Protein AF-A0A507DFX4-F1 (afdb_monomer_lite)

Radius of gyration: 35.63 Å; chains: 1; bounding box: 66×87×100 Å

InterPro domains:
  IPR001247 Exoribonuclease, phosphorolytic domain 1 [PF01138] (22-154)
  IPR015847 Exoribonuclease, phosphorolytic domain 2 [PF03725] (158-221)
  IPR020568 Ribosomal protein uS5 domain 2-type superfamily [SSF54211] (10-181)
  IPR027408 PNPase/RNase PH domain superfamily [G3DSA:3.30.230.70] (1-235)
  IPR036345 Exoribonuclease, PH domain 2 superfamily [SSF55666] (155-232)
  IPR050080 Ribonuclease PH [PTHR11953] (14-231)

Organism: NCBI:txid286115

Structure (mmCIF, N/CA/C/O backbone):
data_AF-A0A507DFX4-F1
#
_entry.id   AF-A0A507DFX4-F1
#
loop_
_atom_site.group_PDB
_atom_site.id
_atom_site.type_symbol
_atom_site.label_atom_id
_atom_site.label_alt_id
_atom_site.label_comp_id
_atom_site.label_asym_id
_atom_site.label_entity_id
_atom_site.label_seq_id
_atom_site.pdbx_PDB_ins_code
_atom_site.Cartn_x
_atom_site.Cartn_y
_atom_site.Cartn_z
_atom_site.occupancy
_atom_site.B_iso_or_equiv
_atom_site.auth_seq_id
_atom_site.auth_comp_id
_atom_site.auth_asym_id
_atom_site.auth_atom_id
_atom_site.pdbx_PDB_model_num
ATOM 1 N N . MET A 1 1 ? 29.833 11.248 -23.302 1.00 39.09 1 MET A N 1
ATOM 2 C CA . MET A 1 1 ? 28.487 10.743 -23.642 1.00 39.09 1 MET A CA 1
ATOM 3 C C . MET A 1 1 ? 28.086 9.749 -22.567 1.00 39.09 1 MET A C 1
ATOM 5 O O . MET A 1 1 ? 28.663 8.672 -22.523 1.00 39.09 1 MET A O 1
ATOM 9 N N . SER A 1 2 ? 27.197 10.136 -21.648 1.00 41.94 2 SER A N 1
ATOM 10 C CA . SER A 1 2 ? 26.599 9.180 -20.707 1.00 41.94 2 SER A CA 1
ATOM 11 C C . SER A 1 2 ? 25.852 8.133 -21.532 1.00 41.94 2 SER A C 1
ATOM 13 O O . SER A 1 2 ? 25.015 8.495 -22.361 1.00 41.94 2 SER A O 1
ATOM 15 N N . ARG A 1 3 ? 26.226 6.859 -21.401 1.00 45.62 3 ARG A N 1
ATOM 16 C CA . ARG A 1 3 ? 25.570 5.747 -22.094 1.00 45.62 3 ARG A CA 1
ATOM 17 C C . ARG A 1 3 ? 24.117 5.736 -21.608 1.00 45.62 3 ARG A C 1
ATOM 19 O O . ARG A 1 3 ? 23.902 5.516 -20.420 1.00 45.62 3 ARG A O 1
ATOM 26 N N . ARG A 1 4 ? 23.140 6.036 -22.481 1.00 64.50 4 ARG A N 1
ATOM 27 C CA . ARG A 1 4 ? 21.715 5.857 -22.147 1.00 64.50 4 ARG A CA 1
ATOM 28 C C . ARG A 1 4 ? 21.561 4.418 -21.666 1.00 64.50 4 ARG A C 1
ATOM 30 O O . ARG A 1 4 ? 21.920 3.503 -22.403 1.00 64.50 4 ARG A O 1
ATOM 37 N N . GLN A 1 5 ? 21.143 4.238 -20.417 1.00 68.00 5 GLN A N 1
ATOM 38 C CA . GLN A 1 5 ? 20.903 2.906 -19.881 1.00 68.00 5 GLN A CA 1
ATOM 39 C C . GLN A 1 5 ? 19.767 2.272 -20.680 1.00 68.00 5 GLN A C 1
ATOM 41 O O . GLN A 1 5 ? 18.727 2.894 -20.896 1.00 68.00 5 GLN A O 1
ATOM 46 N N . GLU A 1 6 ? 19.997 1.057 -21.161 1.00 75.12 6 GLU A N 1
ATOM 47 C CA . GLU A 1 6 ? 18.966 0.266 -21.818 1.00 75.12 6 GLU A CA 1
ATOM 48 C C . GLU A 1 6 ? 17.959 -0.176 -20.752 1.00 75.12 6 GLU A C 1
ATOM 50 O O . GLU A 1 6 ? 18.315 -0.865 -19.799 1.00 75.12 6 GLU A O 1
ATOM 55 N N . ILE A 1 7 ? 16.711 0.276 -20.890 1.00 81.88 7 ILE A N 1
ATOM 56 C CA . ILE A 1 7 ? 15.633 -0.005 -19.930 1.00 81.88 7 ILE A CA 1
ATOM 57 C C . ILE A 1 7 ? 15.203 -1.470 -20.029 1.00 81.88 7 ILE A C 1
ATOM 59 O O . ILE A 1 7 ? 15.004 -2.138 -19.015 1.00 81.88 7 ILE A O 1
ATOM 63 N N . VAL A 1 8 ? 15.093 -1.962 -21.265 1.00 83.38 8 VAL A N 1
ATOM 64 C CA . VAL A 1 8 ? 14.816 -3.360 -21.593 1.00 83.38 8 VAL A CA 1
ATOM 65 C C . VAL A 1 8 ? 15.915 -3.844 -22.524 1.00 83.38 8 VAL A C 1
ATOM 67 O O . VAL A 1 8 ? 16.123 -3.257 -23.588 1.00 83.38 8 VAL A O 1
ATOM 70 N N . SER A 1 9 ? 16.616 -4.897 -22.116 1.00 84.38 9 SER A N 1
ATOM 71 C CA . SER A 1 9 ? 17.628 -5.559 -22.931 1.00 84.38 9 SER A CA 1
ATOM 72 C C . SER A 1 9 ? 16.978 -6.279 -24.122 1.00 84.38 9 SER A C 1
ATOM 74 O O . SER A 1 9 ? 15.803 -6.652 -24.051 1.00 84.38 9 SER A O 1
ATOM 76 N N . PRO A 1 10 ? 17.719 -6.556 -25.209 1.00 82.06 10 PRO A N 1
ATOM 77 C CA . PRO A 1 10 ? 17.214 -7.379 -26.315 1.00 82.06 10 PRO A CA 1
ATOM 78 C C . PRO A 1 10 ? 16.805 -8.800 -25.883 1.00 82.06 10 PRO A C 1
ATOM 80 O O . PRO A 1 10 ? 16.028 -9.453 -26.572 1.00 82.06 10 PRO A O 1
ATOM 83 N N . GLU A 1 11 ? 17.282 -9.270 -24.727 1.00 83.38 11 GLU A N 1
ATOM 84 C CA . GLU A 1 11 ? 16.886 -10.543 -24.108 1.00 83.38 11 GLU A CA 1
ATOM 85 C C . GLU A 1 11 ? 15.526 -10.461 -23.382 1.00 83.38 11 GLU A C 1
ATOM 87 O O . GLU A 1 11 ? 15.030 -11.464 -22.869 1.00 83.38 11 GLU A O 1
ATOM 92 N N . GLY A 1 12 ? 14.907 -9.275 -23.331 1.00 82.81 12 GLY A N 1
ATOM 93 C CA . GLY A 1 12 ? 13.624 -9.037 -22.672 1.00 82.81 12 GLY A CA 1
ATOM 94 C C . GLY A 1 12 ? 13.727 -8.899 -21.152 1.00 82.81 12 GLY A C 1
ATOM 95 O O . GLY A 1 12 ? 12.748 -9.157 -20.451 1.00 82.81 12 GLY A O 1
ATOM 96 N N . LEU A 1 13 ? 14.897 -8.518 -20.631 1.00 87.00 13 LEU A N 1
ATOM 97 C CA . LEU A 1 13 ? 15.129 -8.307 -19.201 1.00 87.00 13 LEU A CA 1
ATOM 98 C C . LEU A 1 13 ? 15.253 -6.818 -18.884 1.00 87.00 13 LEU A C 1
ATOM 100 O O . LEU A 1 13 ? 15.818 -6.044 -19.654 1.00 87.00 13 LEU A O 1
ATOM 104 N N . ARG A 1 14 ? 14.725 -6.419 -17.729 1.00 86.69 14 ARG A N 1
ATOM 105 C CA . ARG A 1 14 ? 14.817 -5.046 -17.215 1.00 86.69 14 ARG A CA 1
ATOM 106 C C . ARG A 1 14 ? 16.100 -4.826 -16.425 1.00 86.69 14 ARG A C 1
ATOM 108 O O . ARG A 1 14 ? 16.818 -5.774 -16.111 1.00 86.69 14 ARG A O 1
ATOM 115 N N . VAL A 1 15 ? 16.326 -3.579 -16.015 1.00 84.81 15 VAL A N 1
ATOM 116 C CA . VAL A 1 15 ? 17.458 -3.167 -15.164 1.00 84.81 15 VAL A CA 1
ATOM 117 C C . VAL A 1 15 ? 17.570 -4.007 -13.880 1.00 84.81 15 VAL A C 1
ATOM 119 O O . VAL A 1 15 ? 18.676 -4.322 -13.450 1.00 84.81 15 VAL A O 1
ATOM 122 N N . ASP A 1 16 ? 16.441 -4.438 -13.305 1.00 82.62 16 ASP A N 1
ATOM 123 C CA . ASP A 1 16 ? 16.421 -5.283 -12.098 1.00 82.62 16 ASP A CA 1
ATOM 124 C C . ASP A 1 16 ? 16.509 -6.797 -12.380 1.00 82.62 16 ASP A C 1
ATOM 126 O O . ASP A 1 16 ? 16.464 -7.598 -11.449 1.00 82.62 16 ASP A O 1
ATOM 130 N N . GLY A 1 17 ? 16.522 -7.212 -13.651 1.00 85.50 17 GLY A N 1
ATOM 131 C CA . GLY A 1 17 ? 16.413 -8.617 -14.065 1.00 85.50 17 GLY A CA 1
ATOM 132 C C . GLY A 1 17 ? 14.981 -9.168 -14.153 1.00 85.50 17 GLY A C 1
ATOM 133 O O . GLY A 1 17 ? 14.803 -10.343 -14.464 1.00 85.50 17 GLY A O 1
ATOM 134 N N . ARG A 1 18 ? 13.955 -8.340 -13.915 1.00 89.19 18 ARG A N 1
ATOM 135 C CA . ARG A 1 18 ? 12.537 -8.710 -14.088 1.00 89.19 18 ARG A CA 1
ATOM 136 C C . ARG A 1 18 ? 12.124 -8.744 -15.553 1.00 89.19 18 ARG A C 1
ATOM 138 O O . ARG A 1 18 ? 12.687 -8.028 -16.386 1.00 89.19 18 ARG A O 1
ATOM 145 N N . ARG A 1 19 ? 11.065 -9.496 -15.850 1.00 90.50 19 ARG A N 1
ATOM 146 C CA . ARG A 1 19 ? 10.387 -9.417 -17.152 1.00 90.50 19 ARG A CA 1
ATOM 147 C C . ARG A 1 19 ? 9.468 -8.182 -17.235 1.00 90.50 19 ARG A C 1
ATOM 149 O O . ARG A 1 19 ? 9.028 -7.669 -16.203 1.00 90.50 19 ARG A O 1
ATOM 156 N N . PRO A 1 20 ? 9.106 -7.704 -18.443 1.00 88.44 20 PRO A N 1
ATOM 157 C CA . PRO A 1 20 ? 8.153 -6.603 -18.620 1.00 88.44 20 PRO A CA 1
ATOM 158 C C . PRO A 1 20 ? 6.791 -6.868 -17.976 1.00 88.44 20 PRO A C 1
ATOM 160 O O . PRO A 1 20 ? 6.097 -5.944 -17.569 1.00 88.44 20 PRO A O 1
ATOM 163 N N . ASN A 1 21 ? 6.407 -8.136 -17.854 1.00 89.06 21 ASN A N 1
ATOM 164 C CA . ASN A 1 21 ? 5.117 -8.552 -17.333 1.00 89.06 21 ASN A CA 1
ATOM 165 C C . ASN A 1 21 ? 5.098 -8.834 -15.818 1.00 89.06 21 ASN A C 1
ATOM 167 O O . ASN A 1 21 ? 4.083 -9.286 -15.290 1.00 89.06 21 ASN A O 1
ATOM 171 N N . GLU A 1 22 ? 6.187 -8.553 -15.112 1.00 89.56 22 GLU A N 1
ATOM 172 C CA . GLU A 1 22 ? 6.388 -8.989 -13.734 1.00 89.56 22 GLU A CA 1
ATOM 173 C C . GLU A 1 22 ? 6.310 -7.827 -12.732 1.00 89.56 22 GLU A C 1
ATOM 175 O O . GLU A 1 22 ? 7.005 -6.813 -12.854 1.00 89.56 22 GLU A O 1
ATOM 180 N N . LEU A 1 23 ? 5.471 -7.996 -11.707 1.00 91.56 23 LEU A N 1
ATOM 181 C CA . LEU A 1 23 ? 5.377 -7.071 -10.577 1.00 91.56 23 LEU A CA 1
ATOM 182 C C . LEU A 1 23 ? 6.618 -7.160 -9.687 1.00 91.56 23 LEU A C 1
ATOM 184 O O . LEU A 1 23 ? 7.280 -8.195 -9.610 1.00 91.56 23 LEU A O 1
ATOM 188 N N . ARG A 1 24 ? 6.908 -6.091 -8.943 1.00 92.31 24 ARG A N 1
ATOM 189 C CA . ARG A 1 24 ? 7.845 -6.192 -7.819 1.00 92.31 24 ARG A CA 1
ATOM 190 C C . ARG A 1 24 ? 7.282 -7.071 -6.715 1.00 92.31 24 ARG A C 1
ATOM 192 O O . ARG A 1 24 ? 6.082 -7.308 -6.619 1.00 92.31 24 ARG A O 1
ATOM 199 N N . ARG A 1 25 ? 8.169 -7.496 -5.815 1.00 91.62 25 ARG A N 1
ATOM 200 C CA . ARG A 1 25 ? 7.772 -8.171 -4.580 1.00 91.62 25 ARG A CA 1
ATOM 201 C C . ARG A 1 25 ? 6.869 -7.259 -3.751 1.00 91.62 25 ARG A C 1
ATOM 203 O O . ARG A 1 25 ? 7.296 -6.176 -3.357 1.00 91.62 25 ARG A O 1
ATOM 210 N N . ILE A 1 26 ? 5.671 -7.734 -3.435 1.00 91.44 26 ILE A N 1
ATOM 211 C CA . ILE A 1 26 ? 4.720 -7.041 -2.566 1.00 91.44 26 ILE A CA 1
ATOM 212 C C . ILE A 1 26 ? 4.672 -7.763 -1.226 1.00 91.44 26 ILE A C 1
ATOM 214 O O . ILE A 1 26 ? 4.664 -8.991 -1.172 1.00 91.44 26 ILE A O 1
ATOM 218 N N . ALA A 1 27 ? 4.679 -6.996 -0.147 1.00 90.56 27 ALA A N 1
ATOM 219 C CA . ALA A 1 27 ? 4.419 -7.482 1.195 1.00 90.56 27 ALA A CA 1
ATOM 220 C C . ALA A 1 27 ? 3.616 -6.424 1.941 1.00 90.56 27 ALA A C 1
ATOM 222 O O . ALA A 1 27 ? 3.998 -5.254 1.947 1.00 90.56 27 ALA A O 1
ATOM 223 N N . SER A 1 28 ? 2.542 -6.820 2.604 1.00 89.00 28 SER A N 1
ATOM 224 C CA . SER A 1 28 ? 1.759 -5.936 3.458 1.00 89.00 28 SER A CA 1
ATOM 225 C C . SER A 1 28 ? 1.705 -6.483 4.878 1.00 89.00 28 SER A C 1
ATOM 227 O O . SER A 1 28 ? 2.141 -7.594 5.189 1.00 89.00 28 SER A O 1
ATOM 229 N N . ARG A 1 29 ? 1.292 -5.613 5.794 1.00 89.00 29 ARG A N 1
ATOM 230 C CA . ARG A 1 29 ? 0.911 -5.954 7.158 1.00 89.00 29 ARG A CA 1
ATOM 231 C C . ARG A 1 29 ? -0.180 -5.001 7.594 1.00 89.00 29 ARG A C 1
ATOM 233 O O . ARG A 1 29 ? 0.020 -3.791 7.549 1.00 89.00 29 ARG A O 1
ATOM 240 N N . MET A 1 30 ? -1.297 -5.535 8.057 1.00 87.81 30 MET A N 1
ATOM 241 C CA . MET A 1 30 ? -2.367 -4.747 8.668 1.00 87.81 30 MET A CA 1
ATOM 242 C C . MET A 1 30 ? -2.142 -4.583 10.175 1.00 87.81 30 MET A C 1
ATOM 244 O O . MET A 1 30 ? -1.351 -5.309 10.780 1.00 87.81 30 MET A O 1
ATOM 248 N N . SER A 1 31 ? -2.851 -3.639 10.790 1.00 87.44 31 SER A N 1
ATOM 249 C CA . SER A 1 31 ? -2.868 -3.399 12.234 1.00 87.44 31 SER A CA 1
ATOM 250 C C . SER A 1 31 ? -1.486 -3.136 12.850 1.00 87.44 31 SER A C 1
ATOM 252 O O . SER A 1 31 ? -1.138 -3.643 13.918 1.00 87.44 31 SER A O 1
ATOM 254 N N . VAL A 1 32 ? -0.673 -2.336 12.156 1.00 88.38 32 VAL A N 1
ATOM 255 C CA . VAL A 1 32 ? 0.699 -1.980 12.562 1.00 88.38 32 VAL A CA 1
ATOM 256 C C . VAL A 1 32 ? 0.713 -0.932 13.675 1.00 88.38 32 VAL A C 1
ATOM 258 O O . VAL A 1 32 ? 1.560 -0.977 14.567 1.00 88.38 32 VAL A O 1
ATOM 261 N N . CYS A 1 33 ? -0.225 0.011 13.640 1.00 88.12 33 CYS A N 1
ATOM 262 C CA . CYS A 1 33 ? -0.394 1.046 14.649 1.00 88.12 33 CYS A CA 1
ATOM 263 C C . CYS A 1 33 ? -1.601 0.713 15.526 1.00 88.12 33 CYS A C 1
ATOM 265 O O . CYS A 1 33 ? -2.737 0.799 15.076 1.00 88.12 33 CYS A O 1
ATOM 267 N N . SER A 1 34 ? -1.364 0.408 16.803 1.00 86.00 34 SER A N 1
ATOM 268 C CA . SER A 1 34 ? -2.432 0.103 17.769 1.00 86.00 34 SER A CA 1
ATOM 269 C C . SER A 1 34 ? -3.270 1.315 18.185 1.00 86.00 34 SER A C 1
ATOM 271 O O . SER A 1 34 ? -4.283 1.158 18.855 1.00 86.00 34 SER A O 1
ATOM 273 N N . THR A 1 35 ? -2.802 2.525 17.879 1.00 90.62 35 THR A N 1
ATOM 274 C CA . THR A 1 35 ? -3.453 3.791 18.242 1.00 90.62 35 THR A CA 1
ATOM 275 C C . THR A 1 35 ? -4.422 4.299 17.181 1.00 90.62 35 THR A C 1
ATOM 277 O O . THR A 1 35 ? -5.214 5.187 17.483 1.00 90.62 35 THR A O 1
ATOM 280 N N . ALA A 1 36 ? -4.314 3.806 15.947 1.00 91.00 36 ALA A N 1
ATOM 281 C CA . ALA A 1 36 ? -5.230 4.131 14.863 1.00 91.00 36 ALA A CA 1
ATOM 282 C C . ALA A 1 36 ? -6.377 3.116 14.840 1.00 91.00 36 ALA A C 1
ATOM 284 O O . ALA A 1 36 ? -6.182 1.971 15.248 1.00 91.00 36 ALA A O 1
ATOM 285 N N . ASP A 1 37 ? -7.543 3.531 14.346 1.00 90.94 37 ASP A N 1
ATOM 286 C CA . ASP A 1 37 ? -8.704 2.641 14.218 1.00 90.94 37 ASP A CA 1
ATOM 287 C C . ASP A 1 37 ? -8.420 1.540 13.185 1.00 90.94 37 ASP A C 1
ATOM 289 O O . ASP A 1 37 ? -8.774 0.383 13.388 1.00 90.94 37 ASP A O 1
ATOM 293 N N . GLY A 1 38 ? -7.691 1.893 12.121 1.00 92.25 38 GLY A N 1
ATOM 294 C CA . GLY A 1 38 ? -7.091 0.941 11.193 1.00 92.25 38 GLY A CA 1
ATOM 295 C C . GLY A 1 38 ? -5.729 1.409 10.710 1.00 92.25 38 GLY A C 1
ATOM 296 O O . GLY A 1 38 ? -5.442 2.606 10.625 1.00 92.25 38 GLY A O 1
ATOM 297 N N . SER A 1 39 ? -4.847 0.468 10.399 1.00 95.06 39 SER A N 1
ATOM 298 C CA . SER A 1 39 ? -3.529 0.795 9.861 1.00 95.06 39 SER A CA 1
ATOM 299 C C . SER A 1 39 ? -2.989 -0.301 8.961 1.00 95.06 39 SER A C 1
ATOM 301 O O . SER A 1 39 ? -3.315 -1.475 9.106 1.00 95.06 39 SER A O 1
ATOM 303 N N . ALA A 1 40 ? -2.120 0.084 8.036 1.00 95.00 40 ALA A N 1
ATOM 304 C CA . ALA A 1 40 ? -1.433 -0.855 7.173 1.00 95.00 40 ALA A CA 1
ATOM 305 C C . ALA A 1 40 ? -0.036 -0.352 6.824 1.00 95.00 40 ALA A C 1
ATOM 307 O O . ALA A 1 40 ? 0.185 0.831 6.575 1.00 95.00 40 ALA A O 1
ATOM 308 N N . TYR A 1 41 ? 0.912 -1.273 6.783 1.00 96.00 41 TYR A N 1
ATOM 309 C CA . TYR A 1 41 ? 2.220 -1.077 6.190 1.00 96.00 41 TYR A CA 1
ATOM 310 C C . TYR A 1 41 ? 2.269 -1.861 4.887 1.00 96.00 41 TYR A C 1
ATOM 312 O O . TYR A 1 41 ? 1.987 -3.056 4.879 1.00 96.00 41 TYR A O 1
ATOM 320 N N . LEU A 1 42 ? 2.640 -1.196 3.801 1.00 95.62 42 LEU A N 1
ATOM 321 C CA . LEU A 1 42 ? 2.806 -1.804 2.491 1.00 95.62 42 LEU A CA 1
ATOM 322 C C . LEU A 1 42 ? 4.238 -1.588 2.014 1.00 95.62 42 LEU A C 1
ATOM 324 O O . LEU A 1 42 ? 4.763 -0.471 2.012 1.00 95.62 42 LEU A O 1
ATOM 328 N N . GLN A 1 43 ? 4.845 -2.673 1.564 1.00 95.31 43 GLN A N 1
ATOM 329 C CA . GLN A 1 43 ? 6.101 -2.692 0.852 1.00 95.31 43 GLN A CA 1
ATOM 330 C C . GLN A 1 43 ? 5.847 -3.178 -0.573 1.00 95.31 43 GLN A C 1
ATOM 332 O O . GLN A 1 43 ? 5.444 -4.317 -0.791 1.00 95.31 43 GLN A O 1
ATOM 337 N N . HIS A 1 44 ? 6.117 -2.311 -1.540 1.00 93.69 44 HIS A N 1
ATOM 338 C CA . HIS A 1 44 ? 5.999 -2.581 -2.966 1.00 93.69 44 HIS A CA 1
ATOM 339 C C . HIS A 1 44 ? 7.391 -2.436 -3.591 1.00 93.69 44 HIS A C 1
ATOM 341 O O . HIS A 1 44 ? 7.854 -1.335 -3.888 1.00 93.69 44 HIS A O 1
ATOM 347 N N . GLY A 1 45 ? 8.124 -3.546 -3.670 1.00 92.62 45 GLY A N 1
ATOM 348 C CA . GLY A 1 45 ? 9.566 -3.561 -3.913 1.00 92.62 45 GLY A CA 1
ATOM 349 C C . GLY A 1 45 ? 10.339 -2.844 -2.810 1.00 92.62 45 GLY A C 1
ATOM 350 O O . GLY A 1 45 ? 10.330 -3.276 -1.653 1.00 92.62 45 GLY A O 1
ATOM 351 N N . ASN A 1 46 ? 11.007 -1.742 -3.162 1.00 92.81 46 ASN A N 1
ATOM 352 C CA . ASN A 1 46 ? 11.684 -0.881 -2.190 1.00 92.81 46 ASN A CA 1
ATOM 353 C C . ASN A 1 46 ? 10.822 0.308 -1.738 1.00 92.81 46 ASN A C 1
ATOM 355 O O . ASN A 1 46 ? 11.189 0.982 -0.773 1.00 92.81 46 ASN A O 1
ATOM 359 N N . THR A 1 47 ? 9.675 0.555 -2.381 1.00 95.19 47 THR A N 1
ATOM 360 C CA . THR A 1 47 ? 8.727 1.582 -1.943 1.00 95.19 47 THR A CA 1
ATOM 361 C C . THR A 1 47 ? 8.037 1.108 -0.668 1.00 95.19 47 THR A C 1
ATOM 363 O O . THR A 1 47 ? 7.417 0.046 -0.645 1.00 95.19 47 THR A O 1
ATOM 366 N N . LYS A 1 48 ? 8.154 1.884 0.412 1.00 96.69 48 LYS A N 1
ATOM 367 C CA . LYS A 1 48 ? 7.611 1.551 1.737 1.00 96.69 48 LYS A CA 1
ATOM 368 C C . LYS A 1 48 ? 6.691 2.657 2.208 1.00 96.69 48 LYS A C 1
ATOM 370 O O . LYS A 1 48 ? 7.108 3.815 2.308 1.00 96.69 48 LYS A O 1
ATOM 375 N N . ILE A 1 49 ? 5.457 2.292 2.524 1.00 97.56 49 ILE A N 1
ATOM 376 C CA . ILE A 1 49 ? 4.402 3.225 2.903 1.00 97.56 49 ILE A CA 1
ATOM 377 C C . ILE A 1 49 ? 3.704 2.695 4.144 1.00 97.56 49 ILE A C 1
ATOM 379 O O . ILE A 1 49 ? 3.427 1.504 4.255 1.00 97.56 49 ILE A O 1
ATOM 383 N N . ILE A 1 50 ? 3.415 3.596 5.075 1.00 97.19 50 ILE A N 1
ATOM 384 C CA . ILE A 1 50 ? 2.533 3.324 6.202 1.00 97.19 50 ILE A CA 1
ATOM 385 C C . ILE A 1 50 ? 1.295 4.207 6.079 1.00 97.19 50 ILE A C 1
ATOM 387 O O . ILE A 1 50 ? 1.395 5.409 5.826 1.00 97.19 50 ILE A O 1
ATOM 391 N N . ALA A 1 51 ? 0.128 3.596 6.226 1.00 97.44 51 ALA A N 1
ATOM 392 C CA . ALA A 1 51 ? -1.161 4.254 6.224 1.00 97.44 51 ALA A CA 1
ATOM 393 C C . ALA A 1 51 ? -1.855 4.022 7.568 1.00 97.44 51 ALA A C 1
ATOM 395 O O . ALA A 1 51 ? -1.809 2.926 8.127 1.00 97.44 51 ALA A O 1
ATOM 396 N N . ALA A 1 52 ? -2.495 5.062 8.085 1.00 97.31 52 ALA A N 1
ATOM 397 C CA . ALA A 1 52 ? -3.298 5.024 9.295 1.00 97.31 52 ALA A CA 1
ATOM 398 C C . ALA A 1 52 ? -4.623 5.735 9.036 1.00 97.31 52 ALA A C 1
ATOM 400 O O . ALA A 1 52 ? -4.660 6.805 8.428 1.00 97.31 52 ALA A O 1
ATOM 401 N N . VAL A 1 53 ? -5.705 5.141 9.505 1.00 96.56 53 VAL A N 1
ATOM 402 C CA . VAL A 1 53 ? -7.063 5.643 9.362 1.00 96.56 53 VAL A CA 1
ATOM 403 C C . VAL A 1 53 ? -7.602 5.961 10.746 1.00 96.56 53 VAL A C 1
ATOM 405 O O . VAL A 1 53 ? -7.464 5.172 11.679 1.00 96.56 53 VAL A O 1
ATOM 408 N N . TYR A 1 54 ? -8.212 7.136 10.856 1.00 94.50 54 TYR A N 1
ATOM 409 C CA . TYR A 1 54 ? -8.957 7.568 12.028 1.00 94.50 54 TYR A CA 1
ATOM 410 C C . TYR A 1 54 ? -10.380 7.906 11.613 1.00 94.50 54 TYR A C 1
ATOM 412 O O . TYR A 1 54 ? -10.585 8.756 10.742 1.00 94.50 54 TYR A O 1
ATOM 420 N N . GLY A 1 55 ? -11.355 7.295 12.265 1.00 87.44 55 GLY A N 1
ATOM 421 C CA . GLY A 1 55 ? -12.765 7.548 12.025 1.00 87.44 55 GLY A CA 1
ATOM 422 C C . GLY A 1 55 ? -13.590 6.267 11.934 1.00 87.44 55 GLY A C 1
ATOM 423 O O . GLY A 1 55 ? -13.038 5.170 11.953 1.00 87.44 55 GLY A O 1
ATOM 424 N N . PRO A 1 56 ? -14.920 6.396 11.821 1.00 89.50 56 PRO A N 1
ATOM 425 C CA . PRO A 1 56 ? -15.686 7.638 11.672 1.00 89.50 56 PRO A CA 1
ATOM 426 C C . PRO A 1 56 ? -15.734 8.456 12.973 1.00 89.50 56 PRO A C 1
ATOM 428 O O . PRO A 1 56 ? -16.142 7.958 14.020 1.00 89.50 56 PRO A O 1
ATOM 431 N N . ARG A 1 57 ? -15.316 9.726 12.924 1.00 89.56 57 ARG A N 1
ATOM 432 C CA . ARG A 1 57 ? -15.296 10.623 14.095 1.00 89.56 57 ARG A CA 1
ATOM 433 C C . ARG A 1 57 ? -15.997 11.939 13.806 1.00 89.56 57 ARG A C 1
ATOM 435 O O . ARG A 1 57 ? -16.183 12.302 12.651 1.00 89.56 57 ARG A O 1
ATOM 442 N N . GLU A 1 58 ? -16.339 12.689 14.845 1.00 87.06 58 GLU A N 1
ATOM 443 C CA . GLU A 1 58 ? -16.814 14.053 14.639 1.00 87.06 58 GLU A CA 1
ATOM 444 C C . GLU A 1 58 ? -15.694 14.930 14.046 1.00 87.06 58 GLU A C 1
ATOM 446 O O . GLU A 1 58 ? -14.539 14.846 14.484 1.00 87.06 58 GLU A O 1
ATOM 451 N N . PRO A 1 59 ? -16.016 15.764 13.046 1.00 83.94 59 PRO A N 1
ATOM 452 C CA . PRO A 1 59 ? -15.057 16.656 12.415 1.00 83.94 59 PRO A CA 1
ATOM 453 C C . PRO A 1 59 ? -14.519 17.664 13.433 1.00 83.94 59 PRO A C 1
ATOM 455 O O . PRO A 1 59 ? -15.255 18.203 14.264 1.00 83.94 59 PRO A O 1
ATOM 458 N N . SER A 1 60 ? -13.217 17.947 13.354 1.00 79.69 60 SER A N 1
ATOM 459 C CA . SER A 1 60 ? -12.582 18.937 14.227 1.00 79.69 60 SER A CA 1
ATOM 460 C C . SER A 1 60 ? -13.199 20.327 14.030 1.00 79.69 60 SER A C 1
ATOM 462 O O . SER A 1 60 ? -13.639 20.670 12.934 1.00 79.69 60 SER A O 1
ATOM 464 N N . SER A 1 61 ? -13.178 21.168 15.073 1.00 74.62 61 SER A N 1
ATOM 465 C CA . SER A 1 61 ? -13.758 22.525 15.060 1.00 74.62 61 SER A CA 1
ATOM 466 C C . SER A 1 61 ? -13.312 23.362 13.847 1.00 74.62 61 SER A C 1
ATOM 468 O O . SER A 1 61 ? -14.113 24.074 13.249 1.00 74.62 61 SER A O 1
ATOM 470 N N . HIS A 1 62 ? -12.054 23.207 13.419 1.00 73.25 62 HIS A N 1
ATOM 471 C CA . HIS A 1 62 ? -11.491 23.906 12.257 1.00 73.25 62 HIS A CA 1
ATOM 472 C C . HIS A 1 62 ? -11.978 23.389 10.896 1.00 73.25 62 HIS A C 1
ATOM 474 O O . HIS A 1 62 ? -11.879 24.106 9.911 1.00 73.25 62 HIS A O 1
ATOM 480 N N . GLN A 1 63 ? -12.485 22.159 10.835 1.00 72.38 63 GLN A N 1
ATOM 481 C CA . GLN A 1 63 ? -12.997 21.519 9.619 1.00 72.38 63 GLN A CA 1
ATOM 482 C C . GLN A 1 63 ? -14.529 21.508 9.587 1.00 72.38 63 GLN A C 1
ATOM 484 O O . GLN A 1 63 ? -15.127 20.968 8.663 1.00 72.38 63 GLN A O 1
ATOM 489 N N . ARG A 1 64 ? -15.184 22.129 10.578 1.00 69.75 64 ARG A N 1
ATOM 490 C CA . ARG A 1 64 ? -16.643 22.117 10.727 1.00 69.75 64 ARG A CA 1
ATOM 491 C C . ARG A 1 64 ? -17.377 22.793 9.562 1.00 69.75 64 ARG A C 1
ATOM 493 O O . ARG A 1 64 ? -18.526 22.460 9.303 1.00 69.75 64 ARG A O 1
ATOM 500 N N . SER A 1 65 ? -16.713 23.703 8.848 1.00 73.88 65 SER A N 1
ATOM 501 C CA . SER A 1 65 ? -17.232 24.349 7.635 1.00 73.88 65 SER A CA 1
ATOM 502 C C . SER A 1 65 ? -17.208 23.455 6.392 1.00 73.88 65 SER A C 1
ATOM 504 O O . SER A 1 65 ? -17.925 23.734 5.441 1.00 73.88 65 SER A O 1
ATOM 506 N N . GLU A 1 66 ? -16.387 22.402 6.379 1.00 71.56 66 GLU A N 1
ATOM 507 C CA . GLU A 1 66 ? -16.248 21.465 5.250 1.00 71.56 66 GLU A CA 1
ATOM 508 C C . GLU A 1 66 ? -17.165 20.240 5.397 1.00 71.56 66 GLU A C 1
ATOM 510 O O . GLU A 1 66 ? -17.182 19.346 4.550 1.00 71.56 66 GLU A O 1
ATOM 515 N N . VAL A 1 67 ? -17.940 20.197 6.483 1.00 75.88 67 VAL A N 1
ATOM 516 C CA . VAL A 1 67 ? -18.806 19.074 6.826 1.00 75.88 67 VAL A CA 1
ATOM 517 C C . VAL A 1 67 ? -20.019 19.074 5.925 1.00 75.88 67 VAL A C 1
ATOM 519 O O . VAL A 1 67 ? -20.770 20.043 5.844 1.00 75.88 67 VAL A O 1
ATOM 522 N N . ILE A 1 68 ? -20.241 17.932 5.293 1.00 78.56 68 ILE A N 1
ATOM 523 C CA . ILE A 1 68 ? -21.428 17.688 4.494 1.00 78.56 68 ILE A CA 1
ATOM 524 C C . ILE A 1 68 ? -22.375 16.870 5.366 1.00 78.56 68 ILE A C 1
ATOM 526 O O . ILE A 1 68 ? -22.032 15.784 5.819 1.00 78.56 68 ILE A O 1
ATOM 530 N N . HIS A 1 69 ? -23.565 17.395 5.648 1.00 80.56 69 HIS A N 1
ATOM 531 C CA . HIS A 1 69 ? -24.491 16.739 6.578 1.00 80.56 69 HIS A CA 1
ATOM 532 C C . HIS A 1 69 ? -25.029 15.399 6.052 1.00 80.56 69 HIS A C 1
ATOM 534 O O . HIS A 1 69 ? -25.338 14.513 6.843 1.00 80.56 69 HIS A O 1
ATOM 540 N N . ASP A 1 70 ? -25.079 15.221 4.731 1.00 87.62 70 ASP A N 1
ATOM 541 C CA . ASP A 1 70 ? -25.677 14.039 4.102 1.00 87.62 70 ASP A CA 1
ATOM 542 C C . ASP A 1 70 ? -24.699 12.885 3.845 1.00 87.62 70 ASP A C 1
ATOM 544 O O . ASP A 1 70 ? -25.137 11.772 3.544 1.00 87.62 70 ASP A O 1
ATOM 548 N N . ARG A 1 71 ? -23.385 13.120 3.959 1.00 88.69 71 ARG A N 1
ATOM 549 C CA . ARG A 1 71 ? -22.347 12.123 3.653 1.00 88.69 71 ARG A CA 1
ATOM 550 C C . ARG A 1 71 ? -21.100 12.294 4.512 1.00 88.69 71 ARG A C 1
ATOM 552 O O . ARG A 1 71 ? -20.825 13.384 5.001 1.00 88.69 71 ARG A O 1
ATOM 559 N N . ALA A 1 72 ? -20.329 11.226 4.649 1.00 88.50 72 ALA A N 1
ATOM 560 C CA . ALA A 1 72 ? -19.019 11.262 5.279 1.00 88.50 72 ALA A CA 1
ATOM 561 C C . ALA A 1 72 ? -18.073 12.206 4.530 1.00 88.50 72 ALA A C 1
ATOM 563 O O . ALA A 1 72 ? -18.034 12.220 3.296 1.00 88.50 72 ALA A O 1
ATOM 564 N N . PHE A 1 73 ? -17.280 12.959 5.281 1.00 90.50 73 PHE A N 1
ATOM 565 C CA . PHE A 1 73 ? -16.206 13.781 4.749 1.00 90.50 73 PHE A CA 1
ATOM 566 C C . PHE A 1 73 ? -14.881 13.018 4.834 1.00 90.50 73 PHE A C 1
ATOM 568 O O . PHE A 1 73 ? -14.464 12.613 5.920 1.00 90.50 73 PHE A O 1
ATOM 575 N N . ILE A 1 74 ? -14.213 12.816 3.694 1.00 93.38 74 ILE A N 1
ATOM 576 C CA . ILE A 1 74 ? -12.923 12.120 3.639 1.00 93.38 74 ILE A CA 1
ATOM 577 C C . ILE A 1 74 ? -11.787 13.146 3.600 1.00 93.38 74 ILE A C 1
ATOM 579 O O . ILE A 1 74 ? -11.670 13.955 2.671 1.00 93.38 74 ILE A O 1
ATOM 583 N N . THR A 1 75 ? -10.914 13.082 4.603 1.00 93.62 75 THR A N 1
ATOM 584 C CA . THR A 1 75 ? -9.690 13.883 4.688 1.00 93.62 75 THR A CA 1
ATOM 585 C C . THR A 1 75 ? -8.499 12.990 4.384 1.00 93.62 75 THR A C 1
ATOM 587 O O . THR A 1 75 ? -8.235 12.046 5.119 1.00 93.62 75 THR A O 1
ATOM 590 N N . VAL A 1 76 ? -7.721 13.309 3.352 1.00 95.75 76 VAL A N 1
ATOM 591 C CA . VAL A 1 76 ? -6.473 12.593 3.052 1.00 95.75 76 VAL A CA 1
ATOM 592 C C . VAL A 1 76 ? -5.290 13.500 3.359 1.00 95.75 76 VAL A C 1
ATOM 594 O O . VAL A 1 76 ? -5.235 14.644 2.912 1.00 95.75 76 VAL A O 1
ATOM 597 N N . LYS A 1 77 ? -4.321 12.990 4.119 1.00 94.88 77 LYS A N 1
ATOM 598 C CA . LYS A 1 77 ? -3.034 13.648 4.343 1.00 94.88 77 LYS A CA 1
ATOM 599 C C . LYS A 1 77 ? -1.927 12.754 3.825 1.00 94.88 77 LYS A C 1
ATOM 601 O O . LYS A 1 77 ? -1.710 11.670 4.351 1.00 94.88 77 LYS A O 1
ATOM 606 N N . TYR A 1 78 ? -1.220 13.235 2.814 1.00 94.81 78 TYR A N 1
ATOM 607 C CA . TYR A 1 78 ? -0.093 12.543 2.209 1.00 94.81 78 TYR A CA 1
ATOM 608 C C . TYR A 1 78 ? 1.195 13.278 2.562 1.00 94.81 78 TYR A C 1
ATOM 610 O O . TYR A 1 78 ? 1.335 14.468 2.276 1.00 94.81 78 TYR A O 1
ATOM 618 N N . ASN A 1 79 ? 2.122 12.581 3.212 1.00 93.38 79 ASN A N 1
ATOM 619 C CA . ASN A 1 79 ? 3.418 13.125 3.582 1.00 93.38 79 ASN A CA 1
ATOM 620 C C . ASN A 1 79 ? 4.541 12.211 3.095 1.00 93.38 79 ASN A C 1
ATOM 622 O O . ASN A 1 79 ? 4.517 10.996 3.287 1.00 93.38 79 ASN A O 1
ATOM 626 N N . ILE A 1 80 ? 5.561 12.818 2.501 1.00 92.31 80 ILE A N 1
ATOM 627 C CA . ILE A 1 80 ? 6.749 12.126 2.014 1.00 92.31 80 ILE A CA 1
ATOM 628 C C . ILE A 1 80 ? 7.896 12.435 2.972 1.00 92.31 80 ILE A C 1
ATOM 630 O O . ILE A 1 80 ? 8.239 13.600 3.185 1.00 92.31 80 ILE A O 1
ATOM 634 N N . ALA A 1 81 ? 8.494 11.399 3.565 1.00 91.44 81 ALA A N 1
ATOM 635 C CA . ALA A 1 81 ? 9.619 11.573 4.475 1.00 91.44 81 ALA A CA 1
ATOM 636 C C . ALA A 1 81 ? 10.803 12.232 3.749 1.00 91.44 81 ALA A C 1
ATOM 638 O O . ALA A 1 81 ? 11.086 11.938 2.587 1.00 91.44 81 ALA A O 1
ATOM 639 N N . SER A 1 82 ? 11.534 13.106 4.440 1.00 89.19 82 SER A N 1
ATOM 640 C CA . SER A 1 82 ? 12.677 13.832 3.862 1.00 89.19 82 SER A CA 1
ATOM 641 C C . SER A 1 82 ? 13.830 12.917 3.431 1.00 89.19 82 SER A C 1
ATOM 643 O O . SER A 1 82 ? 14.613 13.297 2.564 1.00 89.19 82 SER A O 1
ATOM 645 N N . PHE A 1 83 ? 13.911 11.720 4.017 1.00 89.88 83 PHE A N 1
ATOM 646 C CA . PHE A 1 83 ? 14.894 10.673 3.726 1.00 89.88 83 PHE A CA 1
ATOM 647 C C . PHE A 1 83 ? 14.377 9.590 2.762 1.00 89.88 83 PHE A C 1
ATOM 649 O O . PHE A 1 83 ? 15.023 8.562 2.598 1.00 89.88 83 PHE A O 1
ATOM 656 N N . SER A 1 84 ? 13.201 9.777 2.156 1.00 88.19 84 SER A N 1
ATOM 657 C CA . SER A 1 84 ? 12.567 8.741 1.326 1.00 88.19 84 SER A CA 1
ATOM 658 C C . SER A 1 84 ? 13.218 8.522 -0.042 1.00 88.19 84 SER A C 1
ATOM 660 O O . SER A 1 84 ? 13.013 7.467 -0.637 1.00 88.19 84 SER A O 1
ATOM 662 N N . VAL A 1 85 ? 13.986 9.497 -0.531 1.00 87.06 85 VAL A N 1
ATOM 663 C CA . VAL A 1 85 ? 14.684 9.482 -1.827 1.00 87.06 85 VAL A CA 1
ATOM 664 C C . VAL A 1 85 ? 16.194 9.575 -1.577 1.00 87.06 85 VAL A C 1
ATOM 666 O O . VAL A 1 85 ? 16.613 10.064 -0.526 1.00 87.06 85 VAL A O 1
ATOM 669 N N . ALA A 1 86 ? 17.008 9.113 -2.533 1.00 82.31 86 ALA A N 1
ATOM 670 C CA . ALA A 1 86 ? 18.472 9.128 -2.446 1.00 82.31 86 ALA A CA 1
ATOM 671 C C . ALA A 1 86 ? 19.046 10.529 -2.163 1.00 82.31 86 ALA A C 1
ATOM 673 O O . ALA A 1 86 ? 19.932 10.678 -1.322 1.00 82.31 86 ALA A O 1
ATOM 674 N N . GLU A 1 87 ? 18.515 11.563 -2.822 1.00 83.81 87 GLU A N 1
ATOM 675 C CA . GLU A 1 87 ? 18.803 12.951 -2.475 1.00 83.81 87 GLU A CA 1
ATOM 676 C C . GLU A 1 87 ? 17.769 13.469 -1.473 1.00 83.81 87 GLU A C 1
ATOM 678 O O . GLU A 1 87 ? 16.555 13.324 -1.656 1.00 83.81 87 GLU A O 1
ATOM 683 N N . ARG A 1 88 ? 18.252 14.101 -0.398 1.00 80.81 88 ARG A N 1
ATOM 684 C CA . ARG A 1 88 ? 17.386 14.616 0.662 1.00 80.81 88 ARG A CA 1
ATOM 685 C C . ARG A 1 88 ? 16.434 15.672 0.103 1.00 80.81 88 ARG A C 1
ATOM 687 O O . ARG A 1 88 ? 16.830 16.793 -0.217 1.00 80.81 88 ARG A O 1
ATOM 694 N N . ARG A 1 89 ? 15.141 15.357 0.117 1.00 79.25 89 ARG A N 1
ATOM 695 C CA . ARG A 1 89 ? 14.088 16.290 -0.282 1.00 79.25 89 ARG A CA 1
ATOM 696 C C . ARG A 1 89 ? 13.892 17.368 0.787 1.00 79.25 89 ARG A C 1
ATOM 698 O O . ARG A 1 89 ? 13.760 17.070 1.979 1.00 79.25 89 ARG A O 1
ATOM 705 N N . LYS A 1 90 ? 13.805 18.637 0.373 1.00 78.19 90 LYS A N 1
ATOM 706 C CA . LYS A 1 90 ? 13.317 19.716 1.248 1.00 78.19 90 LYS A CA 1
ATOM 707 C C . LYS A 1 90 ? 11.820 19.508 1.481 1.00 78.19 90 LYS A C 1
ATOM 709 O O . LYS A 1 90 ? 11.044 19.486 0.530 1.00 78.19 90 LYS A O 1
ATOM 714 N N . SER A 1 91 ? 11.422 19.332 2.739 1.00 73.38 91 SER A N 1
ATOM 715 C CA . SER A 1 91 ? 10.009 19.221 3.108 1.00 73.38 91 SER A CA 1
ATOM 716 C C . SER A 1 91 ? 9.348 20.586 2.915 1.00 73.38 91 SER A C 1
ATOM 718 O O . SER A 1 91 ? 9.587 21.517 3.682 1.00 73.38 91 SER A O 1
ATOM 720 N N . LEU A 1 92 ? 8.574 20.724 1.839 1.00 75.12 92 LEU A N 1
ATOM 721 C CA . LEU A 1 92 ? 7.736 21.889 1.588 1.00 75.12 92 LEU A CA 1
ATOM 722 C C . LEU A 1 92 ? 6.327 21.557 2.068 1.00 75.12 92 LEU A C 1
ATOM 724 O O . LEU A 1 92 ? 5.749 20.553 1.664 1.00 75.12 92 LEU A O 1
ATOM 728 N N . LYS A 1 93 ? 5.771 22.412 2.931 1.00 71.25 93 LYS A N 1
ATOM 729 C CA . LYS A 1 93 ? 4.441 22.206 3.526 1.00 71.25 93 LYS A CA 1
ATOM 730 C C . LYS A 1 93 ? 3.307 22.245 2.486 1.00 71.25 93 LYS A C 1
ATOM 732 O O . LYS A 1 93 ? 2.246 21.688 2.735 1.00 71.25 93 LYS A O 1
ATOM 737 N N . TYR A 1 94 ? 3.544 22.879 1.337 1.00 80.69 94 TYR A N 1
ATOM 738 C CA . TYR A 1 94 ? 2.572 23.080 0.259 1.00 80.69 94 TYR A CA 1
ATOM 739 C C . TYR A 1 94 ? 3.196 22.787 -1.104 1.00 80.69 94 TYR A C 1
ATOM 741 O O . TYR A 1 94 ? 3.406 23.678 -1.923 1.00 80.69 94 TYR A O 1
ATOM 749 N N . ASP A 1 95 ? 3.550 21.528 -1.326 1.00 87.75 95 ASP A N 1
ATOM 750 C CA . ASP A 1 95 ? 3.985 21.072 -2.640 1.00 87.75 95 ASP A CA 1
ATOM 751 C C . ASP A 1 95 ? 2.775 20.760 -3.533 1.00 87.75 95 ASP A C 1
ATOM 753 O O . ASP A 1 95 ? 1.898 19.983 -3.149 1.00 87.75 95 ASP A O 1
ATOM 757 N N . ARG A 1 96 ? 2.742 21.341 -4.738 1.00 91.38 96 ARG A N 1
ATOM 758 C CA . ARG A 1 96 ? 1.627 21.184 -5.683 1.00 91.38 96 ARG A CA 1
ATOM 759 C C . ARG A 1 96 ? 1.445 19.726 -6.114 1.00 91.38 96 ARG A C 1
ATOM 761 O O . ARG A 1 96 ? 0.319 19.245 -6.123 1.00 91.38 96 ARG A O 1
ATOM 768 N N . ARG A 1 97 ? 2.535 18.996 -6.388 1.00 89.38 97 ARG A N 1
ATOM 769 C CA . ARG A 1 97 ? 2.460 17.576 -6.788 1.00 89.38 97 ARG A CA 1
ATOM 770 C C . ARG A 1 97 ? 1.850 16.716 -5.681 1.00 89.38 97 ARG A C 1
ATOM 772 O O . ARG A 1 97 ? 1.003 15.865 -5.926 1.00 89.38 97 ARG A O 1
ATOM 779 N N . THR A 1 98 ? 2.236 16.992 -4.437 1.00 91.62 98 THR A N 1
ATOM 780 C CA . THR A 1 98 ? 1.654 16.343 -3.254 1.00 91.62 98 THR A CA 1
ATOM 781 C C . THR A 1 98 ? 0.153 16.653 -3.136 1.00 91.62 98 THR A C 1
ATOM 783 O O . THR A 1 98 ? -0.629 15.749 -2.855 1.00 91.62 98 THR A O 1
ATOM 786 N N . GLN A 1 99 ? -0.276 17.894 -3.396 1.00 93.25 99 GLN A N 1
ATOM 787 C CA . GLN A 1 99 ? -1.700 18.266 -3.396 1.00 93.25 99 GLN A CA 1
ATOM 788 C C . GLN A 1 99 ? -2.501 17.555 -4.494 1.00 93.25 99 GLN A C 1
ATOM 790 O O . GLN A 1 99 ? -3.609 17.094 -4.226 1.00 93.25 99 GLN A O 1
ATOM 795 N N . GLU A 1 100 ? -1.935 17.416 -5.694 1.00 94.00 100 GLU A N 1
ATOM 796 C CA . GLU A 1 100 ? -2.548 16.665 -6.797 1.00 94.00 100 GLU A CA 1
ATOM 797 C C . GLU A 1 100 ? -2.736 15.189 -6.408 1.00 94.00 100 GLU A C 1
ATOM 799 O O . GLU A 1 100 ? -3.837 14.656 -6.522 1.00 94.00 100 GLU A O 1
ATOM 804 N N . THR A 1 101 ? -1.715 14.547 -5.824 1.00 94.25 101 THR A N 1
ATOM 805 C CA . THR A 1 101 ? -1.830 13.173 -5.300 1.00 94.25 101 THR A CA 1
ATOM 806 C C . THR A 1 101 ? -2.901 13.052 -4.210 1.00 94.25 101 THR A C 1
ATOM 808 O O . THR A 1 101 ? -3.684 12.105 -4.224 1.00 94.25 101 THR A O 1
ATOM 811 N N . ILE A 1 102 ? -2.982 14.012 -3.283 1.00 95.94 102 ILE A N 1
ATOM 812 C CA . ILE A 1 102 ? -4.017 14.031 -2.234 1.00 95.94 102 ILE A CA 1
ATOM 813 C C . ILE A 1 102 ? -5.415 14.096 -2.851 1.00 95.94 102 ILE A C 1
ATOM 815 O O . ILE A 1 102 ? -6.292 13.341 -2.433 1.00 95.94 102 ILE A O 1
ATOM 819 N N . ALA A 1 103 ? -5.618 14.967 -3.842 1.00 94.94 103 ALA A N 1
ATOM 820 C CA . ALA A 1 103 ? -6.897 15.108 -4.528 1.00 94.94 103 ALA A CA 1
ATOM 821 C C . ALA A 1 103 ? -7.300 13.808 -5.240 1.00 94.94 103 ALA A C 1
ATOM 823 O O . ALA A 1 103 ? -8.433 13.358 -5.085 1.00 94.94 103 ALA A O 1
ATOM 824 N N . VAL A 1 104 ? -6.356 13.161 -5.931 1.00 96.00 104 VAL A N 1
ATOM 825 C CA . VAL A 1 104 ? -6.584 11.883 -6.620 1.00 96.00 104 VAL A CA 1
ATOM 826 C C . VAL A 1 104 ? -6.960 10.770 -5.638 1.00 96.00 104 VAL A C 1
ATOM 828 O O . VAL A 1 104 ? -7.940 10.053 -5.851 1.00 96.00 104 VAL A O 1
ATOM 831 N N . ILE A 1 105 ? -6.219 10.629 -4.536 1.00 96.62 105 ILE A N 1
ATOM 832 C CA . ILE A 1 105 ? -6.499 9.609 -3.516 1.00 96.62 105 ILE A CA 1
ATOM 833 C C . ILE A 1 105 ? -7.860 9.871 -2.858 1.00 96.62 105 ILE A C 1
ATOM 835 O O . ILE A 1 105 ? -8.653 8.945 -2.693 1.00 96.62 105 ILE A O 1
ATOM 839 N N . LYS A 1 106 ? -8.157 11.133 -2.526 1.00 95.88 106 LYS A N 1
ATOM 840 C CA . LYS A 1 106 ? -9.442 11.536 -1.945 1.00 95.88 106 LYS A CA 1
ATOM 841 C C . LYS A 1 106 ? -10.607 11.198 -2.876 1.00 95.88 106 LYS A C 1
ATOM 843 O O . LYS A 1 106 ? -11.530 10.516 -2.444 1.00 95.88 106 LYS A O 1
ATOM 848 N N . GLN A 1 107 ? -10.532 11.601 -4.145 1.00 95.00 107 GLN A N 1
ATOM 849 C CA . GLN A 1 107 ? -11.568 11.314 -5.140 1.00 95.00 107 GLN A CA 1
ATOM 850 C C . GLN A 1 107 ? -11.767 9.806 -5.328 1.00 95.00 107 GLN A C 1
ATOM 852 O O . GLN A 1 107 ? -12.901 9.345 -5.418 1.00 95.00 107 GLN A O 1
ATOM 857 N N . THR A 1 108 ? -10.678 9.031 -5.327 1.00 95.56 108 THR A N 1
ATOM 858 C CA . THR A 1 108 ? -10.748 7.567 -5.413 1.00 95.56 108 THR A CA 1
ATOM 859 C C . THR A 1 108 ? -11.594 7.023 -4.256 1.00 95.56 108 THR A C 1
ATOM 861 O O . THR A 1 108 ? -12.625 6.398 -4.487 1.00 95.56 108 THR A O 1
ATOM 864 N N . PHE A 1 109 ? -11.255 7.335 -3.003 1.00 95.56 109 PHE A N 1
ATOM 865 C CA . PHE A 1 109 ? -11.989 6.789 -1.856 1.00 95.56 109 PHE A CA 1
ATOM 866 C C . PHE A 1 109 ? -13.403 7.349 -1.669 1.00 95.56 109 PHE A C 1
ATOM 868 O O . PHE A 1 109 ? -14.261 6.620 -1.180 1.00 95.56 109 PHE A O 1
ATOM 875 N N . GLU A 1 110 ? -13.689 8.577 -2.105 1.00 93.06 110 GLU A N 1
ATOM 876 C CA . GLU A 1 110 ? -15.055 9.129 -2.090 1.00 93.06 110 GLU A CA 1
ATOM 877 C C . GLU A 1 110 ? -16.030 8.330 -2.965 1.00 93.06 110 GLU A C 1
ATOM 879 O O . GLU A 1 110 ? -17.219 8.280 -2.653 1.00 93.06 110 GLU A O 1
ATOM 884 N N . THR A 1 111 ? -15.542 7.691 -4.034 1.00 92.44 111 THR A N 1
ATOM 885 C CA . THR A 1 111 ? -16.377 6.847 -4.908 1.00 92.44 111 THR A CA 1
ATOM 886 C C . THR A 1 111 ? -16.610 5.440 -4.360 1.00 92.44 111 THR A C 1
ATOM 888 O O . THR A 1 111 ? -17.602 4.808 -4.714 1.00 92.44 111 THR A O 1
ATOM 891 N N . ILE A 1 112 ? -15.704 4.945 -3.513 1.00 92.56 112 ILE A N 1
ATOM 892 C CA . ILE A 1 112 ? -15.684 3.545 -3.065 1.00 92.56 112 ILE A CA 1
ATOM 893 C C . ILE A 1 112 ? -16.305 3.377 -1.684 1.00 92.56 112 ILE A C 1
ATOM 895 O O . ILE A 1 112 ? -17.020 2.399 -1.456 1.00 92.56 112 ILE A O 1
ATOM 899 N N . VAL A 1 113 ? -16.014 4.299 -0.764 1.00 91.81 113 VAL A N 1
ATOM 900 C CA . VAL A 1 113 ? -16.531 4.279 0.607 1.00 91.81 113 VAL A CA 1
ATOM 901 C C . VAL A 1 113 ? -18.014 4.633 0.591 1.00 91.81 113 VAL A C 1
ATOM 903 O O . VAL A 1 113 ? -18.425 5.608 -0.041 1.00 91.81 113 VAL A O 1
ATOM 906 N N . GLU A 1 114 ? -18.828 3.889 1.338 1.00 89.50 114 GLU A N 1
ATOM 907 C CA . GLU A 1 114 ? -20.263 4.159 1.453 1.00 89.50 114 GLU A CA 1
ATOM 908 C C . GLU A 1 114 ? -20.540 5.355 2.379 1.00 89.50 114 GLU A C 1
ATOM 910 O O . GLU A 1 114 ? -21.017 5.241 3.509 1.00 89.50 114 GLU A O 1
ATOM 915 N N . THR A 1 115 ? -20.234 6.554 1.883 1.00 88.50 115 THR A N 1
ATOM 916 C CA . THR A 1 115 ? -20.282 7.800 2.660 1.00 88.50 115 THR A CA 1
ATOM 917 C C . THR A 1 115 ? -21.674 8.135 3.209 1.00 88.50 115 THR A C 1
ATOM 919 O O . THR A 1 115 ? -21.776 8.807 4.234 1.00 88.50 115 THR A O 1
ATOM 922 N N . THR A 1 116 ? -22.752 7.635 2.601 1.00 89.38 116 THR A N 1
ATOM 923 C CA . THR A 1 116 ? -24.137 7.832 3.068 1.00 89.38 116 THR A CA 1
ATOM 924 C C . THR A 1 116 ? -24.425 7.181 4.420 1.00 89.38 116 THR A C 1
ATOM 926 O O . THR A 1 116 ? -25.361 7.600 5.103 1.00 89.38 116 THR A O 1
ATOM 929 N N . LYS A 1 117 ? -23.645 6.164 4.812 1.00 88.81 117 LYS A N 1
ATOM 930 C CA . LYS A 1 117 ? -23.793 5.482 6.106 1.00 88.81 117 LYS A CA 1
ATOM 931 C C . LYS A 1 117 ? -23.202 6.288 7.262 1.00 88.81 117 LYS A C 1
ATOM 933 O O . LYS A 1 117 ? -23.726 6.230 8.370 1.00 88.81 117 LYS A O 1
ATOM 938 N N . TYR A 1 118 ? -22.181 7.102 6.998 1.00 87.88 118 TYR A N 1
ATOM 939 C CA . TYR A 1 118 ? -21.479 7.894 8.014 1.00 87.88 118 TYR A CA 1
ATOM 940 C C . TYR A 1 118 ? -21.773 9.395 7.865 1.00 87.88 118 TYR A C 1
ATOM 942 O O . TYR A 1 118 ? -20.893 10.206 7.580 1.00 87.88 118 TYR A O 1
ATOM 950 N N . LYS A 1 119 ? -23.041 9.777 8.037 1.00 89.50 119 LYS A N 1
ATOM 951 C CA . LYS A 1 119 ? -23.503 11.166 7.879 1.00 89.50 119 LYS A CA 1
ATOM 952 C C . LYS A 1 119 ? -22.851 12.106 8.893 1.00 89.50 119 LYS A C 1
ATOM 954 O O . LYS A 1 119 ? -22.891 11.843 10.092 1.00 89.50 119 LYS A O 1
ATOM 959 N N . GLY A 1 120 ? -22.272 13.210 8.416 1.00 85.12 120 GLY A N 1
ATOM 960 C CA . GLY A 1 120 ? -21.641 14.222 9.269 1.00 85.12 120 GLY A CA 1
ATOM 961 C C . GLY A 1 120 ? -20.361 13.769 9.986 1.00 85.12 120 GLY A C 1
ATOM 962 O O . GLY A 1 120 ? -19.862 14.511 10.831 1.00 85.12 120 GLY A O 1
ATOM 963 N N . ALA A 1 121 ? -19.827 12.586 9.662 1.00 90.12 121 ALA A N 1
ATOM 964 C CA . ALA A 1 121 ? -18.578 12.074 10.216 1.00 90.12 121 ALA A CA 1
ATOM 965 C C . ALA A 1 121 ? -17.377 12.389 9.307 1.00 90.12 121 ALA A C 1
ATOM 967 O O . ALA A 1 121 ? -17.499 12.453 8.084 1.00 90.12 121 ALA A O 1
ATOM 968 N N . GLU A 1 122 ? -16.202 12.543 9.911 1.00 91.69 122 GLU A N 1
ATOM 969 C CA . GLU A 1 122 ? -14.905 12.612 9.242 1.00 91.69 122 GLU A CA 1
ATOM 970 C C . GLU A 1 122 ? -14.240 11.227 9.239 1.00 91.69 122 GLU A C 1
ATOM 972 O O . GLU A 1 122 ? -14.131 10.572 10.282 1.00 91.69 122 GLU A O 1
ATOM 977 N N . ILE A 1 123 ? -13.736 10.819 8.073 1.00 94.00 123 ILE A N 1
ATOM 978 C CA . ILE A 1 123 ? -12.798 9.705 7.910 1.00 94.00 123 ILE A CA 1
ATOM 979 C C . ILE A 1 123 ? -11.465 10.303 7.463 1.00 94.00 123 ILE A C 1
ATOM 981 O O . ILE A 1 123 ? -11.346 10.838 6.360 1.00 94.00 123 ILE A O 1
ATOM 985 N N . ALA A 1 124 ? -10.457 10.237 8.327 1.00 94.62 124 ALA A N 1
ATOM 986 C CA . ALA A 1 124 ? -9.148 10.818 8.075 1.00 94.62 124 ALA A CA 1
ATOM 987 C C . ALA A 1 124 ? -8.112 9.730 7.763 1.00 94.62 124 ALA A C 1
ATOM 989 O O . ALA A 1 124 ? -7.754 8.934 8.630 1.00 94.62 124 ALA A O 1
ATOM 990 N N . VAL A 1 125 ? -7.594 9.737 6.536 1.00 96.75 125 VAL A N 1
ATOM 991 C CA . VAL A 1 125 ? -6.557 8.825 6.043 1.00 96.75 125 VAL A CA 1
ATOM 992 C C . VAL A 1 125 ? -5.210 9.544 6.043 1.00 96.75 125 VAL A C 1
ATOM 994 O O . VAL A 1 125 ? -5.004 10.527 5.330 1.00 96.75 125 VAL A O 1
ATOM 997 N N . TYR A 1 126 ? -4.273 9.049 6.841 1.00 96.94 126 TYR A N 1
ATOM 998 C CA . TYR A 1 126 ? -2.904 9.540 6.936 1.00 96.94 126 TYR A CA 1
ATOM 999 C C . TYR A 1 126 ? -1.982 8.566 6.224 1.00 96.94 126 TYR A C 1
ATOM 1001 O O . TYR A 1 126 ? -1.900 7.403 6.599 1.00 96.94 126 TYR A O 1
ATOM 1009 N N . ILE A 1 127 ? -1.267 9.047 5.217 1.00 97.25 127 ILE A N 1
ATOM 1010 C CA . ILE A 1 127 ? -0.339 8.256 4.420 1.00 97.25 127 ILE A CA 1
ATOM 1011 C C . ILE A 1 127 ? 1.044 8.870 4.581 1.00 97.25 127 ILE A C 1
ATOM 1013 O O . ILE A 1 127 ? 1.270 10.031 4.235 1.00 97.25 127 ILE A O 1
ATOM 1017 N N . GLN A 1 128 ? 1.972 8.076 5.099 1.00 95.75 128 GLN A N 1
ATOM 1018 C CA . GLN A 1 128 ? 3.364 8.451 5.262 1.00 95.75 128 GLN A CA 1
ATOM 1019 C C . GLN A 1 128 ? 4.236 7.545 4.399 1.00 95.75 128 GLN A C 1
ATOM 1021 O O . GLN A 1 128 ? 4.342 6.338 4.618 1.00 95.75 128 GLN A O 1
ATOM 1026 N N . VAL A 1 129 ? 4.912 8.150 3.431 1.00 95.75 129 VAL A N 1
ATOM 1027 C CA . VAL A 1 129 ? 5.881 7.454 2.588 1.00 95.75 129 VAL A CA 1
ATOM 1028 C C . VAL A 1 129 ? 7.239 7.483 3.273 1.00 95.75 129 VAL A C 1
ATOM 1030 O O . VAL A 1 129 ? 7.744 8.558 3.610 1.00 95.75 129 VAL A O 1
ATOM 1033 N N . LEU A 1 130 ? 7.806 6.302 3.507 1.00 94.75 130 LEU A N 1
ATOM 1034 C CA . LEU A 1 130 ? 9.086 6.114 4.190 1.00 94.75 130 LEU A CA 1
ATOM 1035 C C . LEU A 1 130 ? 10.240 5.990 3.198 1.00 94.75 130 LEU A C 1
ATOM 1037 O O . LEU A 1 130 ? 11.302 6.555 3.429 1.00 94.75 130 LEU A O 1
ATOM 1041 N N . GLN A 1 131 ? 10.019 5.276 2.096 1.00 94.81 131 GLN A N 1
ATOM 1042 C CA . GLN A 1 131 ? 10.997 5.055 1.034 1.00 94.81 131 GLN A CA 1
ATOM 1043 C C . GLN A 1 131 ? 10.268 5.054 -0.312 1.00 94.81 131 GLN A C 1
ATOM 1045 O O . GLN A 1 131 ? 9.186 4.475 -0.408 1.00 94.81 131 GLN A O 1
ATOM 1050 N N . VAL A 1 132 ? 10.838 5.709 -1.323 1.00 92.81 132 VAL A N 1
ATOM 1051 C CA . VAL A 1 132 ? 10.288 5.790 -2.683 1.00 92.81 132 VAL A CA 1
ATOM 1052 C C . VAL A 1 132 ? 11.248 5.120 -3.651 1.00 92.81 132 VAL A C 1
ATOM 1054 O O . VAL A 1 132 ? 12.421 5.475 -3.706 1.00 92.81 132 VAL A O 1
ATOM 1057 N N . ASP A 1 133 ? 10.726 4.195 -4.446 1.00 91.50 133 ASP A N 1
ATOM 1058 C CA . ASP A 1 133 ? 11.430 3.544 -5.548 1.00 91.50 133 ASP A CA 1
ATOM 1059 C C . ASP A 1 133 ? 10.550 3.534 -6.809 1.00 91.50 133 ASP A C 1
ATOM 1061 O O . ASP A 1 133 ? 10.391 2.526 -7.484 1.00 91.50 133 ASP A O 1
ATOM 1065 N N . GLY A 1 134 ? 9.908 4.666 -7.099 1.00 89.38 134 GLY A N 1
ATOM 1066 C CA . GLY A 1 134 ? 8.909 4.795 -8.162 1.00 89.38 134 GLY A CA 1
ATOM 1067 C C . GLY A 1 134 ? 7.518 4.308 -7.747 1.00 89.38 134 GLY A C 1
ATOM 1068 O O . GLY A 1 134 ? 7.356 3.572 -6.764 1.00 89.38 134 GLY A O 1
ATOM 1069 N N . GLY A 1 135 ? 6.491 4.772 -8.460 1.00 89.31 135 GLY A N 1
ATOM 1070 C CA . GLY A 1 135 ? 5.129 4.263 -8.265 1.00 89.31 135 GLY A CA 1
ATOM 1071 C C . GLY A 1 135 ? 4.457 4.634 -6.931 1.00 89.31 135 GLY A C 1
ATOM 1072 O O . GLY A 1 135 ? 3.621 3.899 -6.403 1.00 89.31 135 GLY A O 1
ATOM 1073 N N . SER A 1 136 ? 4.823 5.778 -6.342 1.00 92.88 136 SER A N 1
ATOM 1074 C CA . SER A 1 136 ? 4.363 6.160 -4.993 1.00 92.88 136 SER A CA 1
ATOM 1075 C C . SER A 1 136 ? 2.840 6.330 -4.864 1.00 92.88 136 SER A C 1
ATOM 1077 O O . SER A 1 136 ? 2.279 5.992 -3.822 1.00 92.88 136 SER A O 1
ATOM 1079 N N . LEU A 1 137 ? 2.157 6.787 -5.923 1.00 94.44 137 LEU A N 1
ATOM 1080 C CA . LEU A 1 137 ? 0.709 7.023 -5.922 1.00 94.44 137 LEU A CA 1
ATOM 1081 C C . LEU A 1 137 ? -0.093 5.722 -5.801 1.00 94.44 137 LEU A C 1
ATOM 1083 O O . LEU A 1 137 ? -0.967 5.617 -4.943 1.00 94.44 137 LEU A O 1
ATOM 1087 N N . HIS A 1 138 ? 0.212 4.708 -6.616 1.00 95.00 138 HIS A N 1
ATOM 1088 C CA . HIS A 1 138 ? -0.528 3.446 -6.561 1.00 95.00 138 HIS A CA 1
ATOM 1089 C C . HIS A 1 138 ? -0.227 2.657 -5.286 1.00 95.00 138 HIS A C 1
ATOM 1091 O O . HIS A 1 138 ? -1.133 2.077 -4.690 1.00 95.00 138 HIS A O 1
ATOM 1097 N N . ALA A 1 139 ? 1.021 2.692 -4.809 1.00 95.88 139 ALA A N 1
ATOM 1098 C CA . ALA A 1 139 ? 1.373 2.100 -3.525 1.00 95.88 139 ALA A CA 1
ATOM 1099 C C . ALA A 1 139 ? 0.632 2.795 -2.363 1.00 95.88 139 ALA A C 1
ATOM 1101 O O . ALA A 1 139 ? 0.182 2.126 -1.435 1.00 95.88 139 ALA A O 1
ATOM 1102 N N . ALA A 1 140 ? 0.443 4.119 -2.422 1.00 96.62 140 ALA A N 1
ATOM 1103 C CA . ALA A 1 140 ? -0.326 4.862 -1.424 1.00 96.62 140 ALA A CA 1
ATOM 1104 C C . ALA A 1 140 ? -1.812 4.472 -1.417 1.00 96.62 140 ALA A C 1
ATOM 1106 O O . ALA A 1 140 ? -2.379 4.285 -0.341 1.00 96.62 140 ALA A O 1
ATOM 1107 N N . ILE A 1 141 ? -2.423 4.297 -2.596 1.00 96.81 141 ILE A N 1
ATOM 1108 C CA . ILE A 1 141 ? -3.808 3.815 -2.719 1.00 96.81 141 ILE A CA 1
ATOM 1109 C C . ILE A 1 141 ? -3.932 2.409 -2.120 1.00 96.81 141 ILE A C 1
ATOM 1111 O O . ILE A 1 141 ? -4.789 2.196 -1.269 1.00 96.81 141 ILE A O 1
ATOM 1115 N N . ASN A 1 142 ? -3.036 1.484 -2.477 1.00 96.12 142 ASN A N 1
ATOM 1116 C CA . ASN A 1 142 ? -3.047 0.110 -1.957 1.00 96.12 142 ASN A CA 1
ATOM 1117 C C . ASN A 1 142 ? -2.818 0.043 -0.433 1.00 96.12 142 ASN A C 1
ATOM 1119 O O . ASN A 1 142 ? -3.382 -0.806 0.249 1.00 96.12 142 ASN A O 1
ATOM 1123 N N . ALA A 1 143 ? -1.994 0.929 0.132 1.00 96.44 143 ALA A N 1
ATOM 1124 C CA . ALA A 1 143 ? -1.800 0.992 1.581 1.00 96.44 143 ALA A CA 1
ATOM 1125 C C . ALA A 1 143 ? -3.044 1.552 2.290 1.00 96.44 143 ALA A C 1
ATOM 1127 O O . ALA A 1 143 ? -3.447 1.058 3.342 1.00 96.44 143 ALA A O 1
ATOM 1128 N N . ALA A 1 144 ? -3.668 2.579 1.712 1.00 96.69 144 ALA A N 1
ATOM 1129 C CA . ALA A 1 144 ? -4.873 3.182 2.262 1.00 96.69 144 ALA A CA 1
ATOM 1130 C C . ALA A 1 144 ? -6.084 2.239 2.193 1.00 96.69 144 ALA A C 1
ATOM 1132 O O . ALA A 1 144 ? -6.865 2.213 3.139 1.00 96.69 144 ALA A O 1
ATOM 1133 N N . THR A 1 145 ? -6.217 1.419 1.145 1.00 95.19 145 THR A N 1
ATOM 1134 C CA . THR A 1 145 ? -7.292 0.415 1.053 1.00 95.19 145 THR A CA 1
ATOM 1135 C C . THR A 1 145 ? -7.186 -0.614 2.166 1.00 95.19 145 THR A C 1
ATOM 1137 O O . THR A 1 145 ? -8.169 -0.863 2.857 1.00 95.19 145 THR A O 1
ATOM 1140 N N . LEU A 1 146 ? -5.984 -1.139 2.412 1.00 93.62 146 LEU A N 1
ATOM 1141 C CA . LEU A 1 146 ? -5.726 -2.043 3.531 1.00 93.62 146 LEU A CA 1
ATOM 1142 C C . LEU A 1 146 ? -6.030 -1.387 4.882 1.00 93.62 146 LEU A C 1
ATOM 1144 O O . LEU A 1 146 ? -6.650 -2.008 5.739 1.00 93.62 146 LEU A O 1
ATOM 1148 N N . ALA A 1 147 ? -5.638 -0.127 5.081 1.00 94.50 147 ALA A N 1
ATOM 1149 C CA . ALA A 1 147 ? -5.897 0.570 6.339 1.00 94.50 147 ALA A CA 1
ATOM 1150 C C . ALA A 1 147 ? -7.397 0.848 6.569 1.00 94.50 147 ALA A C 1
ATOM 1152 O O . ALA A 1 147 ? -7.860 0.764 7.704 1.00 94.50 147 ALA A O 1
ATOM 1153 N N . LEU A 1 148 ? -8.164 1.142 5.511 1.00 92.69 148 LEU A N 1
ATOM 1154 C CA . LEU A 1 148 ? -9.624 1.303 5.586 1.00 92.69 148 LEU A CA 1
ATOM 1155 C C . LEU A 1 148 ? -10.328 -0.026 5.898 1.00 92.69 148 LEU A C 1
ATOM 1157 O O . LEU A 1 148 ? -11.283 -0.039 6.674 1.00 92.69 148 LEU A O 1
ATOM 1161 N N . LEU A 1 149 ? -9.833 -1.138 5.342 1.00 91.06 149 LEU A N 1
ATOM 1162 C CA . LEU A 1 149 ? -10.327 -2.481 5.662 1.00 91.06 149 LEU A CA 1
ATOM 1163 C C . LEU A 1 149 ? -10.035 -2.873 7.110 1.00 91.06 149 LEU A C 1
ATOM 1165 O O . LEU A 1 149 ? -10.905 -3.439 7.766 1.00 91.06 149 LEU A O 1
ATOM 1169 N N . ASP A 1 150 ? -8.838 -2.561 7.615 1.00 89.25 150 ASP A N 1
ATOM 1170 C CA . ASP A 1 150 ? -8.466 -2.803 9.017 1.00 89.25 150 ASP A CA 1
ATOM 1171 C C . ASP A 1 150 ? -9.360 -2.005 9.978 1.00 89.25 150 ASP A C 1
ATOM 1173 O O . ASP A 1 150 ? -9.776 -2.528 11.007 1.00 89.25 150 ASP A O 1
ATOM 1177 N N . ALA A 1 151 ? -9.724 -0.771 9.601 1.00 87.75 151 ALA A N 1
ATOM 1178 C CA . ALA A 1 151 ? -10.647 0.075 10.361 1.00 87.75 151 ALA A CA 1
ATOM 1179 C C . ALA A 1 151 ? -12.105 -0.424 10.336 1.00 87.75 151 ALA A C 1
ATOM 1181 O O . ALA A 1 151 ? -12.944 0.102 11.065 1.00 87.75 151 ALA A O 1
ATOM 1182 N N . GLY A 1 152 ? -12.438 -1.398 9.480 1.00 87.19 152 GLY A N 1
ATOM 1183 C CA . GLY A 1 152 ? -13.807 -1.884 9.308 1.00 87.19 152 GLY A CA 1
ATOM 1184 C C . GLY A 1 152 ? -14.745 -0.861 8.660 1.00 87.19 152 GLY A C 1
ATOM 1185 O O . GLY A 1 152 ? -15.951 -0.898 8.901 1.00 87.19 152 GLY A O 1
ATOM 1186 N N . ILE A 1 153 ? -14.210 0.068 7.860 1.00 87.62 153 ILE A N 1
ATOM 1187 C CA . ILE A 1 153 ? -15.023 1.031 7.113 1.00 87.62 153 ILE A CA 1
ATOM 1188 C C . ILE A 1 153 ? -15.628 0.329 5.904 1.00 87.62 153 ILE A C 1
ATOM 1190 O O . ILE A 1 153 ? -14.933 -0.316 5.119 1.00 87.62 153 ILE A O 1
ATOM 1194 N N . GLU A 1 154 ? -16.936 0.482 5.744 1.00 88.06 154 GLU A N 1
ATOM 1195 C CA . GLU A 1 154 ? -17.663 -0.171 4.668 1.00 88.06 154 GLU A CA 1
ATOM 1196 C C . GLU A 1 154 ? -17.326 0.461 3.310 1.00 88.06 154 GLU A C 1
ATOM 1198 O O . GLU A 1 154 ? -17.500 1.663 3.070 1.00 88.06 154 GLU A O 1
ATOM 1203 N N . MET A 1 155 ? -16.822 -0.387 2.417 1.00 88.56 155 MET A N 1
ATOM 1204 C CA . MET A 1 155 ? -16.444 -0.059 1.050 1.00 88.56 155 MET A CA 1
ATOM 1205 C C . MET A 1 155 ? -17.227 -0.949 0.093 1.00 88.56 155 MET A C 1
ATOM 1207 O O . MET A 1 155 ? -17.421 -2.133 0.365 1.00 88.56 155 MET A O 1
ATOM 1211 N N . SER A 1 156 ? -17.632 -0.383 -1.039 1.00 87.25 156 SER A N 1
ATOM 1212 C CA . SER A 1 156 ? -18.326 -1.120 -2.100 1.00 87.25 156 SER A CA 1
ATOM 1213 C C . SER A 1 156 ? -17.493 -2.286 -2.634 1.00 87.25 156 SER A C 1
ATOM 1215 O O . SER A 1 156 ? -18.020 -3.371 -2.874 1.00 87.25 156 SER A O 1
ATOM 1217 N N . GLU A 1 157 ? -16.188 -2.073 -2.810 1.00 86.88 157 GLU A N 1
ATOM 1218 C CA . GLU A 1 157 ? -15.272 -3.081 -3.322 1.00 86.88 157 GLU A CA 1
ATOM 1219 C C . GLU A 1 157 ? -13.815 -2.773 -2.928 1.00 86.88 157 GLU A C 1
ATOM 1221 O O . GLU A 1 157 ? -13.464 -1.649 -2.563 1.00 86.88 157 GLU A O 1
ATOM 1226 N N . TYR A 1 158 ? -12.956 -3.789 -3.009 1.00 87.00 158 TYR A N 1
ATOM 1227 C CA . TYR A 1 158 ? -11.511 -3.650 -2.869 1.00 87.00 158 TYR A CA 1
ATOM 1228 C C . TYR A 1 158 ? -10.940 -2.791 -4.003 1.00 87.00 158 TYR A C 1
ATOM 1230 O O . TYR A 1 158 ? -11.309 -2.966 -5.158 1.00 87.00 158 TYR A O 1
ATOM 1238 N N . VAL A 1 159 ? -9.990 -1.909 -3.705 1.00 93.56 159 VAL A N 1
ATOM 1239 C CA . VAL A 1 159 ? -9.333 -1.079 -4.726 1.00 93.56 159 VAL A CA 1
ATOM 1240 C C . VAL A 1 159 ? -7.889 -1.518 -4.853 1.00 93.56 159 VAL A C 1
ATOM 1242 O O . VAL A 1 159 ? -7.167 -1.602 -3.857 1.00 93.56 159 VAL A O 1
ATOM 1245 N N . CYS A 1 160 ? -7.461 -1.784 -6.079 1.00 95.12 160 CYS A N 1
ATOM 1246 C CA . CYS A 1 160 ? -6.072 -2.071 -6.395 1.00 95.12 160 CYS A CA 1
ATOM 1247 C C . CYS A 1 160 ? -5.590 -1.081 -7.440 1.00 95.12 160 CYS A C 1
ATOM 1249 O O . CYS A 1 160 ? -6.249 -0.862 -8.451 1.00 95.12 160 CYS A O 1
ATOM 1251 N N . ALA A 1 161 ? -4.425 -0.499 -7.203 1.00 96.50 161 ALA A N 1
ATOM 1252 C CA . ALA A 1 161 ? -3.779 0.391 -8.140 1.00 96.50 161 ALA A CA 1
ATOM 1253 C C . ALA A 1 161 ? -2.422 -0.161 -8.571 1.00 96.50 161 ALA A C 1
ATOM 1255 O O . ALA A 1 161 ? -1.670 -0.725 -7.769 1.00 96.50 161 ALA A O 1
ATOM 1256 N N . CYS A 1 162 ? -2.094 0.051 -9.839 1.00 95.56 162 CYS A N 1
ATOM 1257 C CA . CYS A 1 162 ? -0.811 -0.291 -10.429 1.00 95.56 162 CYS A CA 1
ATOM 1258 C C . CYS A 1 162 ? -0.439 0.747 -11.493 1.00 95.56 162 CYS A C 1
ATOM 1260 O O . CYS A 1 162 ? -1.311 1.402 -12.068 1.00 95.56 162 CYS A O 1
ATOM 1262 N N . SER A 1 163 ? 0.856 0.903 -11.750 1.00 94.75 163 SER A N 1
ATOM 1263 C CA . SER A 1 163 ? 1.354 1.664 -12.894 1.00 94.75 163 SER A CA 1
ATOM 1264 C C . SER A 1 163 ? 1.851 0.722 -13.981 1.00 94.75 163 SER A C 1
ATOM 1266 O O . SER A 1 163 ? 2.362 -0.360 -13.697 1.00 94.75 163 SER A O 1
ATOM 1268 N N . ALA A 1 164 ? 1.726 1.146 -15.229 1.00 95.25 164 ALA A N 1
ATOM 1269 C CA . ALA A 1 164 ? 2.430 0.553 -16.352 1.00 95.25 164 ALA A CA 1
ATOM 1270 C C . ALA A 1 164 ? 3.055 1.665 -17.192 1.00 95.25 164 ALA A C 1
ATOM 1272 O O . ALA A 1 164 ? 2.623 2.817 -17.136 1.00 95.25 164 ALA A O 1
ATOM 1273 N N . GLY A 1 165 ? 4.079 1.329 -17.962 1.00 93.12 165 GLY A N 1
ATOM 1274 C CA . GLY A 1 165 ? 4.686 2.246 -18.908 1.00 93.12 165 GLY A CA 1
ATOM 1275 C C . GLY A 1 165 ? 5.017 1.602 -20.234 1.00 93.12 165 GLY A C 1
ATOM 1276 O O . GLY A 1 165 ? 4.833 0.402 -20.419 1.00 93.12 165 GLY A O 1
ATOM 1277 N N . TRP A 1 166 ? 5.500 2.416 -21.161 1.00 92.31 166 TRP A N 1
ATOM 1278 C CA . TRP A 1 166 ? 5.830 1.991 -22.515 1.00 92.31 166 TRP A CA 1
ATOM 1279 C C . TRP A 1 166 ? 7.310 2.210 -22.810 1.00 92.31 166 TRP A C 1
ATOM 1281 O O . TRP A 1 166 ? 7.744 3.353 -22.933 1.00 92.31 166 TRP A O 1
ATOM 1291 N N . ALA A 1 167 ? 8.095 1.141 -22.952 1.00 88.38 167 ALA A N 1
ATOM 1292 C CA . ALA A 1 167 ? 9.493 1.269 -23.365 1.00 88.38 167 ALA A CA 1
ATOM 1293 C C . ALA A 1 167 ? 9.899 0.174 -24.354 1.00 88.38 167 ALA A C 1
ATOM 1295 O O . ALA A 1 167 ? 9.469 -0.970 -24.229 1.00 88.38 167 ALA A O 1
ATOM 1296 N N . ASN A 1 168 ? 10.756 0.534 -25.317 1.00 83.56 168 ASN A N 1
ATOM 1297 C CA . ASN A 1 168 ? 11.290 -0.362 -26.352 1.00 83.56 168 ASN A CA 1
ATOM 1298 C C . ASN A 1 168 ? 10.198 -1.208 -27.043 1.00 83.56 168 ASN A C 1
ATOM 1300 O O . ASN A 1 168 ? 10.338 -2.422 -27.164 1.00 83.56 168 ASN A O 1
ATOM 1304 N N . ASP A 1 169 ? 9.101 -0.558 -27.447 1.00 84.12 169 ASP A N 1
ATOM 1305 C CA . ASP A 1 169 ? 7.928 -1.165 -28.099 1.00 84.12 169 ASP A CA 1
ATOM 1306 C C . ASP A 1 169 ? 7.202 -2.250 -27.280 1.00 84.12 169 ASP A C 1
ATOM 1308 O O . ASP A 1 169 ? 6.470 -3.078 -27.824 1.00 84.12 169 ASP A O 1
ATOM 1312 N N . ALA A 1 170 ? 7.368 -2.231 -25.954 1.00 86.88 170 ALA A N 1
ATOM 1313 C CA . ALA A 1 170 ? 6.684 -3.127 -25.035 1.00 86.88 170 ALA A CA 1
ATOM 1314 C C . ALA A 1 170 ? 6.039 -2.375 -23.860 1.00 86.88 170 ALA A C 1
ATOM 1316 O O . ALA A 1 170 ? 6.595 -1.423 -23.303 1.00 86.88 170 ALA A O 1
ATOM 1317 N N . ALA A 1 171 ? 4.871 -2.863 -23.432 1.00 91.75 171 ALA A N 1
ATOM 1318 C CA . ALA A 1 171 ? 4.233 -2.428 -22.197 1.00 91.75 171 ALA A CA 1
ATOM 1319 C C . ALA A 1 171 ? 4.907 -3.100 -20.990 1.00 91.75 171 ALA A C 1
ATOM 1321 O O . ALA A 1 171 ? 4.953 -4.328 -20.873 1.00 91.75 171 ALA A O 1
ATOM 1322 N N . ILE A 1 172 ? 5.415 -2.282 -20.076 1.00 92.56 172 ILE A N 1
ATOM 1323 C CA . ILE A 1 172 ? 6.131 -2.690 -18.872 1.00 92.56 172 ILE A CA 1
ATOM 1324 C C . ILE A 1 172 ? 5.237 -2.436 -17.670 1.00 92.56 172 ILE A C 1
ATOM 1326 O O . ILE A 1 172 ? 4.707 -1.345 -17.487 1.00 92.56 172 ILE A O 1
ATOM 1330 N N . LEU A 1 173 ? 5.088 -3.446 -16.828 1.00 93.75 173 LEU A N 1
ATOM 1331 C CA . LEU A 1 173 ? 4.310 -3.374 -15.608 1.00 93.75 173 LEU A CA 1
ATOM 1332 C C . LEU A 1 173 ? 5.168 -2.886 -14.437 1.00 93.75 173 LEU A C 1
ATOM 1334 O O . LEU A 1 173 ? 6.285 -3.363 -14.258 1.00 93.75 173 LEU A O 1
ATOM 1338 N N . ASP A 1 174 ? 4.615 -2.012 -13.599 1.00 93.50 174 ASP A N 1
ATOM 1339 C CA . ASP A 1 174 ? 5.173 -1.590 -12.314 1.00 93.50 174 ASP A CA 1
ATOM 1340 C C . ASP A 1 174 ? 6.613 -1.060 -12.397 1.00 93.50 174 ASP A C 1
ATOM 1342 O O . ASP A 1 174 ? 7.602 -1.796 -12.256 1.00 93.50 174 ASP A O 1
ATOM 1346 N N . LEU A 1 175 ? 6.704 0.244 -12.650 1.00 92.06 175 LEU A N 1
ATOM 1347 C CA . LEU A 1 175 ? 7.952 0.947 -12.925 1.00 92.06 175 LEU A CA 1
ATOM 1348 C C . LEU A 1 175 ? 8.742 1.266 -11.651 1.00 92.06 175 LEU A C 1
ATOM 1350 O O . LEU A 1 175 ? 8.178 1.602 -10.603 1.00 92.06 175 LEU A O 1
ATOM 1354 N N . ASN A 1 176 ? 10.065 1.210 -11.773 1.00 91.44 176 ASN A N 1
ATOM 1355 C CA . ASN A 1 176 ? 11.003 1.618 -10.731 1.00 91.44 176 ASN A CA 1
ATOM 1356 C C . ASN A 1 176 ? 11.425 3.071 -10.877 1.00 91.44 176 ASN A C 1
ATOM 1358 O O . ASN A 1 176 ? 11.237 3.685 -11.924 1.00 91.44 176 ASN A O 1
ATOM 1362 N N . TYR A 1 177 ? 12.109 3.591 -9.857 1.00 90.44 177 TYR A N 1
ATOM 1363 C CA . TYR A 1 177 ? 12.661 4.940 -9.892 1.00 90.44 177 TYR A CA 1
ATOM 1364 C C . TYR A 1 177 ? 13.568 5.187 -11.107 1.00 90.44 177 TYR A C 1
ATOM 1366 O O . TYR A 1 177 ? 13.451 6.228 -11.743 1.00 90.44 177 TYR A O 1
ATOM 1374 N N . ILE A 1 178 ? 14.435 4.230 -11.462 1.00 89.06 178 ILE A N 1
ATOM 1375 C CA . ILE A 1 178 ? 15.353 4.368 -12.607 1.00 89.06 178 ILE A CA 1
ATOM 1376 C C . ILE A 1 178 ? 14.570 4.512 -13.916 1.00 89.06 178 ILE A C 1
ATOM 1378 O O . ILE A 1 178 ? 14.893 5.356 -14.746 1.00 89.06 178 ILE A O 1
ATOM 1382 N N . GLU A 1 179 ? 13.513 3.728 -14.087 1.00 88.94 179 GLU A N 1
ATOM 1383 C CA . GLU A 1 179 ? 12.716 3.705 -15.315 1.00 88.94 179 GLU A CA 1
ATOM 1384 C C . GLU A 1 179 ? 11.786 4.917 -15.402 1.00 88.94 179 GLU A C 1
ATOM 1386 O O . GLU A 1 179 ? 11.649 5.510 -16.467 1.00 88.94 179 GLU A O 1
ATOM 1391 N N . GLU A 1 180 ? 11.214 5.339 -14.270 1.00 87.38 180 GLU A N 1
ATOM 1392 C CA . GLU A 1 180 ? 10.448 6.583 -14.158 1.00 87.38 180 GLU A CA 1
ATOM 1393 C C . GLU A 1 180 ? 11.352 7.801 -14.426 1.00 87.38 180 GLU A C 1
ATOM 1395 O O . GLU A 1 180 ? 10.949 8.727 -15.122 1.00 87.38 180 GLU A O 1
ATOM 1400 N N . SER A 1 181 ? 12.609 7.774 -13.960 1.00 86.38 181 SER A N 1
ATOM 1401 C CA . SER A 1 181 ? 13.604 8.827 -14.222 1.00 86.38 181 SER A CA 1
ATOM 1402 C C . SER A 1 181 ? 14.132 8.846 -15.658 1.00 86.38 181 SER A C 1
ATOM 1404 O O . SER A 1 181 ? 14.712 9.841 -16.087 1.00 86.38 181 SER A O 1
ATOM 1406 N N . ALA A 1 182 ? 13.938 7.755 -16.402 1.00 84.88 182 ALA A N 1
ATOM 1407 C CA . ALA A 1 182 ? 14.297 7.656 -17.810 1.00 84.88 182 ALA A CA 1
ATOM 1408 C C . ALA A 1 182 ? 13.200 8.211 -18.742 1.00 84.88 182 ALA A C 1
ATOM 1410 O O . ALA A 1 182 ? 13.271 7.992 -19.952 1.00 84.88 182 ALA A O 1
ATOM 1411 N N . ASP A 1 183 ? 12.207 8.921 -18.187 1.00 80.44 183 ASP A N 1
ATOM 1412 C CA . ASP A 1 183 ? 11.070 9.532 -18.888 1.00 80.44 183 ASP A CA 1
ATOM 1413 C C . ASP A 1 183 ? 10.263 8.535 -19.738 1.00 80.44 183 ASP A C 1
ATOM 1415 O O . ASP A 1 183 ? 9.714 8.871 -20.791 1.00 80.44 183 ASP A O 1
ATOM 1419 N N . VAL A 1 184 ? 10.159 7.289 -19.267 1.00 87.75 184 VAL A N 1
ATOM 1420 C CA . VAL A 1 184 ? 9.241 6.300 -19.841 1.00 87.75 184 VAL A CA 1
ATOM 1421 C C . VAL A 1 184 ? 7.808 6.824 -19.708 1.00 87.75 184 VAL A C 1
ATOM 1423 O O . VAL A 1 184 ? 7.418 7.224 -18.611 1.00 87.75 184 VAL A O 1
ATOM 1426 N N . PRO A 1 185 ? 6.992 6.825 -20.776 1.00 91.44 185 PRO A N 1
ATOM 1427 C CA . PRO A 1 185 ? 5.578 7.150 -20.673 1.00 91.44 185 PRO A CA 1
ATOM 1428 C C . PRO A 1 185 ? 4.869 6.233 -19.674 1.00 91.44 185 PRO A C 1
ATOM 1430 O O . PRO A 1 185 ? 4.997 5.017 -19.790 1.00 91.44 185 PRO A O 1
ATOM 1433 N N . THR A 1 186 ? 4.133 6.788 -18.710 1.00 92.50 186 THR A N 1
ATOM 1434 C CA . THR A 1 186 ? 3.532 6.045 -17.595 1.00 92.50 186 THR A CA 1
ATOM 1435 C C . THR A 1 186 ? 2.044 6.337 -17.474 1.00 92.50 186 THR A C 1
ATOM 1437 O O . THR A 1 186 ? 1.589 7.475 -17.611 1.00 92.50 186 THR A O 1
ATOM 1440 N N . VAL A 1 187 ? 1.280 5.293 -17.179 1.00 94.50 187 VAL A N 1
ATOM 1441 C CA . VAL A 1 187 ? -0.140 5.370 -16.851 1.00 94.50 187 VAL A CA 1
ATOM 1442 C C . VAL A 1 187 ? -0.342 4.675 -15.514 1.00 94.50 187 VAL A C 1
ATOM 1444 O O . VAL A 1 187 ? 0.081 3.537 -15.316 1.00 94.50 187 VAL A O 1
ATOM 1447 N N . THR A 1 188 ? -0.990 5.362 -14.580 1.00 95.31 188 THR A N 1
ATOM 1448 C CA . THR A 1 188 ? -1.414 4.791 -13.302 1.00 95.31 188 THR A CA 1
ATOM 1449 C C . THR A 1 188 ? -2.907 4.529 -13.341 1.00 95.31 188 THR A C 1
ATOM 1451 O O . THR A 1 188 ? -3.689 5.430 -13.638 1.00 95.31 188 THR A O 1
ATOM 1454 N N . VAL A 1 189 ? -3.300 3.303 -13.017 1.00 96.25 189 VAL A N 1
ATOM 1455 C CA . VAL A 1 189 ? -4.692 2.854 -13.021 1.00 96.25 189 VAL A CA 1
ATOM 1456 C C . VAL A 1 189 ? -5.054 2.395 -11.615 1.00 96.25 189 VAL A C 1
ATOM 1458 O O . VAL A 1 189 ? -4.317 1.617 -11.014 1.00 96.25 189 VAL A O 1
ATOM 1461 N N . ALA A 1 190 ? -6.187 2.868 -11.096 1.00 96.56 190 ALA A N 1
ATOM 1462 C CA . ALA A 1 190 ? -6.858 2.309 -9.928 1.00 96.56 190 ALA A CA 1
ATOM 1463 C C . ALA A 1 190 ? -8.128 1.590 -10.388 1.00 96.56 190 ALA A C 1
ATOM 1465 O O . ALA A 1 190 ? -9.022 2.200 -10.984 1.00 96.56 190 ALA A O 1
ATOM 1466 N N . LEU A 1 191 ? -8.188 0.292 -10.118 1.00 95.25 191 LEU A N 1
ATOM 1467 C CA . LEU A 1 191 ? -9.198 -0.623 -10.617 1.00 95.25 191 LEU A CA 1
ATOM 1468 C C . LEU A 1 191 ? -9.850 -1.396 -9.471 1.00 95.25 191 LEU A C 1
ATOM 1470 O O . LEU A 1 191 ? -9.216 -1.768 -8.481 1.00 95.25 191 LEU A O 1
ATOM 1474 N N . LEU A 1 192 ? -11.137 -1.650 -9.658 1.00 92.88 192 LEU A N 1
ATOM 1475 C CA . LEU A 1 192 ? -11.935 -2.568 -8.869 1.00 92.88 192 LEU A CA 1
ATOM 1476 C C . LEU A 1 192 ? -11.815 -3.989 -9.458 1.00 92.88 192 LEU A C 1
ATOM 1478 O O . LEU A 1 192 ? -12.235 -4.198 -10.598 1.00 92.88 192 LEU A O 1
ATOM 1482 N N . PRO A 1 193 ? -11.190 -4.961 -8.768 1.00 87.31 193 PRO A N 1
ATOM 1483 C CA . PRO A 1 193 ? -10.790 -6.244 -9.353 1.00 87.31 193 PRO A CA 1
ATOM 1484 C C . PRO A 1 193 ? -11.959 -7.192 -9.662 1.00 87.31 193 PRO A C 1
ATOM 1486 O O . PRO A 1 193 ? -11.881 -7.953 -10.623 1.00 87.31 193 PRO A O 1
ATOM 1489 N N . THR A 1 194 ? -13.039 -7.127 -8.890 1.00 85.62 194 THR A N 1
ATOM 1490 C CA . THR A 1 194 ? -14.276 -7.911 -9.038 1.00 85.62 194 THR A CA 1
ATOM 1491 C C . THR A 1 194 ? -15.154 -7.345 -10.146 1.00 85.62 194 THR A C 1
ATOM 1493 O O . THR A 1 194 ? -15.630 -8.096 -10.994 1.00 85.62 194 THR A O 1
ATOM 1496 N N . SER A 1 195 ? -15.378 -6.026 -10.161 1.00 88.12 195 SER A N 1
ATOM 1497 C CA . SER A 1 195 ? -16.228 -5.388 -11.178 1.00 88.12 195 SER A CA 1
ATOM 1498 C C . SER A 1 195 ? -15.487 -5.033 -12.470 1.00 88.12 195 SER A C 1
ATOM 1500 O O . SER A 1 195 ? -16.127 -4.766 -13.486 1.00 88.12 195 SER A O 1
ATOM 1502 N N . GLY A 1 196 ? -14.153 -5.009 -12.449 1.00 89.12 196 GLY A N 1
ATOM 1503 C CA . GLY A 1 196 ? -13.307 -4.609 -13.575 1.00 89.12 196 GLY A CA 1
ATOM 1504 C C . GLY A 1 196 ? -13.383 -3.118 -13.918 1.00 89.12 196 GLY A C 1
ATOM 1505 O O . GLY A 1 196 ? -12.873 -2.712 -14.960 1.00 89.12 196 GLY A O 1
ATOM 1506 N N . LYS A 1 197 ? -14.029 -2.297 -13.082 1.00 92.69 197 LYS A N 1
ATOM 1507 C CA . LYS A 1 197 ? -14.206 -0.863 -13.336 1.00 92.69 197 LYS A CA 1
ATOM 1508 C C . LYS A 1 197 ? -12.947 -0.089 -12.965 1.00 92.69 197 LYS A C 1
ATOM 1510 O O . LYS A 1 197 ? -12.390 -0.271 -11.883 1.00 92.69 197 LYS A O 1
ATOM 1515 N N . VAL A 1 198 ? -12.540 0.823 -13.842 1.00 94.38 198 VAL A N 1
ATOM 1516 C CA . VAL A 1 198 ? -11.478 1.794 -13.564 1.00 94.38 198 VAL A CA 1
ATOM 1517 C C . VAL A 1 198 ? -12.096 3.009 -12.880 1.00 94.38 198 VAL A C 1
ATOM 1519 O O . VAL A 1 198 ? -13.035 3.604 -13.402 1.00 94.38 198 VAL A O 1
ATOM 1522 N N . ILE A 1 199 ? -11.575 3.367 -11.709 1.00 93.81 199 ILE A N 1
ATOM 1523 C CA . ILE A 1 199 ? -12.036 4.528 -10.932 1.00 93.81 199 ILE A CA 1
ATOM 1524 C C . ILE A 1 199 ? -11.208 5.755 -11.281 1.00 93.81 199 ILE A C 1
ATOM 1526 O O . ILE A 1 199 ? -11.740 6.830 -11.542 1.00 93.81 199 ILE A O 1
ATOM 1530 N N . THR A 1 200 ? -9.892 5.565 -11.288 1.00 93.25 200 THR A N 1
ATOM 1531 C CA . THR A 1 200 ? -8.918 6.629 -11.485 1.00 93.25 200 THR A CA 1
ATOM 1532 C C . THR A 1 200 ? -7.924 6.172 -12.530 1.00 93.25 200 THR A C 1
ATOM 1534 O O . THR A 1 200 ? -7.338 5.095 -12.412 1.00 93.25 200 THR A O 1
ATOM 1537 N N . LEU A 1 201 ? -7.708 7.019 -13.527 1.00 94.75 201 LEU A N 1
ATOM 1538 C CA . LEU A 1 201 ? -6.646 6.871 -14.506 1.00 94.75 201 LEU A CA 1
ATOM 1539 C C . LEU A 1 201 ? -5.860 8.179 -14.534 1.00 94.75 201 LEU A C 1
ATOM 1541 O O . LEU A 1 201 ? -6.433 9.249 -14.729 1.00 94.75 201 LEU A O 1
ATOM 1545 N N . GLY A 1 202 ? -4.556 8.088 -14.296 1.00 92.31 202 GLY A N 1
ATOM 1546 C CA . GLY A 1 202 ? -3.637 9.220 -14.323 1.00 92.31 202 GLY A CA 1
ATOM 1547 C C . GLY A 1 202 ? -2.519 8.975 -15.324 1.00 92.31 202 GLY A C 1
ATOM 1548 O O . GLY A 1 202 ? -1.900 7.915 -15.308 1.00 92.31 202 GLY A O 1
ATOM 1549 N N . MET A 1 203 ? -2.250 9.958 -16.177 1.00 91.94 203 MET A N 1
ATOM 1550 C CA . MET A 1 203 ? -1.140 9.945 -17.127 1.00 91.94 203 MET A CA 1
ATOM 1551 C C . MET A 1 203 ? -0.470 11.319 -17.091 1.00 91.94 203 MET A C 1
ATOM 1553 O O . MET A 1 203 ? -1.132 12.333 -17.304 1.00 91.94 203 MET A O 1
ATOM 1557 N N . GLU A 1 204 ? 0.824 11.354 -16.776 1.00 84.88 204 GLU A N 1
ATOM 1558 C CA . GLU A 1 204 ? 1.603 12.603 -16.689 1.00 84.88 204 GLU A CA 1
ATOM 1559 C C . GLU A 1 204 ? 2.404 12.866 -17.977 1.00 84.88 204 GLU A C 1
ATOM 1561 O O . GLU A 1 204 ? 2.673 14.011 -18.342 1.00 84.88 204 GLU A O 1
ATOM 1566 N N . THR A 1 205 ? 2.777 11.803 -18.685 1.00 87.81 205 THR A N 1
ATOM 1567 C CA . THR A 1 205 ? 3.691 11.820 -19.831 1.00 87.81 205 THR A CA 1
ATOM 1568 C C . THR A 1 205 ? 2.961 11.581 -21.153 1.00 87.81 205 THR A C 1
ATOM 1570 O O . THR A 1 205 ? 1.805 11.165 -21.199 1.00 87.81 205 THR A O 1
ATOM 1573 N N . ARG A 1 206 ? 3.622 11.903 -22.271 1.00 90.44 206 ARG A N 1
ATOM 1574 C CA . ARG A 1 206 ? 3.039 11.752 -23.611 1.00 90.44 206 ARG A CA 1
ATOM 1575 C C . ARG A 1 206 ? 3.157 10.301 -24.069 1.00 90.44 206 ARG A C 1
ATOM 1577 O O . ARG A 1 206 ? 4.267 9.785 -24.146 1.00 90.44 206 ARG A O 1
ATOM 1584 N N . LEU A 1 207 ? 2.034 9.688 -24.429 1.00 92.00 207 LEU A N 1
ATOM 1585 C CA . LEU A 1 207 ? 1.959 8.330 -24.965 1.00 92.00 207 LEU A CA 1
ATOM 1586 C C . LEU A 1 207 ? 1.274 8.347 -26.339 1.00 92.00 207 LEU A C 1
ATOM 1588 O O . LEU A 1 207 ? 0.367 9.148 -26.569 1.00 92.00 207 LEU A O 1
ATOM 1592 N N . HIS A 1 208 ? 1.718 7.484 -27.256 1.00 92.69 208 HIS A N 1
ATOM 1593 C CA . HIS A 1 208 ? 1.055 7.317 -28.549 1.00 92.69 208 HIS A CA 1
ATOM 1594 C C . HIS A 1 208 ? -0.283 6.591 -28.367 1.00 92.69 208 HIS A C 1
ATOM 1596 O O . HIS A 1 208 ? -0.371 5.656 -27.568 1.00 92.69 208 HIS A O 1
ATOM 1602 N N . LEU A 1 209 ? -1.310 6.992 -29.121 1.00 92.94 209 LEU A N 1
ATOM 1603 C CA . LEU A 1 209 ? -2.663 6.445 -28.977 1.00 92.94 209 LEU A CA 1
ATOM 1604 C C . LEU A 1 209 ? -2.681 4.918 -29.170 1.00 92.94 209 LEU A C 1
ATOM 1606 O O . LEU A 1 209 ? -3.249 4.212 -28.349 1.00 92.94 209 LEU A O 1
ATOM 1610 N N . ASP A 1 210 ? -1.969 4.410 -30.179 1.00 93.12 210 ASP A N 1
ATOM 1611 C CA . ASP A 1 210 ? -1.919 2.971 -30.492 1.00 93.12 210 ASP A CA 1
ATOM 1612 C C . ASP A 1 210 ? -1.350 2.113 -29.351 1.00 93.12 210 ASP A C 1
ATOM 1614 O O . ASP A 1 210 ? -1.685 0.940 -29.218 1.00 93.12 210 ASP A O 1
ATOM 1618 N N . SER A 1 211 ? -0.481 2.692 -28.517 1.00 92.25 211 SER A N 1
ATOM 1619 C CA . SER A 1 211 ? 0.113 2.007 -27.362 1.00 92.25 211 SER A CA 1
ATOM 1620 C C . SER A 1 211 ? -0.708 2.155 -26.079 1.00 92.25 211 SER A C 1
ATOM 1622 O O . SER A 1 211 ? -0.442 1.455 -25.104 1.00 92.25 211 SER A O 1
ATOM 1624 N N . PHE A 1 212 ? -1.690 3.061 -26.050 1.00 94.25 212 PHE A N 1
ATOM 1625 C CA . PHE A 1 212 ? -2.439 3.389 -24.838 1.00 94.25 212 PHE A CA 1
ATOM 1626 C C . PHE A 1 212 ? -3.217 2.189 -24.299 1.00 94.25 212 PHE A C 1
ATOM 1628 O O . PHE A 1 212 ? -3.062 1.849 -23.126 1.00 94.25 212 PHE A O 1
ATOM 1635 N N . ASP A 1 213 ? -3.971 1.508 -25.162 1.00 94.56 213 ASP A N 1
ATOM 1636 C CA . ASP A 1 213 ? -4.793 0.361 -24.767 1.00 94.56 213 ASP A CA 1
ATOM 1637 C C . ASP A 1 213 ? -3.926 -0.760 -24.179 1.00 94.56 213 ASP A C 1
ATOM 1639 O O . ASP A 1 213 ? -4.194 -1.252 -23.085 1.00 94.56 213 ASP A O 1
ATOM 1643 N N . ALA A 1 214 ? -2.798 -1.065 -24.828 1.00 93.81 214 ALA A N 1
ATOM 1644 C CA . ALA A 1 214 ? -1.859 -2.077 -24.355 1.00 93.81 214 ALA A CA 1
ATOM 1645 C C . ALA A 1 214 ? -1.287 -1.754 -22.962 1.00 93.81 214 ALA A C 1
ATOM 1647 O O . ALA A 1 214 ? -1.120 -2.653 -22.136 1.00 93.81 214 ALA A O 1
ATOM 1648 N N . VAL A 1 215 ? -0.985 -0.482 -22.675 1.00 95.06 215 VAL A N 1
ATOM 1649 C CA . VAL A 1 215 ? -0.460 -0.055 -21.366 1.00 95.06 215 VAL A CA 1
ATOM 1650 C C . VAL A 1 215 ? -1.545 -0.114 -20.289 1.00 95.06 215 VAL A C 1
ATOM 1652 O O . VAL A 1 215 ? -1.277 -0.577 -19.178 1.00 95.06 215 VAL A O 1
ATOM 1655 N N . VAL A 1 216 ? -2.767 0.323 -20.602 1.00 95.50 216 VAL A N 1
ATOM 1656 C CA . VAL A 1 216 ? -3.899 0.282 -19.664 1.00 95.50 216 VAL A CA 1
ATOM 1657 C C . VAL A 1 216 ? -4.272 -1.158 -19.329 1.00 95.50 216 VAL A C 1
ATOM 1659 O O . VAL A 1 216 ? -4.410 -1.487 -18.148 1.00 95.50 216 VAL A O 1
ATOM 1662 N N . ASP A 1 217 ? -4.351 -2.032 -20.332 1.00 94.75 217 ASP A N 1
ATOM 1663 C CA . ASP A 1 217 ? -4.615 -3.456 -20.138 1.00 94.75 217 ASP A CA 1
ATOM 1664 C C . ASP A 1 217 ? -3.536 -4.085 -19.256 1.00 94.75 217 ASP A C 1
ATOM 1666 O O . ASP A 1 217 ? -3.850 -4.760 -18.271 1.00 94.75 217 ASP A O 1
ATOM 1670 N N . ARG A 1 218 ? -2.261 -3.765 -19.513 1.00 94.25 218 ARG A N 1
ATOM 1671 C CA . ARG A 1 218 ? -1.136 -4.227 -18.694 1.00 94.25 218 ARG A CA 1
ATOM 1672 C C . ARG A 1 218 ? -1.260 -3.774 -17.238 1.00 94.25 218 ARG A C 1
ATOM 1674 O O . ARG A 1 218 ? -1.090 -4.590 -16.330 1.00 94.25 218 ARG A O 1
ATOM 1681 N N . ALA A 1 219 ? -1.582 -2.503 -16.998 1.00 95.12 219 ALA A N 1
ATOM 1682 C CA . ALA A 1 219 ? -1.805 -1.979 -15.650 1.00 95.12 219 ALA A CA 1
ATOM 1683 C C . ALA A 1 219 ? -3.004 -2.657 -14.966 1.00 95.12 219 ALA A C 1
ATOM 1685 O O . ALA A 1 219 ? -2.946 -2.959 -13.770 1.00 95.12 219 ALA A O 1
ATOM 1686 N N . SER A 1 220 ? -4.072 -2.940 -15.717 1.00 94.88 220 SER A N 1
ATOM 1687 C CA . SER A 1 220 ? -5.279 -3.605 -15.218 1.00 94.88 220 SER A CA 1
ATOM 1688 C C . SER A 1 220 ? -5.005 -5.046 -14.766 1.00 94.88 220 SER A C 1
ATOM 1690 O O . SER A 1 220 ? -5.439 -5.450 -13.684 1.00 94.88 220 SER A O 1
ATOM 1692 N N . GLU A 1 221 ? -4.208 -5.800 -15.530 1.00 93.88 221 GLU A N 1
ATOM 1693 C CA . GLU A 1 221 ? -3.742 -7.137 -15.152 1.00 93.88 221 GLU A CA 1
ATOM 1694 C C . GLU A 1 221 ? -2.896 -7.083 -13.880 1.00 93.88 221 GLU A C 1
ATOM 1696 O O . GLU A 1 221 ? -3.099 -7.879 -12.960 1.00 93.88 221 GLU A O 1
ATOM 1701 N N . GLY A 1 222 ? -2.006 -6.090 -13.782 1.00 93.88 222 GLY A N 1
ATOM 1702 C CA . GLY A 1 222 ? -1.245 -5.829 -12.567 1.00 93.88 222 GLY A CA 1
ATOM 1703 C C . GLY A 1 222 ? -2.135 -5.608 -11.352 1.00 93.88 222 GLY A C 1
ATOM 1704 O O . GLY A 1 222 ? -1.905 -6.218 -10.313 1.00 93.88 222 GLY A O 1
ATOM 1705 N N . CYS A 1 223 ? -3.194 -4.808 -11.481 1.00 94.69 223 CYS A N 1
ATOM 1706 C CA . CYS A 1 223 ? -4.148 -4.582 -10.393 1.00 94.69 223 CYS A CA 1
ATOM 1707 C C . CYS A 1 223 ? -4.819 -5.888 -9.935 1.00 94.69 223 CYS A C 1
ATOM 1709 O O . CYS A 1 223 ? -4.946 -6.118 -8.733 1.00 94.69 223 CYS A O 1
ATOM 1711 N N . ARG A 1 224 ? -5.193 -6.773 -10.869 1.00 92.56 224 ARG A N 1
ATOM 1712 C CA . ARG A 1 224 ? -5.763 -8.094 -10.545 1.00 92.56 224 ARG A CA 1
ATOM 1713 C C . ARG A 1 224 ? -4.755 -8.996 -9.834 1.00 92.56 224 ARG A C 1
ATOM 1715 O O . ARG A 1 224 ? -5.113 -9.679 -8.882 1.00 92.56 224 ARG A O 1
ATOM 1722 N N . HIS A 1 225 ? -3.492 -8.978 -10.253 1.00 92.44 225 HIS A N 1
ATOM 1723 C CA . HIS A 1 225 ? -2.434 -9.747 -9.593 1.00 92.44 225 HIS A CA 1
ATOM 1724 C C . HIS A 1 225 ? -2.164 -9.229 -8.175 1.00 92.44 225 HIS A C 1
ATOM 1726 O O . HIS A 1 225 ? -2.046 -10.021 -7.243 1.00 92.44 225 HIS A O 1
ATOM 1732 N N . ILE A 1 226 ? -2.125 -7.904 -7.994 1.00 92.50 226 ILE A N 1
ATOM 1733 C CA . ILE A 1 226 ? -1.995 -7.272 -6.676 1.00 92.50 226 ILE A CA 1
ATOM 1734 C C . ILE A 1 226 ? -3.157 -7.689 -5.777 1.00 92.50 226 ILE A C 1
ATOM 1736 O O . ILE A 1 226 ? -2.922 -8.048 -4.630 1.00 92.50 226 ILE A O 1
ATOM 1740 N N . HIS A 1 227 ? -4.389 -7.697 -6.289 1.00 90.44 227 HIS A N 1
ATOM 1741 C CA . HIS A 1 227 ? -5.550 -8.134 -5.518 1.00 90.44 227 HIS A CA 1
ATOM 1742 C C . HIS A 1 227 ? -5.370 -9.547 -4.951 1.00 90.44 227 HIS A C 1
ATOM 1744 O O . HIS A 1 227 ? -5.574 -9.746 -3.758 1.00 90.44 227 HIS A O 1
ATOM 1750 N N . LEU A 1 228 ? -4.920 -10.501 -5.774 1.00 89.44 228 LEU A N 1
ATOM 1751 C CA . LEU A 1 228 ? -4.664 -11.874 -5.329 1.00 89.44 228 LEU A CA 1
ATOM 1752 C C . LEU A 1 228 ? -3.576 -11.943 -4.250 1.00 89.44 228 LEU A C 1
ATOM 1754 O O . LEU A 1 228 ? -3.716 -12.700 -3.295 1.00 89.44 228 LEU A O 1
ATOM 1758 N N . LEU A 1 229 ? -2.510 -11.150 -4.388 1.00 89.06 229 LEU A N 1
ATOM 1759 C CA . LEU A 1 229 ? -1.424 -11.102 -3.405 1.00 89.06 229 LEU A CA 1
ATOM 1760 C C . LEU A 1 229 ? -1.872 -10.487 -2.078 1.00 89.06 229 LEU A C 1
ATOM 1762 O O . LEU A 1 229 ? -1.486 -10.973 -1.020 1.00 89.06 229 LEU A O 1
ATOM 1766 N N . LEU A 1 230 ? -2.686 -9.431 -2.128 1.00 85.44 230 LEU A N 1
ATOM 1767 C CA . LEU A 1 230 ? -3.200 -8.783 -0.927 1.00 85.44 230 LEU A CA 1
ATOM 1768 C C . LEU A 1 230 ? -4.257 -9.655 -0.232 1.00 85.44 230 LEU A C 1
ATOM 1770 O O . LEU A 1 230 ? -4.229 -9.750 0.988 1.00 85.44 230 LEU A O 1
ATOM 1774 N N . ASP A 1 231 ? -5.133 -10.347 -0.974 1.00 80.38 231 ASP A N 1
ATOM 1775 C CA . ASP A 1 231 ? -6.189 -11.208 -0.402 1.00 80.38 231 ASP A CA 1
ATOM 1776 C C . ASP A 1 231 ? -5.637 -12.442 0.333 1.00 80.38 231 ASP A C 1
ATOM 1778 O O . ASP A 1 231 ? -6.290 -12.981 1.226 1.00 80.38 231 ASP A O 1
ATOM 1782 N N . GLN A 1 232 ? -4.418 -12.876 -0.000 1.00 71.38 232 GLN A N 1
ATOM 1783 C CA . GLN A 1 232 ? -3.734 -13.986 0.671 1.00 71.38 232 GLN A CA 1
ATOM 1784 C C . GLN A 1 232 ? -3.297 -13.661 2.109 1.00 71.38 232 GLN A C 1
ATOM 1786 O O . GLN A 1 232 ? -2.885 -14.567 2.839 1.00 71.38 232 GLN A O 1
ATOM 1791 N N . GLU A 1 233 ? -3.385 -12.405 2.561 1.00 65.31 233 GLU A N 1
ATOM 1792 C CA . GLU A 1 233 ? -2.942 -12.064 3.908 1.00 65.31 233 GLU A CA 1
ATOM 1793 C C . GLU A 1 233 ? -3.869 -12.606 5.013 1.00 65.31 233 GLU A C 1
ATOM 1795 O O . GLU A 1 233 ? -5.075 -12.338 5.031 1.00 65.31 233 GLU A O 1
ATOM 1800 N N . PRO A 1 234 ? -3.314 -13.309 6.022 1.00 52.56 234 PRO A N 1
ATOM 1801 C CA . PRO A 1 234 ? -4.103 -13.972 7.061 1.00 52.56 234 PRO A CA 1
ATOM 1802 C C . PRO A 1 234 ? -4.903 -13.000 7.946 1.00 52.56 234 PRO A C 1
ATOM 1804 O O . PRO A 1 234 ? -5.919 -13.392 8.524 1.00 52.56 234 PRO A O 1
ATOM 1807 N N . SER A 1 235 ? -4.494 -11.729 8.043 1.00 55.53 235 SER A N 1
ATOM 1808 C CA . SER A 1 235 ? -5.246 -10.694 8.764 1.00 55.53 235 SER A CA 1
ATOM 1809 C C . SER A 1 235 ? -6.599 -10.394 8.112 1.00 55.53 235 SER A C 1
ATOM 1811 O O . SER A 1 235 ? -7.589 -10.272 8.835 1.00 55.53 235 SER A O 1
ATOM 1813 N N . LEU A 1 236 ? -6.682 -10.382 6.776 1.00 50.53 236 LEU A N 1
ATOM 1814 C CA . LEU A 1 236 ? -7.945 -10.204 6.044 1.00 50.53 236 LEU A CA 1
ATOM 1815 C C . LEU A 1 236 ? -8.880 -11.409 6.210 1.00 50.53 236 LEU A C 1
ATOM 1817 O O . LEU A 1 236 ? -10.098 -11.265 6.301 1.00 50.53 236 LEU A O 1
ATOM 1821 N N . LEU A 1 237 ? -8.312 -12.611 6.310 1.00 47.38 237 LEU A N 1
ATOM 1822 C CA . LEU A 1 237 ? -9.061 -13.835 6.600 1.00 47.38 237 LEU A CA 1
ATOM 1823 C C . LEU A 1 237 ? -9.718 -13.785 7.987 1.00 47.38 237 LEU A C 1
ATOM 1825 O O . LEU A 1 237 ? -10.870 -14.192 8.147 1.00 47.38 237 LEU A O 1
ATOM 1829 N N . SER A 1 238 ? -9.012 -13.238 8.981 1.00 45.69 238 SER A N 1
ATOM 1830 C CA . SER A 1 238 ? -9.543 -13.082 10.338 1.00 45.69 238 SER A CA 1
ATOM 1831 C C . SER A 1 238 ? -10.650 -12.024 10.436 1.00 45.69 238 SER A C 1
ATOM 1833 O O . SER A 1 238 ? -11.654 -12.261 11.109 1.00 45.69 238 SER A O 1
ATOM 1835 N N . SER A 1 239 ? -10.535 -10.903 9.714 1.00 42.97 239 SER A N 1
ATOM 1836 C CA . SER A 1 239 ? -11.587 -9.881 9.670 1.00 42.97 239 SER A CA 1
ATOM 1837 C C . SER A 1 239 ? -12.815 -10.348 8.879 1.00 42.97 239 SER A C 1
ATOM 1839 O O . SER A 1 239 ? -13.935 -10.086 9.310 1.00 42.97 239 SER A O 1
ATOM 1841 N N . ARG A 1 240 ? -12.650 -11.141 7.806 1.00 40.38 240 ARG A N 1
ATOM 1842 C CA . ARG A 1 240 ? -13.764 -11.827 7.113 1.00 40.38 240 ARG A CA 1
ATOM 1843 C C . ARG A 1 240 ? -14.543 -12.772 8.033 1.00 40.38 240 ARG A C 1
ATOM 1845 O O . ARG A 1 240 ? -15.769 -12.792 7.985 1.00 40.38 240 ARG A O 1
ATOM 1852 N N . LEU A 1 241 ? -13.848 -13.537 8.878 1.00 36.25 241 LEU A N 1
ATOM 1853 C CA . LEU A 1 241 ? -14.479 -14.414 9.874 1.00 36.25 241 LEU A CA 1
ATOM 1854 C C . LEU A 1 241 ? -15.247 -13.620 10.943 1.00 36.25 241 LEU A C 1
ATOM 1856 O O . LEU A 1 241 ? -16.294 -14.075 11.399 1.00 36.25 241 LEU A O 1
ATOM 1860 N N . ALA A 1 242 ? -14.763 -12.431 11.314 1.00 39.41 242 ALA A N 1
ATOM 1861 C CA . ALA A 1 242 ? -15.431 -11.544 12.267 1.00 39.41 242 ALA A CA 1
ATOM 1862 C C . ALA A 1 242 ? -16.635 -10.786 11.661 1.00 39.41 242 ALA A C 1
ATOM 1864 O O . ALA A 1 242 ? -17.617 -10.544 12.359 1.00 39.41 242 ALA A O 1
ATOM 1865 N N . LEU A 1 243 ? -16.588 -10.453 10.365 1.00 36.69 243 LEU A N 1
ATOM 1866 C CA . LEU A 1 243 ? -17.626 -9.716 9.623 1.00 36.69 243 LEU A CA 1
ATOM 1867 C C . LEU A 1 243 ? -18.778 -10.589 9.095 1.00 36.69 243 LEU A C 1
ATOM 1869 O O . LEU A 1 243 ? -19.706 -10.063 8.485 1.00 36.69 243 LEU A O 1
ATOM 1873 N N . ALA A 1 244 ? -18.778 -11.898 9.361 1.00 31.83 244 ALA A N 1
ATOM 1874 C CA . ALA A 1 244 ? -19.881 -12.793 9.011 1.00 31.83 244 ALA A CA 1
ATOM 1875 C C . ALA A 1 244 ? -20.821 -13.147 10.194 1.00 31.83 244 ALA A C 1
ATOM 1877 O O . ALA A 1 244 ? -21.080 -14.335 10.414 1.00 31.83 244 ALA A O 1
ATOM 1878 N N . PRO A 1 245 ? -21.412 -12.201 10.961 1.00 36.19 245 PRO A N 1
ATOM 1879 C CA . PRO A 1 245 ? -22.537 -12.513 11.832 1.00 36.19 245 PRO A CA 1
ATOM 1880 C C . PRO A 1 245 ? -23.838 -12.452 11.015 1.00 36.19 245 PRO A C 1
ATOM 1882 O O . PRO A 1 245 ? -24.671 -11.570 11.191 1.00 36.19 245 PRO A O 1
ATOM 1885 N N . GLY A 1 246 ? -24.030 -13.382 10.080 1.00 37.91 246 GLY A N 1
ATOM 1886 C CA . GLY A 1 246 ? -25.275 -13.433 9.315 1.00 37.91 246 GLY A CA 1
ATOM 1887 C C . GLY A 1 246 ? -25.217 -14.378 8.129 1.00 37.91 246 GLY A C 1
ATOM 1888 O O . GLY A 1 246 ? -24.397 -14.218 7.238 1.00 37.91 246 GLY A O 1
ATOM 1889 N N . THR A 1 247 ? -26.134 -15.345 8.091 1.00 36.94 247 THR A N 1
ATOM 1890 C CA . THR A 1 247 ? -26.395 -16.272 6.969 1.00 36.94 247 THR A CA 1
ATOM 1891 C C . THR A 1 247 ? -25.372 -17.383 6.702 1.00 36.94 247 THR A C 1
ATOM 1893 O O . THR A 1 247 ? -25.003 -17.673 5.569 1.00 36.94 247 THR A O 1
ATOM 1896 N N . LEU A 1 248 ? -25.054 -18.166 7.736 1.00 33.81 248 LEU A N 1
ATOM 1897 C CA . LEU A 1 248 ? -24.720 -19.579 7.519 1.00 33.81 248 LEU A CA 1
ATOM 1898 C C . LEU A 1 248 ? -26.009 -20.360 7.221 1.00 33.81 248 LEU A C 1
ATOM 1900 O O . LEU A 1 248 ? -26.771 -20.729 8.118 1.00 33.81 248 LEU A O 1
ATOM 1904 N N . SER A 1 249 ? -26.246 -20.546 5.922 1.00 39.34 249 SER A N 1
ATOM 1905 C CA . SER A 1 249 ? -27.292 -21.376 5.321 1.00 39.34 249 SER A CA 1
ATOM 1906 C C . SER A 1 249 ? -27.466 -22.725 6.040 1.00 39.34 249 SER A C 1
ATOM 1908 O O . SER A 1 249 ? -26.503 -23.391 6.436 1.00 39.34 249 SER A O 1
ATOM 1910 N N . SER A 1 250 ? -28.728 -23.144 6.168 1.00 37.75 250 SER A N 1
ATOM 1911 C CA . SER A 1 250 ? -29.193 -24.408 6.761 1.00 37.75 250 SER A CA 1
ATOM 1912 C C . SER A 1 250 ? -28.499 -25.656 6.197 1.00 37.75 250 SER A C 1
ATOM 1914 O O . SER A 1 250 ? -28.436 -26.680 6.882 1.00 37.75 250 SER A O 1
ATOM 1916 N N . ASN A 1 251 ? -27.902 -25.560 5.007 1.00 36.06 251 ASN A N 1
ATOM 1917 C CA . ASN A 1 251 ? -27.185 -26.655 4.361 1.00 36.06 251 ASN A CA 1
ATOM 1918 C C . ASN A 1 251 ? -25.835 -26.970 5.027 1.00 36.06 251 ASN A C 1
ATOM 1920 O O . ASN A 1 251 ? -25.439 -28.132 5.058 1.00 36.06 251 ASN A O 1
ATOM 1924 N N . PHE A 1 252 ? -25.172 -25.998 5.666 1.00 33.12 252 PHE A N 1
ATOM 1925 C CA . PHE A 1 252 ? -23.923 -26.257 6.397 1.00 33.12 252 PHE A CA 1
ATOM 1926 C C . PHE A 1 252 ? -24.180 -26.906 7.767 1.00 33.12 252 PHE A C 1
ATOM 1928 O O . PHE A 1 252 ? -23.454 -27.807 8.185 1.00 33.12 252 PHE A O 1
ATOM 1935 N N . LYS A 1 253 ? -25.289 -26.540 8.431 1.00 34.50 253 LYS A N 1
ATOM 1936 C CA . LYS A 1 253 ? -25.779 -27.233 9.641 1.00 34.50 253 LYS A CA 1
ATOM 1937 C C . LYS A 1 253 ? -26.264 -28.654 9.340 1.00 34.50 253 LYS A C 1
ATOM 1939 O O . LYS A 1 253 ? -26.097 -29.531 10.183 1.00 34.50 253 LYS A O 1
ATOM 1944 N N . SER A 1 254 ? -26.855 -28.884 8.166 1.00 35.84 254 SER A N 1
ATOM 1945 C CA . SER A 1 254 ? -27.230 -30.218 7.675 1.00 35.84 254 SER A CA 1
ATOM 1946 C C . SER A 1 254 ? -25.993 -31.083 7.408 1.00 35.84 254 SER A C 1
ATOM 1948 O O . SER A 1 254 ? -25.922 -32.220 7.871 1.00 35.84 254 SER A O 1
ATOM 1950 N N . TRP A 1 255 ? -24.967 -30.510 6.774 1.00 36.66 255 TRP A N 1
ATOM 1951 C CA . TRP A 1 255 ? -23.705 -31.193 6.494 1.00 36.66 255 TRP A CA 1
ATOM 1952 C C . TRP A 1 255 ? -22.915 -31.541 7.771 1.00 36.66 255 TRP A C 1
ATOM 1954 O O . TRP A 1 255 ? -22.522 -32.694 7.936 1.00 36.66 255 TRP A O 1
ATOM 1964 N N . LEU A 1 256 ? -22.802 -30.617 8.739 1.00 33.88 256 LEU A N 1
ATOM 1965 C CA . LEU A 1 256 ? -22.214 -30.890 10.066 1.00 33.88 256 LEU A CA 1
ATOM 1966 C C . LEU A 1 256 ? -23.011 -31.928 10.875 1.00 33.88 256 LEU A C 1
ATOM 1968 O O . LEU A 1 256 ? -22.432 -32.740 11.593 1.00 33.88 256 LEU A O 1
ATOM 1972 N N . LYS A 1 257 ? -24.347 -31.944 10.754 1.00 36.41 257 LYS A N 1
ATOM 1973 C CA . LYS A 1 257 ? -25.184 -32.984 11.378 1.00 36.41 257 LYS A CA 1
ATOM 1974 C C . LYS A 1 257 ? -25.051 -34.341 10.687 1.00 36.41 257 LYS A C 1
ATOM 1976 O O . LYS A 1 257 ? -25.250 -35.354 11.350 1.00 36.41 257 LYS A O 1
ATOM 1981 N N . SER A 1 258 ? -24.721 -34.372 9.395 1.00 33.53 258 SER A N 1
ATOM 1982 C CA . SER A 1 258 ? -24.529 -35.610 8.636 1.00 33.53 258 SER A CA 1
ATOM 1983 C C . SER A 1 258 ? -23.165 -36.251 8.904 1.00 33.53 258 SER A C 1
ATOM 1985 O O . SER A 1 258 ? -23.074 -37.476 8.919 1.00 33.53 258 SER A O 1
ATOM 1987 N N . THR A 1 259 ? -22.123 -35.463 9.192 1.00 32.75 259 THR A N 1
ATOM 1988 C CA . THR A 1 259 ? -20.808 -35.980 9.615 1.00 32.75 259 THR A CA 1
ATOM 1989 C C . THR A 1 259 ? -20.767 -36.344 11.102 1.00 32.75 259 THR A C 1
ATOM 1991 O O . THR A 1 259 ? -20.065 -37.275 11.481 1.00 32.75 259 THR A O 1
ATOM 1994 N N . ALA A 1 260 ? -21.608 -35.722 11.935 1.00 32.22 260 ALA A N 1
ATOM 1995 C CA . ALA A 1 260 ? -21.806 -36.113 13.335 1.00 32.22 260 ALA A CA 1
ATOM 1996 C C . ALA A 1 260 ? -22.675 -37.378 13.529 1.00 32.22 260 ALA A C 1
ATOM 1998 O O . ALA A 1 260 ? -22.888 -37.807 14.663 1.00 32.22 260 ALA A O 1
ATOM 1999 N N . LYS A 1 261 ? -23.196 -37.985 12.447 1.00 30.77 261 LYS A N 1
ATOM 2000 C CA . LYS A 1 261 ? -24.070 -39.175 12.495 1.00 30.77 261 LYS A CA 1
ATOM 2001 C C . LYS A 1 261 ? -23.446 -40.463 11.943 1.00 30.77 261 LYS A C 1
ATOM 2003 O O . LYS A 1 261 ? -24.164 -41.438 11.744 1.00 30.77 261 LYS A O 1
ATOM 2008 N N . MET A 1 262 ? -22.125 -40.506 11.769 1.00 27.06 262 MET A N 1
ATOM 2009 C CA . MET A 1 262 ? -21.367 -41.759 11.674 1.00 27.06 262 MET A CA 1
ATOM 2010 C C . MET A 1 262 ? -20.525 -41.914 12.939 1.00 27.06 262 MET A C 1
ATOM 2012 O O . MET A 1 262 ? -19.449 -41.342 13.060 1.00 27.06 262 MET A O 1
ATOM 2016 N N . GLY A 1 263 ? -21.066 -42.654 13.906 1.00 29.58 263 GLY A N 1
ATOM 2017 C CA . GLY A 1 263 ? -20.412 -42.913 15.190 1.00 29.58 263 GLY A CA 1
ATOM 2018 C C . GLY A 1 263 ? -21.336 -42.831 16.402 1.00 29.58 263 GLY A C 1
ATOM 2019 O O . GLY A 1 263 ? -20.886 -42.461 17.477 1.00 29.58 263 GLY A O 1
ATOM 2020 N N . SER A 1 264 ? -22.627 -43.146 16.254 1.00 31.50 264 SER A N 1
ATOM 2021 C CA . SER A 1 264 ? -23.492 -43.422 17.404 1.00 31.50 264 SER A CA 1
ATOM 2022 C C . SER A 1 264 ? -24.273 -44.706 17.166 1.00 31.50 264 SER A C 1
ATOM 2024 O O . SER A 1 264 ? -25.328 -44.714 16.534 1.00 31.50 264 SER A O 1
ATOM 2026 N N . THR A 1 265 ? -23.720 -45.798 17.686 1.00 30.11 265 THR A N 1
ATOM 2027 C CA . THR A 1 265 ? -24.483 -46.963 18.133 1.00 30.11 265 THR A CA 1
ATOM 2028 C C . THR A 1 265 ? -23.996 -47.319 19.534 1.00 30.11 265 THR A C 1
ATOM 2030 O O . THR A 1 265 ? -22.893 -47.827 19.706 1.00 30.11 265 THR A O 1
ATOM 2033 N N . ASN A 1 266 ? -24.828 -46.947 20.508 1.00 33.91 266 ASN A N 1
ATOM 2034 C CA . ASN A 1 266 ? -24.963 -47.392 21.899 1.00 33.91 266 ASN A CA 1
ATOM 2035 C C . ASN A 1 266 ? -23.882 -48.322 22.484 1.00 33.91 266 ASN A C 1
ATOM 2037 O O . ASN A 1 266 ? -23.841 -49.503 22.153 1.00 33.91 266 ASN A O 1
ATOM 2041 N N . ASN A 1 267 ? -23.152 -47.846 23.499 1.00 30.52 267 ASN A N 1
ATOM 2042 C CA . ASN A 1 267 ? -23.391 -48.186 24.914 1.00 30.52 267 ASN A CA 1
ATOM 2043 C C . ASN A 1 267 ? -22.292 -47.610 25.828 1.00 30.52 267 ASN A C 1
ATOM 2045 O O . ASN A 1 267 ? -21.164 -47.409 25.398 1.00 30.52 267 ASN A O 1
ATOM 2049 N N . ALA A 1 268 ? -22.646 -47.464 27.109 1.00 29.98 268 ALA A N 1
ATOM 2050 C CA . ALA A 1 268 ? -21.814 -47.123 28.270 1.00 29.98 268 ALA A CA 1
ATOM 2051 C C . ALA A 1 268 ? -21.661 -45.622 28.578 1.00 29.98 268 ALA A C 1
ATOM 2053 O O . ALA A 1 268 ? -20.841 -44.899 28.020 1.00 29.98 268 ALA A O 1
ATOM 2054 N N . GLY A 1 269 ? -22.466 -45.172 29.546 1.00 39.03 269 GLY A N 1
ATOM 2055 C CA . GLY A 1 269 ? -22.296 -43.887 30.202 1.00 39.03 269 GLY A CA 1
ATOM 2056 C C . GLY A 1 269 ? -21.106 -43.914 31.151 1.00 39.03 269 GLY A C 1
ATOM 2057 O O . GLY A 1 269 ? -21.107 -44.717 32.067 1.00 39.03 269 GLY A O 1
ATOM 2058 N N . TRP A 1 270 ? -20.137 -43.034 30.910 1.00 29.95 270 TRP A N 1
ATOM 2059 C CA . TRP A 1 270 ? -19.127 -42.499 31.832 1.00 29.95 270 TRP A CA 1
ATOM 2060 C C . TRP A 1 270 ? -18.431 -41.359 31.078 1.00 29.95 270 TRP A C 1
ATOM 2062 O O . TRP A 1 270 ? -17.493 -41.616 30.333 1.00 29.95 270 TRP A O 1
ATOM 2072 N N . LEU A 1 271 ? -18.885 -40.107 31.209 1.00 25.48 271 LEU A N 1
ATOM 2073 C CA . LEU A 1 271 ? -18.062 -38.946 30.843 1.00 25.48 271 LEU A CA 1
ATOM 2074 C C . LEU A 1 271 ? -18.567 -37.666 31.519 1.00 25.48 271 LEU A C 1
ATOM 2076 O O . LEU A 1 271 ? -19.675 -37.191 31.287 1.00 25.48 271 LEU A O 1
ATOM 2080 N N . TYR A 1 272 ? -17.705 -37.154 32.390 1.00 30.27 272 TYR A N 1
ATOM 2081 C CA . TYR A 1 272 ? -17.799 -35.904 33.132 1.00 30.27 272 TYR A CA 1
ATOM 2082 C C . TYR A 1 272 ? -17.608 -34.724 32.162 1.00 30.27 272 TYR A C 1
ATOM 2084 O O . TYR A 1 272 ? -16.598 -34.662 31.462 1.00 30.27 272 TYR A O 1
ATOM 2092 N N . THR A 1 273 ? -18.538 -33.771 32.123 1.00 29.64 273 THR A N 1
ATOM 2093 C CA . THR A 1 273 ? -18.330 -32.459 31.482 1.00 29.64 273 THR A CA 1
ATOM 2094 C C . THR A 1 273 ? -17.616 -31.525 32.471 1.00 29.64 273 THR A C 1
ATOM 2096 O O . THR A 1 273 ? -18.078 -31.431 33.610 1.00 29.64 273 THR A O 1
ATOM 2099 N N . PRO A 1 274 ? -16.510 -30.841 32.115 1.00 31.09 274 PRO A N 1
ATOM 2100 C CA . PRO A 1 274 ? -15.795 -29.990 33.062 1.00 31.09 274 PRO A CA 1
ATOM 2101 C C . PRO A 1 274 ? -16.530 -28.665 33.305 1.00 31.09 274 PRO A C 1
ATOM 2103 O O . PRO A 1 274 ? -16.968 -27.992 32.372 1.00 31.09 274 PRO A O 1
ATOM 2106 N N . ASP A 1 275 ? -16.631 -28.309 34.583 1.00 29.50 275 ASP A N 1
ATOM 2107 C CA . ASP A 1 275 ? -17.222 -27.080 35.105 1.00 29.50 275 ASP A CA 1
ATOM 2108 C C . ASP A 1 275 ? -16.127 -25.998 35.222 1.00 29.50 275 ASP A C 1
ATOM 2110 O O . ASP A 1 275 ? -15.138 -26.164 35.942 1.00 29.50 275 ASP A O 1
ATOM 2114 N N . TRP A 1 276 ? -16.259 -24.908 34.463 1.00 34.06 276 TRP A N 1
ATOM 2115 C CA . TRP A 1 276 ? -15.189 -23.927 34.197 1.00 34.06 276 TRP A CA 1
ATOM 2116 C C . TRP A 1 276 ? -14.955 -22.904 35.323 1.00 34.06 276 TRP A C 1
ATOM 2118 O O . TRP A 1 276 ? -14.093 -22.034 35.212 1.00 34.06 276 TRP A O 1
ATOM 2128 N N . SER A 1 277 ? -15.676 -23.016 36.437 1.00 34.19 277 SER A N 1
ATOM 2129 C CA . SER A 1 277 ? -15.621 -22.080 37.569 1.00 34.19 277 SER A CA 1
ATOM 2130 C C . SER A 1 277 ? -14.427 -22.281 38.520 1.00 34.19 277 SER A C 1
ATOM 2132 O O . SER A 1 277 ? -14.169 -21.421 39.357 1.00 34.19 277 SER A O 1
ATOM 2134 N N . LYS A 1 278 ? -13.666 -23.381 38.396 1.00 34.72 278 LYS A N 1
ATOM 2135 C CA . LYS A 1 278 ? -12.568 -23.745 39.325 1.00 34.72 278 LYS A CA 1
ATOM 2136 C C . LYS A 1 278 ? -11.145 -23.450 38.827 1.00 34.72 278 LYS A C 1
ATOM 2138 O O . LYS A 1 278 ? -10.180 -23.779 39.510 1.00 34.72 278 LYS A O 1
ATOM 2143 N N . LEU A 1 279 ? -10.990 -22.827 37.659 1.00 34.12 279 LEU A N 1
ATOM 2144 C CA . LEU A 1 279 ? -9.681 -22.535 37.046 1.00 34.12 279 LEU A CA 1
ATOM 2145 C C . LEU A 1 279 ? -9.056 -21.193 37.482 1.00 34.12 279 LEU A C 1
ATOM 2147 O O . LEU A 1 279 ? -7.957 -20.862 37.044 1.00 34.12 279 LEU A O 1
ATOM 2151 N N . THR A 1 280 ? -9.716 -20.428 38.354 1.00 33.97 280 THR A N 1
ATOM 2152 C CA . THR A 1 280 ? -9.321 -19.058 38.736 1.00 33.97 280 THR A CA 1
ATOM 2153 C C . THR A 1 280 ? -8.623 -18.922 40.100 1.00 33.97 280 THR A C 1
ATOM 2155 O O . THR A 1 280 ? -8.275 -17.809 40.482 1.00 33.97 280 THR A O 1
ATOM 2158 N N . GLU A 1 281 ? -8.328 -20.008 40.827 1.00 36.56 281 GLU A N 1
ATOM 2159 C CA . GLU A 1 281 ? -7.650 -19.958 42.145 1.00 36.56 281 GLU A CA 1
ATOM 2160 C C . GLU A 1 281 ? -6.142 -20.321 42.116 1.00 36.56 281 GLU A C 1
ATOM 2162 O O . GLU A 1 281 ? -5.613 -20.929 43.044 1.00 36.56 281 GLU A O 1
ATOM 2167 N N . SER A 1 282 ? -5.393 -19.936 41.078 1.00 37.75 282 SER A N 1
ATOM 2168 C CA . SER A 1 282 ? -3.937 -20.189 40.994 1.00 37.75 282 SER A CA 1
ATOM 2169 C C . SER A 1 282 ? -3.068 -19.265 41.870 1.00 37.75 282 SER A C 1
ATOM 2171 O O . SER A 1 282 ? -1.898 -19.562 42.106 1.00 37.75 282 SER A O 1
ATOM 2173 N N . GLY A 1 283 ? -3.625 -18.172 42.405 1.00 37.16 283 GLY A N 1
ATOM 2174 C CA . GLY A 1 283 ? -2.875 -17.159 43.164 1.00 37.16 283 GLY A CA 1
ATOM 2175 C C . GLY A 1 283 ? -2.441 -17.555 44.584 1.00 37.16 283 GLY A C 1
ATOM 2176 O O . GLY A 1 283 ? -1.516 -16.955 45.116 1.00 37.16 283 GLY A O 1
ATOM 2177 N N . LYS A 1 284 ? -3.050 -18.573 45.209 1.00 37.59 284 LYS A N 1
ATOM 2178 C CA . LYS A 1 284 ? -2.775 -18.938 46.620 1.00 37.59 284 LYS A CA 1
ATOM 2179 C C . LYS A 1 284 ? -1.587 -19.898 46.817 1.00 37.59 284 LYS A C 1
ATOM 2181 O O . LYS A 1 284 ? -1.194 -20.146 47.953 1.00 37.59 284 LYS A O 1
ATOM 2186 N N . LEU A 1 285 ? -1.019 -20.455 45.742 1.00 37.84 285 LEU A N 1
ATOM 2187 C CA . LEU A 1 285 ? 0.062 -21.457 45.814 1.00 37.84 285 LEU A CA 1
ATOM 2188 C C . LEU A 1 285 ? 1.478 -20.857 45.774 1.00 37.84 285 LEU A C 1
ATOM 2190 O O . LEU A 1 285 ? 2.419 -21.516 46.205 1.00 37.84 285 LEU A O 1
ATOM 2194 N N . LEU A 1 286 ? 1.635 -19.619 45.296 1.00 41.72 286 LEU A N 1
ATOM 2195 C CA . LEU A 1 286 ? 2.939 -18.960 45.132 1.00 41.72 286 LEU A CA 1
ATOM 2196 C C . LEU A 1 286 ? 3.550 -18.438 46.446 1.00 41.72 286 LEU A C 1
ATOM 2198 O O . LEU A 1 286 ? 4.764 -18.279 46.521 1.00 41.72 286 LEU A O 1
ATOM 2202 N N . GLU A 1 287 ? 2.739 -18.216 47.484 1.00 42.00 287 GLU A N 1
ATOM 2203 C CA . GLU A 1 287 ? 3.187 -17.637 48.766 1.00 42.00 287 GLU A CA 1
ATOM 2204 C C . GLU A 1 287 ? 3.458 -18.680 49.867 1.00 42.00 287 GLU A C 1
ATOM 2206 O O . GLU A 1 287 ? 3.880 -18.338 50.972 1.00 42.00 287 GLU A O 1
ATOM 2211 N N . ALA A 1 288 ? 3.231 -19.971 49.606 1.00 48.00 288 ALA A N 1
ATOM 2212 C CA . ALA A 1 288 ? 3.418 -21.004 50.619 1.00 48.00 288 ALA A CA 1
ATOM 2213 C C . ALA A 1 288 ? 4.888 -21.457 50.694 1.00 48.00 288 ALA A C 1
ATOM 2215 O O . ALA A 1 288 ? 5.443 -21.962 49.722 1.00 48.00 288 ALA A O 1
ATOM 2216 N N . ASN A 1 289 ? 5.507 -21.358 51.877 1.00 55.25 289 ASN A N 1
ATOM 2217 C CA . ASN A 1 289 ? 6.848 -21.888 52.158 1.00 55.25 289 ASN A CA 1
ATOM 2218 C C . ASN A 1 289 ? 6.924 -23.397 51.821 1.00 55.25 289 ASN A C 1
ATOM 2220 O O . ASN A 1 289 ? 6.563 -24.232 52.660 1.00 55.25 289 ASN A O 1
ATOM 2224 N N . CYS A 1 290 ? 7.400 -23.753 50.615 1.00 54.00 290 CYS A N 1
ATOM 2225 C CA . CYS A 1 290 ? 7.370 -25.117 50.054 1.00 54.00 290 CYS A CA 1
ATOM 2226 C C . CYS A 1 290 ? 8.000 -26.169 50.986 1.00 54.00 290 CYS A C 1
ATOM 2228 O O . CYS A 1 290 ? 7.508 -27.294 51.067 1.00 54.00 290 CYS A O 1
ATOM 2230 N N . ALA A 1 291 ? 9.030 -25.800 51.758 1.00 53.50 291 ALA A N 1
ATOM 2231 C CA . ALA A 1 291 ? 9.653 -26.683 52.747 1.00 53.50 291 ALA A CA 1
ATOM 2232 C C . ALA A 1 291 ? 8.677 -27.110 53.862 1.00 53.50 291 ALA A C 1
ATOM 2234 O O . ALA A 1 291 ? 8.644 -28.275 54.255 1.00 53.50 291 ALA A O 1
ATOM 2235 N N . SER A 1 292 ? 7.825 -26.194 54.333 1.00 55.53 292 SER A N 1
ATOM 2236 C CA . SER A 1 292 ? 6.842 -26.483 55.386 1.00 55.53 292 SER A CA 1
ATOM 2237 C C . SER A 1 292 ? 5.687 -27.358 54.885 1.00 55.53 292 SER A C 1
ATOM 2239 O O . SER A 1 292 ? 5.169 -28.188 55.631 1.00 55.53 292 SER A O 1
ATOM 2241 N N . ALA A 1 293 ? 5.312 -27.218 53.610 1.00 56.78 293 ALA A N 1
ATOM 2242 C CA . ALA A 1 293 ? 4.266 -28.017 52.979 1.00 56.78 293 ALA A CA 1
ATOM 2243 C C . ALA A 1 293 ? 4.760 -29.431 52.629 1.00 56.78 293 ALA A C 1
ATOM 2245 O O . ALA A 1 293 ? 4.052 -30.403 52.891 1.00 56.78 293 ALA A O 1
ATOM 2246 N N . ALA A 1 294 ? 5.996 -29.562 52.135 1.00 55.72 294 ALA A N 1
ATOM 2247 C CA . ALA A 1 294 ? 6.639 -30.854 51.897 1.00 55.72 294 ALA A CA 1
ATOM 2248 C C . ALA A 1 294 ? 6.842 -31.639 53.205 1.00 55.72 294 ALA A C 1
ATOM 2250 O O . ALA A 1 294 ? 6.569 -32.838 53.255 1.00 55.72 294 ALA A O 1
ATOM 2251 N N . PHE A 1 295 ? 7.234 -30.959 54.289 1.00 55.81 295 PHE A N 1
ATOM 2252 C CA . PHE A 1 295 ? 7.357 -31.583 55.607 1.00 55.81 295 PHE A CA 1
ATOM 2253 C C . PHE A 1 295 ? 6.002 -32.061 56.152 1.00 55.81 295 PHE A C 1
ATOM 2255 O O . PHE A 1 295 ? 5.897 -33.185 56.640 1.00 55.81 295 PHE A O 1
ATOM 2262 N N . LYS A 1 296 ? 4.937 -31.257 56.008 1.00 55.41 296 LYS A N 1
ATOM 2263 C CA . LYS A 1 296 ? 3.571 -31.660 56.388 1.00 55.41 296 LYS A CA 1
ATOM 2264 C C . LYS A 1 296 ? 3.086 -32.865 55.578 1.00 55.41 296 LYS A C 1
ATOM 2266 O O . LYS A 1 296 ? 2.580 -33.814 56.167 1.00 55.41 296 LYS A O 1
ATOM 2271 N N . ALA A 1 297 ? 3.284 -32.867 54.259 1.00 58.00 297 ALA A N 1
ATOM 2272 C CA . ALA A 1 297 ? 2.912 -33.990 53.396 1.00 58.00 297 ALA A CA 1
ATOM 2273 C C . ALA A 1 297 ? 3.684 -35.275 53.749 1.00 58.00 297 ALA A C 1
ATOM 2275 O O . ALA A 1 297 ? 3.090 -36.351 53.824 1.00 58.00 297 ALA A O 1
ATOM 2276 N N . GLY A 1 298 ? 4.983 -35.159 54.048 1.00 53.34 298 GLY A N 1
ATOM 2277 C CA . GLY A 1 298 ? 5.791 -36.284 54.516 1.00 53.34 298 GLY A CA 1
ATOM 2278 C C . GLY A 1 298 ? 5.341 -36.822 55.877 1.00 53.34 298 GLY A C 1
ATOM 2279 O O . GLY A 1 298 ? 5.258 -38.035 56.060 1.00 53.34 298 GLY A O 1
ATOM 2280 N N . ALA A 1 299 ? 4.963 -35.942 56.809 1.00 61.31 299 ALA A N 1
ATOM 2281 C CA . ALA A 1 299 ? 4.426 -36.333 58.112 1.00 61.31 299 ALA A CA 1
ATOM 2282 C C . ALA A 1 299 ? 3.073 -37.063 57.996 1.00 61.31 299 ALA A C 1
ATOM 2284 O O . ALA A 1 299 ? 2.865 -38.083 58.657 1.00 61.31 299 ALA A O 1
ATOM 2285 N N . PHE A 1 300 ? 2.179 -36.604 57.112 1.00 57.34 300 PHE A N 1
ATOM 2286 C CA . PHE A 1 300 ? 0.911 -37.290 56.832 1.00 57.34 300 PHE A CA 1
ATOM 2287 C C . PHE A 1 300 ? 1.118 -38.646 56.146 1.00 57.34 300 PHE A C 1
ATOM 2289 O O . PHE A 1 300 ? 0.476 -39.625 56.526 1.00 57.34 300 PHE A O 1
ATOM 2296 N N . GLY A 1 301 ? 2.044 -38.735 55.186 1.00 54.56 301 GLY A N 1
ATOM 2297 C CA . GLY A 1 301 ? 2.395 -39.998 54.530 1.00 54.56 301 GLY A CA 1
ATOM 2298 C C . GLY A 1 301 ? 2.993 -41.022 55.498 1.00 54.56 301 GLY A C 1
ATOM 2299 O O . GLY A 1 301 ? 2.697 -42.213 55.395 1.00 54.56 301 GLY A O 1
ATOM 2300 N N . LEU A 1 302 ? 3.761 -40.561 56.489 1.00 59.62 302 LEU A N 1
ATOM 2301 C CA . LEU A 1 302 ? 4.300 -41.414 57.545 1.00 59.62 302 LEU A CA 1
ATOM 2302 C C . LEU A 1 302 ? 3.173 -42.004 58.399 1.00 59.62 302 LEU A C 1
ATOM 2304 O O . LEU A 1 302 ? 3.122 -43.220 58.573 1.00 59.62 302 LEU A O 1
ATOM 2308 N N . GLY A 1 303 ? 2.228 -41.173 58.848 1.00 59.19 303 GLY A N 1
ATOM 2309 C CA . GLY A 1 303 ? 1.061 -41.629 59.611 1.00 59.19 303 GLY A CA 1
ATOM 2310 C C . GLY A 1 303 ? 0.152 -42.580 58.826 1.00 59.19 303 GLY A C 1
ATOM 2311 O O . GLY A 1 303 ? -0.322 -43.576 59.360 1.00 59.19 303 GLY A O 1
ATOM 2312 N N . PHE A 1 304 ? -0.063 -42.324 57.538 1.00 57.06 304 PHE A N 1
ATOM 2313 C CA . PHE A 1 304 ? -0.899 -43.196 56.713 1.00 57.06 304 PHE A CA 1
ATOM 2314 C C . PHE A 1 304 ? -0.220 -44.545 56.420 1.00 57.06 304 PHE A C 1
ATOM 2316 O O . PHE A 1 304 ? -0.860 -45.596 56.474 1.00 57.06 304 PHE A O 1
ATOM 2323 N N . GLY A 1 305 ? 1.094 -44.536 56.176 1.00 54.31 305 GLY A N 1
ATOM 2324 C CA . GLY A 1 305 ? 1.881 -45.748 55.954 1.00 54.31 305 GLY A CA 1
ATOM 2325 C C . GLY A 1 305 ? 1.998 -46.636 57.196 1.00 54.31 305 GLY A C 1
ATOM 2326 O O . GLY A 1 305 ? 1.935 -47.859 57.070 1.00 54.31 305 GLY A O 1
ATOM 2327 N N . THR A 1 306 ? 2.106 -46.056 58.398 1.00 64.94 306 THR A N 1
ATOM 2328 C CA . THR A 1 306 ? 2.101 -46.836 59.648 1.00 64.94 306 THR A CA 1
ATOM 2329 C C . THR A 1 306 ? 0.739 -47.474 59.913 1.00 64.94 306 THR A C 1
ATOM 2331 O O . THR A 1 306 ? 0.688 -48.636 60.311 1.00 64.94 306 THR A O 1
ATOM 2334 N N . VAL A 1 307 ? -0.362 -46.771 59.628 1.00 64.56 307 VAL A N 1
ATOM 2335 C CA . VAL A 1 307 ? -1.729 -47.301 59.781 1.00 64.56 307 VAL A CA 1
ATOM 2336 C C . VAL A 1 307 ? -2.012 -48.436 58.792 1.00 64.56 307 VAL A C 1
ATOM 2338 O O . VAL A 1 307 ? -2.565 -49.463 59.180 1.00 64.56 307 VAL A O 1
ATOM 2341 N N . LEU A 1 308 ? -1.577 -48.313 57.535 1.00 57.22 308 LEU A N 1
ATOM 2342 C CA . LEU A 1 308 ? -1.697 -49.391 56.544 1.00 57.22 308 LEU A CA 1
ATOM 2343 C C . LEU A 1 308 ? -0.857 -50.625 56.910 1.00 57.22 308 LEU A C 1
ATOM 2345 O O . LEU A 1 308 ? -1.308 -51.765 56.759 1.00 57.22 308 LEU A O 1
ATOM 2349 N N . ALA A 1 309 ? 0.347 -50.417 57.438 1.00 58.72 309 ALA A N 1
ATOM 2350 C CA . ALA A 1 309 ? 1.183 -51.504 57.935 1.00 58.72 309 ALA A CA 1
ATOM 2351 C C . ALA A 1 309 ? 0.572 -52.179 59.179 1.00 58.72 309 ALA A C 1
ATOM 2353 O O . ALA A 1 309 ? 0.656 -53.396 59.326 1.00 58.72 309 ALA A O 1
ATOM 2354 N N . ALA A 1 310 ? -0.109 -51.413 60.037 1.00 63.03 310 ALA A N 1
ATOM 2355 C CA . ALA A 1 310 ? -0.864 -51.950 61.165 1.00 63.03 310 ALA A CA 1
ATOM 2356 C C . ALA A 1 310 ? -2.060 -52.794 60.732 1.00 63.03 310 ALA A C 1
ATOM 2358 O O . ALA A 1 310 ? -2.230 -53.908 61.224 1.00 63.03 310 ALA A O 1
ATOM 2359 N N . ALA A 1 311 ? -2.844 -52.301 59.774 1.00 60.69 311 ALA A N 1
ATOM 2360 C CA . ALA A 1 311 ? -3.994 -53.017 59.235 1.00 60.69 311 ALA A CA 1
ATOM 2361 C C . ALA A 1 311 ? -3.585 -54.331 58.547 1.00 60.69 311 ALA A C 1
ATOM 2363 O O . ALA A 1 311 ? -4.221 -55.363 58.750 1.00 60.69 311 ALA A O 1
ATOM 2364 N N . SER A 1 312 ? -2.490 -54.318 57.783 1.00 56.25 312 SER A N 1
ATOM 2365 C CA . SER A 1 312 ? -1.966 -55.528 57.133 1.00 56.25 312 SER A CA 1
ATOM 2366 C C . SER A 1 312 ? -1.376 -56.527 58.132 1.00 56.25 312 SER A C 1
ATOM 2368 O O . SER A 1 312 ? -1.663 -57.715 58.036 1.00 56.25 312 SER A O 1
ATOM 2370 N N . GLY A 1 313 ? -0.630 -56.069 59.140 1.00 58.94 313 GLY A N 1
ATOM 2371 C CA . GLY A 1 313 ? -0.128 -56.937 60.208 1.00 58.94 313 GLY A CA 1
ATOM 2372 C C . GLY A 1 313 ? -1.242 -57.616 61.019 1.00 58.94 313 GLY A C 1
ATOM 2373 O O . GLY A 1 313 ? -1.097 -58.775 61.407 1.00 58.94 313 GLY A O 1
ATOM 2374 N N . TRP A 1 314 ? -2.371 -56.926 61.220 1.00 55.75 314 TRP A N 1
ATOM 2375 C CA . TRP A 1 314 ? -3.568 -57.482 61.861 1.00 55.75 314 TRP A CA 1
ATOM 2376 C C . TRP A 1 314 ? -4.252 -58.540 60.982 1.00 55.75 314 TRP A C 1
ATOM 2378 O O . TRP A 1 314 ? -4.679 -59.577 61.481 1.00 55.75 314 TRP A O 1
ATOM 2388 N N . TRP A 1 315 ? -4.273 -58.324 59.663 1.00 52.16 315 TRP A N 1
ATOM 2389 C CA . TRP A 1 315 ? -4.833 -59.263 58.684 1.00 52.16 315 TRP A CA 1
ATOM 2390 C C . TRP A 1 315 ? -4.062 -60.591 58.598 1.00 52.16 315 TRP A C 1
ATOM 2392 O O . TRP A 1 315 ? -4.657 -61.637 58.351 1.00 52.16 315 TRP A O 1
ATOM 2402 N N . PHE A 1 316 ? -2.748 -60.572 58.837 1.00 59.34 316 PHE A N 1
ATOM 2403 C CA . PHE A 1 316 ? -1.900 -61.772 58.855 1.00 59.34 316 PHE A CA 1
ATOM 2404 C C . PHE A 1 316 ? -1.726 -62.394 60.254 1.00 59.34 316 PHE A C 1
ATOM 2406 O O . PHE A 1 316 ? -0.948 -63.332 60.411 1.00 59.34 316 PHE A O 1
ATOM 2413 N N . GLY A 1 317 ? -2.454 -61.902 61.266 1.00 58.47 317 GLY A N 1
ATOM 2414 C CA . GLY A 1 317 ? -2.489 -62.499 62.606 1.00 58.47 317 GLY A CA 1
ATOM 2415 C C . GLY A 1 317 ? -1.213 -62.323 63.437 1.00 58.47 317 GLY A C 1
ATOM 2416 O O . GLY A 1 317 ? -1.009 -63.062 64.398 1.00 58.47 317 GLY A O 1
ATOM 2417 N N . LEU A 1 318 ? -0.350 -61.361 63.094 1.00 61.66 318 LEU A N 1
ATOM 2418 C CA . LEU A 1 318 ? 0.908 -61.120 63.806 1.00 61.66 318 LEU A CA 1
ATOM 2419 C C . LEU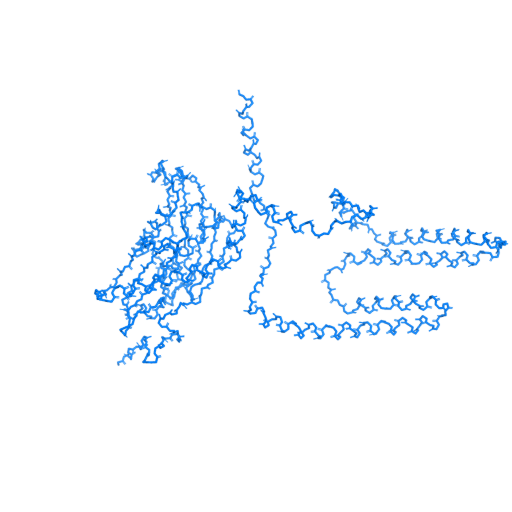 A 1 318 ? 0.684 -60.256 65.066 1.00 61.66 318 LEU A C 1
ATOM 2421 O O . LEU A 1 318 ? -0.010 -59.233 64.995 1.00 61.66 318 LEU A O 1
ATOM 2425 N N . PRO A 1 319 ? 1.286 -60.599 66.223 1.00 67.31 319 PRO A N 1
ATOM 2426 C CA . PRO A 1 319 ? 1.173 -59.794 67.435 1.00 67.31 319 PRO A CA 1
ATOM 2427 C C . PRO A 1 319 ? 1.823 -58.412 67.246 1.00 67.31 319 PRO A C 1
ATOM 2429 O O . PRO A 1 319 ? 2.892 -58.274 66.652 1.00 67.31 319 PRO A O 1
ATOM 2432 N N . PHE A 1 320 ? 1.195 -57.359 67.787 1.00 60.38 320 PHE A N 1
ATOM 2433 C CA . PHE A 1 320 ? 1.550 -55.947 67.536 1.00 60.38 320 PHE A CA 1
ATOM 2434 C C . PHE A 1 320 ? 3.044 -55.623 67.727 1.00 60.38 320 PHE A C 1
ATOM 2436 O O . PHE A 1 320 ? 3.615 -54.830 66.980 1.00 60.38 320 PHE A O 1
ATOM 2443 N N . ARG A 1 321 ? 3.696 -56.278 68.696 1.00 60.41 321 ARG A N 1
ATOM 2444 C CA . ARG A 1 321 ? 5.107 -56.057 69.041 1.00 60.41 321 ARG A CA 1
ATOM 2445 C C . ARG A 1 321 ? 6.080 -56.516 67.947 1.00 60.41 321 ARG A C 1
ATOM 2447 O O . ARG A 1 321 ? 7.140 -55.914 67.810 1.00 60.41 321 ARG A O 1
ATOM 2454 N N . GLU A 1 322 ? 5.709 -57.518 67.153 1.00 64.12 322 GLU A N 1
ATOM 2455 C CA . GLU A 1 322 ? 6.513 -58.028 66.031 1.00 64.12 322 GLU A CA 1
ATOM 2456 C C . GLU A 1 322 ? 6.287 -57.226 64.738 1.00 64.12 322 GLU A C 1
ATOM 2458 O O . GLU A 1 322 ? 7.167 -57.162 63.882 1.00 64.12 322 GLU A O 1
ATOM 2463 N N . ASN A 1 323 ? 5.157 -56.515 64.634 1.00 63.19 323 ASN A N 1
ATOM 2464 C CA . ASN A 1 323 ? 4.824 -55.653 63.494 1.00 63.19 323 ASN A CA 1
ATOM 2465 C C . ASN A 1 323 ? 5.454 -54.250 63.560 1.00 63.19 323 ASN A C 1
ATOM 2467 O O . ASN A 1 323 ? 5.540 -53.570 62.536 1.00 63.19 323 ASN A O 1
ATOM 2471 N N . LEU A 1 324 ? 5.930 -53.803 64.728 1.00 65.69 324 LEU A N 1
ATOM 2472 C CA . LEU A 1 324 ? 6.552 -52.483 64.919 1.00 65.69 324 LEU A CA 1
ATOM 2473 C C . LEU A 1 324 ? 7.675 -52.139 63.913 1.00 65.69 324 LEU A C 1
ATOM 2475 O O . LEU A 1 324 ? 7.626 -51.054 63.325 1.00 65.69 324 LEU A O 1
ATOM 2479 N N . PRO A 1 325 ? 8.680 -53.008 63.666 1.00 68.75 325 PRO A N 1
ATOM 2480 C CA . PRO A 1 325 ? 9.743 -52.702 62.707 1.00 68.75 325 PRO A CA 1
ATOM 2481 C C . PRO A 1 325 ? 9.234 -52.618 61.261 1.00 68.75 325 PRO A C 1
A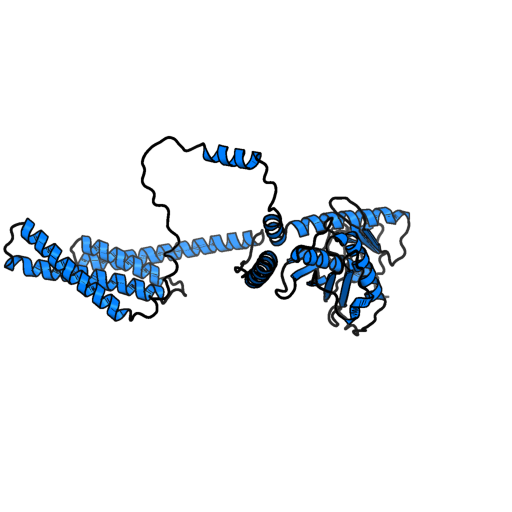TOM 2483 O O . PRO A 1 325 ? 9.776 -51.847 60.467 1.00 68.75 325 PRO A O 1
ATOM 2486 N N . MET A 1 326 ? 8.175 -53.357 60.915 1.00 62.16 326 MET A N 1
ATOM 2487 C CA . MET A 1 326 ? 7.527 -53.281 59.603 1.00 62.16 326 MET A CA 1
ATOM 2488 C C . MET A 1 326 ? 6.726 -51.980 59.452 1.00 62.16 326 MET A C 1
ATOM 2490 O O . MET A 1 326 ? 6.843 -51.315 58.422 1.00 62.16 326 MET A O 1
ATOM 2494 N N . MET A 1 327 ? 6.006 -51.552 60.496 1.00 59.81 327 MET A N 1
ATOM 2495 C CA . MET A 1 327 ? 5.294 -50.268 60.513 1.00 59.81 327 MET A CA 1
ATOM 2496 C C . M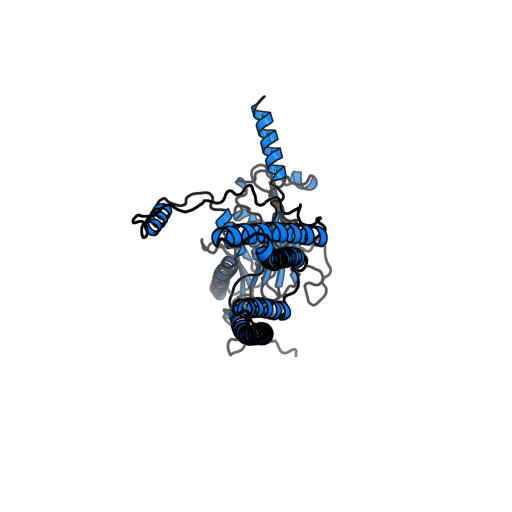ET A 1 327 ? 6.240 -49.076 60.389 1.00 59.81 327 MET A C 1
ATOM 2498 O O . MET A 1 327 ? 5.984 -48.178 59.590 1.00 59.81 327 MET A O 1
ATOM 2502 N N . ALA A 1 328 ? 7.356 -49.077 61.124 1.00 63.81 328 ALA A N 1
ATOM 2503 C CA . ALA A 1 328 ? 8.340 -47.998 61.063 1.00 63.81 328 ALA A CA 1
ATOM 2504 C C . ALA A 1 328 ? 8.982 -47.882 59.670 1.00 6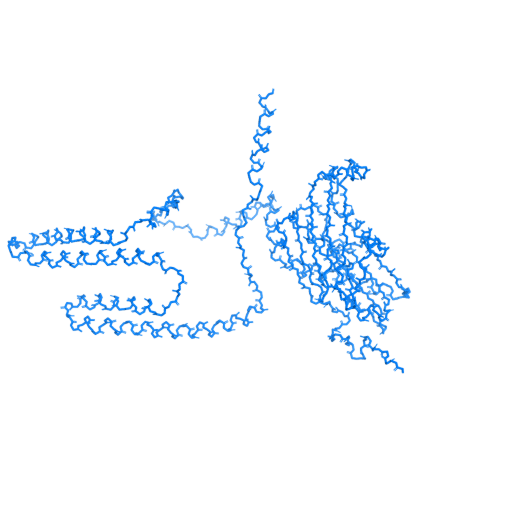3.81 328 ALA A C 1
ATOM 2506 O O . ALA A 1 328 ? 9.133 -46.780 59.141 1.00 63.81 328 ALA A O 1
ATOM 2507 N N . ARG A 1 329 ? 9.309 -49.019 59.038 1.00 62.53 329 ARG A N 1
ATOM 2508 C CA . ARG A 1 329 ? 9.875 -49.051 57.680 1.00 62.53 329 ARG A CA 1
ATOM 2509 C C . ARG A 1 329 ? 8.869 -48.584 56.634 1.00 62.53 329 ARG A C 1
ATOM 2511 O O . ARG A 1 329 ? 9.208 -47.754 55.798 1.00 62.53 329 ARG A O 1
ATOM 2518 N N . MET A 1 330 ? 7.635 -49.077 56.688 1.00 58.06 330 MET A N 1
ATOM 2519 C CA . MET A 1 330 ? 6.620 -48.760 55.684 1.00 58.06 330 MET A CA 1
ATOM 2520 C C . MET A 1 330 ? 6.093 -47.323 55.827 1.00 58.06 330 MET A C 1
ATOM 2522 O O . MET A 1 330 ? 5.947 -46.627 54.825 1.00 58.06 330 MET A O 1
ATOM 2526 N N . GLY A 1 331 ? 5.925 -46.836 57.060 1.00 56.31 331 GLY A N 1
ATOM 2527 C CA . GLY A 1 331 ? 5.665 -45.423 57.342 1.00 56.31 331 GLY A CA 1
ATOM 2528 C C . GLY A 1 331 ? 6.780 -44.517 56.827 1.00 56.31 331 GLY A C 1
ATOM 2529 O O . GLY A 1 331 ? 6.514 -43.546 56.124 1.00 56.31 331 GLY A O 1
ATOM 2530 N N . GLY A 1 332 ? 8.042 -44.865 57.096 1.00 57.62 332 GLY A N 1
ATOM 2531 C CA . GLY A 1 332 ? 9.192 -44.107 56.596 1.00 57.62 332 GLY A CA 1
ATOM 2532 C C . GLY A 1 332 ? 9.255 -44.047 55.065 1.00 57.62 332 GLY A C 1
ATOM 2533 O O . GLY A 1 332 ? 9.521 -42.989 54.495 1.00 57.62 332 GLY A O 1
ATOM 2534 N N . ILE A 1 333 ? 8.945 -45.150 54.379 1.00 55.84 333 ILE A N 1
ATOM 2535 C CA . ILE A 1 333 ? 8.930 -45.209 52.909 1.00 55.84 333 ILE A CA 1
ATOM 2536 C C . ILE A 1 333 ? 7.799 -44.344 52.334 1.00 55.84 333 ILE A C 1
ATOM 2538 O O . ILE A 1 333 ? 8.036 -43.540 51.438 1.00 55.84 333 ILE A O 1
ATOM 2542 N N . VAL A 1 334 ? 6.577 -44.444 52.861 1.00 56.94 334 VAL A N 1
ATOM 2543 C CA . VAL A 1 334 ? 5.437 -43.673 52.331 1.00 56.94 334 VAL A CA 1
ATOM 2544 C C . VAL A 1 334 ? 5.575 -42.180 52.654 1.00 56.94 334 VAL A C 1
ATOM 2546 O O . VAL A 1 334 ? 5.282 -41.336 51.806 1.00 56.94 334 VAL A O 1
ATOM 2549 N N . GLY A 1 335 ? 6.096 -41.837 53.835 1.00 54.09 335 GLY A N 1
ATOM 2550 C CA . GLY A 1 335 ? 6.382 -40.454 54.219 1.00 54.09 335 GLY A CA 1
ATOM 2551 C C . GLY A 1 335 ? 7.492 -39.804 53.387 1.00 54.09 335 GLY A C 1
ATOM 2552 O O . GLY A 1 335 ? 7.353 -38.656 52.967 1.00 54.09 335 GLY A O 1
ATOM 2553 N N . THR A 1 336 ? 8.572 -40.532 53.081 1.00 55.28 336 THR A N 1
ATOM 2554 C CA . THR A 1 336 ? 9.657 -40.009 52.227 1.00 55.28 336 THR A CA 1
ATOM 2555 C C . THR A 1 336 ? 9.203 -39.820 50.782 1.00 55.28 336 THR A C 1
ATOM 2557 O O . THR A 1 336 ? 9.498 -38.780 50.196 1.00 55.28 336 THR A O 1
ATOM 2560 N N . ILE A 1 337 ? 8.416 -40.754 50.233 1.00 55.12 337 ILE A N 1
ATOM 2561 C CA . ILE A 1 337 ? 7.818 -40.620 48.896 1.00 55.12 337 ILE A CA 1
ATOM 2562 C C . ILE A 1 337 ? 6.891 -39.401 48.847 1.00 55.12 337 ILE A C 1
ATOM 2564 O O . ILE A 1 337 ? 7.080 -38.551 47.984 1.00 55.12 337 ILE A O 1
ATOM 2568 N N . GLY A 1 338 ? 5.960 -39.256 49.798 1.00 50.88 338 GLY A N 1
ATOM 2569 C CA . GLY A 1 338 ? 5.022 -38.127 49.826 1.00 50.88 338 GLY A CA 1
ATOM 2570 C C . GLY A 1 338 ? 5.705 -36.761 49.970 1.00 50.88 338 GLY A C 1
ATOM 2571 O O . GLY A 1 338 ? 5.342 -35.805 49.279 1.00 50.88 338 GLY A O 1
ATOM 2572 N N . GLY A 1 339 ? 6.733 -36.670 50.822 1.00 52.28 339 GLY A N 1
ATOM 2573 C CA . GLY A 1 339 ? 7.520 -35.446 50.996 1.00 52.28 339 GLY A CA 1
ATOM 2574 C C . GLY A 1 339 ? 8.324 -35.070 49.746 1.00 52.28 339 GLY A C 1
ATOM 2575 O O . GLY A 1 339 ? 8.320 -33.906 49.339 1.00 52.28 339 GLY A O 1
ATOM 2576 N N . LEU A 1 340 ? 8.959 -36.051 49.095 1.00 51.59 340 LEU A N 1
ATOM 2577 C CA . LEU A 1 340 ? 9.745 -35.840 47.875 1.00 51.59 340 LEU A CA 1
ATOM 2578 C C . LEU A 1 340 ? 8.864 -35.486 46.672 1.00 51.59 340 LEU A C 1
ATOM 2580 O O . LEU A 1 340 ? 9.201 -34.569 45.925 1.00 51.59 340 LEU A O 1
ATOM 2584 N N . THR A 1 341 ? 7.717 -36.143 46.490 1.00 50.88 341 THR A N 1
ATOM 2585 C CA . THR A 1 341 ? 6.809 -35.846 45.369 1.00 50.88 341 THR A CA 1
ATOM 2586 C C . THR A 1 341 ? 6.181 -34.463 45.492 1.00 50.88 341 THR A C 1
ATOM 2588 O O . THR A 1 341 ? 6.101 -33.732 44.512 1.00 50.88 341 THR A O 1
ATOM 2591 N N . TYR A 1 342 ? 5.768 -34.052 46.694 1.00 49.53 342 TYR A N 1
ATOM 2592 C C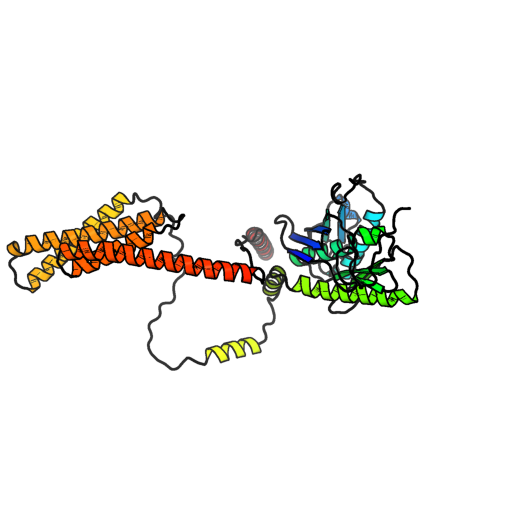A . TYR A 1 342 ? 5.146 -32.738 46.869 1.00 49.53 342 TYR A CA 1
ATOM 2593 C C . TYR A 1 342 ? 6.181 -31.602 46.822 1.00 49.53 342 TYR A C 1
ATOM 2595 O O . TYR A 1 342 ? 5.928 -30.546 46.240 1.00 49.53 342 TYR A O 1
ATOM 2603 N N . GLY A 1 343 ? 7.380 -31.835 47.371 1.00 51.41 343 GLY A N 1
ATOM 2604 C CA . GLY A 1 343 ? 8.495 -30.890 47.294 1.00 51.41 343 GLY A CA 1
ATOM 2605 C C . GLY A 1 343 ? 8.986 -30.660 45.862 1.00 51.41 343 GLY A C 1
ATOM 2606 O O . GLY A 1 343 ? 9.197 -29.515 45.464 1.00 51.41 343 GLY A O 1
ATOM 2607 N N . THR A 1 344 ? 9.096 -31.725 45.064 1.00 49.62 344 THR A N 1
ATOM 2608 C CA . THR A 1 344 ? 9.495 -31.635 43.647 1.00 49.62 344 THR A CA 1
ATOM 2609 C C . THR A 1 344 ? 8.445 -30.932 42.794 1.00 49.62 344 THR A C 1
ATOM 2611 O O . THR A 1 344 ? 8.815 -30.112 41.961 1.00 49.62 344 THR A O 1
ATOM 2614 N N . VAL A 1 345 ? 7.149 -31.150 43.043 1.00 48.88 345 VAL A N 1
ATOM 2615 C CA . VAL A 1 345 ? 6.072 -30.414 42.359 1.00 48.88 345 VAL A CA 1
ATOM 2616 C C . VAL A 1 345 ? 6.130 -28.916 42.690 1.00 48.88 345 VAL A C 1
ATOM 2618 O O . VAL A 1 345 ? 6.136 -28.104 41.768 1.00 48.88 345 VAL A O 1
ATOM 2621 N N . CYS A 1 346 ? 6.281 -28.543 43.966 1.00 51.00 346 CYS A N 1
ATOM 2622 C CA . CYS A 1 346 ? 6.356 -27.138 44.406 1.00 51.00 346 CYS A CA 1
ATOM 2623 C C . CYS A 1 346 ? 7.604 -26.410 43.854 1.00 51.00 346 CYS A C 1
ATOM 2625 O O . CYS A 1 346 ? 7.519 -25.269 43.399 1.00 51.00 346 CYS A O 1
ATOM 2627 N N . MET A 1 347 ? 8.760 -27.087 43.807 1.00 48.00 347 MET A N 1
ATOM 2628 C CA . MET A 1 347 ? 9.974 -26.546 43.177 1.00 48.00 347 MET A CA 1
ATOM 2629 C C . MET A 1 347 ? 9.869 -26.485 41.646 1.00 48.00 347 MET A C 1
ATOM 2631 O O . MET A 1 347 ? 10.289 -25.500 41.045 1.00 48.00 347 MET A O 1
ATOM 2635 N N . SER A 1 348 ? 9.259 -27.489 41.002 1.00 45.66 348 SER A N 1
ATOM 2636 C CA . SER A 1 348 ? 9.079 -27.516 39.541 1.00 45.66 348 SER A CA 1
ATOM 2637 C C . SER A 1 348 ? 8.182 -26.386 39.032 1.00 45.66 348 SER A C 1
ATOM 2639 O O . SER A 1 348 ? 8.386 -25.884 37.930 1.00 45.66 348 SER A O 1
ATOM 2641 N N . THR A 1 349 ? 7.228 -25.926 39.849 1.00 43.78 349 THR A N 1
ATOM 2642 C CA . THR A 1 349 ? 6.375 -24.783 39.505 1.00 43.78 349 THR A CA 1
ATOM 2643 C C . THR A 1 349 ? 7.104 -23.441 39.567 1.00 43.78 349 THR A C 1
ATOM 2645 O O . THR A 1 349 ? 6.690 -22.516 38.874 1.00 43.78 349 THR A O 1
ATOM 2648 N N . GLN A 1 350 ? 8.193 -23.330 40.337 1.00 46.53 350 GLN A N 1
ATOM 2649 C CA . GLN A 1 350 ? 9.015 -22.114 40.415 1.00 46.53 350 GLN A CA 1
ATOM 2650 C C . GLN A 1 350 ? 10.077 -22.021 39.303 1.00 46.53 350 GLN A C 1
ATOM 2652 O O . GLN A 1 350 ? 10.548 -20.926 39.016 1.00 46.53 350 GLN A O 1
ATOM 2657 N N . ILE A 1 351 ? 10.444 -23.133 38.654 1.00 43.28 351 ILE A N 1
ATOM 2658 C CA . ILE A 1 351 ? 11.568 -23.211 37.698 1.00 43.28 351 ILE A CA 1
ATOM 2659 C C . ILE A 1 351 ? 11.052 -23.604 36.303 1.00 43.28 351 ILE A C 1
ATOM 2661 O O . ILE A 1 351 ? 11.405 -24.645 35.756 1.00 43.28 351 ILE A O 1
ATOM 2665 N N . ARG A 1 352 ? 10.167 -22.793 35.716 1.00 45.78 352 ARG A N 1
ATOM 2666 C CA . ARG A 1 352 ? 9.532 -23.079 34.412 1.00 45.78 352 ARG A CA 1
ATOM 2667 C C . ARG A 1 352 ? 10.170 -22.351 33.215 1.00 45.78 352 ARG A C 1
ATOM 2669 O O . ARG A 1 352 ? 9.552 -22.299 32.160 1.00 45.78 352 ARG A O 1
ATOM 2676 N N . GLU A 1 353 ? 11.385 -21.808 33.351 1.00 43.97 353 GLU A N 1
ATOM 2677 C CA . GLU A 1 353 ? 12.011 -20.959 32.313 1.00 43.97 353 GLU A CA 1
ATOM 2678 C C . GLU A 1 353 ? 13.280 -21.507 31.615 1.00 43.97 353 GLU A C 1
ATOM 2680 O O . GLU A 1 353 ? 13.808 -20.821 30.742 1.00 43.97 353 GLU A O 1
ATOM 2685 N N . ARG A 1 354 ? 13.779 -22.728 31.882 1.00 42.00 354 ARG A N 1
ATOM 2686 C CA . ARG A 1 354 ? 14.885 -23.311 31.076 1.00 42.00 354 ARG A CA 1
ATOM 2687 C C . ARG A 1 354 ? 14.783 -24.826 30.867 1.00 42.00 354 ARG A C 1
ATOM 2689 O O . ARG A 1 354 ? 14.670 -25.579 31.830 1.00 42.00 354 ARG A O 1
ATOM 2696 N N . ASP A 1 355 ? 14.890 -25.251 29.606 1.00 49.34 355 ASP A N 1
ATOM 2697 C CA . ASP A 1 355 ? 14.905 -26.652 29.162 1.00 49.34 355 ASP A CA 1
ATOM 2698 C C . ASP A 1 355 ? 16.330 -27.236 29.164 1.00 49.34 355 ASP A C 1
ATOM 2700 O O . ASP A 1 355 ? 17.123 -26.917 28.281 1.00 49.34 355 ASP A O 1
ATOM 2704 N N . ASP A 1 356 ? 16.643 -28.157 30.085 1.00 52.66 356 ASP A N 1
ATOM 2705 C CA . ASP A 1 356 ? 17.948 -28.838 30.142 1.00 52.66 356 ASP A CA 1
ATOM 2706 C C . ASP A 1 356 ? 17.833 -30.374 30.247 1.00 52.66 356 ASP A C 1
ATOM 2708 O O . ASP A 1 356 ? 16.931 -30.921 30.886 1.00 52.66 356 ASP A O 1
ATOM 2712 N N . VAL A 1 357 ? 18.805 -31.082 29.643 1.00 51.78 357 VAL A N 1
ATOM 2713 C CA . VAL A 1 357 ? 18.979 -32.564 29.596 1.00 51.78 357 VAL A CA 1
ATOM 2714 C C . VAL A 1 357 ? 18.988 -33.208 30.993 1.00 51.78 357 VAL A C 1
ATOM 2716 O O . VAL A 1 357 ? 18.696 -34.393 31.170 1.00 51.78 357 VAL A O 1
ATOM 2719 N N . ILE A 1 358 ? 19.285 -32.394 32.002 1.00 53.47 358 ILE A N 1
ATOM 2720 C CA . ILE A 1 358 ? 19.371 -32.768 33.408 1.00 53.47 358 ILE A CA 1
ATOM 2721 C C . ILE A 1 358 ? 18.012 -33.281 33.925 1.00 53.47 358 ILE A C 1
ATOM 2723 O O . ILE A 1 358 ? 17.985 -34.264 34.662 1.00 53.47 358 ILE A O 1
ATOM 2727 N N . ASN A 1 359 ? 16.880 -32.728 33.468 1.00 58.22 359 ASN A N 1
ATOM 2728 C CA . ASN A 1 359 ? 15.547 -33.152 33.924 1.00 58.22 359 ASN A CA 1
ATOM 2729 C C . ASN A 1 359 ? 15.167 -34.567 33.451 1.00 58.22 359 ASN A C 1
ATOM 2731 O O . ASN A 1 359 ? 14.603 -35.345 34.223 1.00 58.22 359 ASN A O 1
ATOM 2735 N N . THR A 1 360 ? 15.523 -34.937 32.217 1.00 59.94 360 THR A N 1
ATOM 2736 C CA . THR A 1 360 ? 15.264 -36.281 31.668 1.00 59.94 360 THR A CA 1
ATOM 2737 C C . THR A 1 360 ? 16.139 -37.335 32.350 1.00 59.94 360 THR A C 1
ATOM 2739 O O . THR A 1 360 ? 15.664 -38.425 32.675 1.00 59.94 360 THR A O 1
ATOM 2742 N N . GLY A 1 361 ? 17.398 -36.990 32.647 1.00 61.91 361 GLY A N 1
ATOM 2743 C CA . GLY A 1 361 ? 18.302 -37.846 33.419 1.00 61.91 361 GLY A CA 1
ATOM 2744 C C . GLY A 1 361 ? 17.817 -38.069 34.855 1.00 61.91 361 GLY A C 1
ATOM 2745 O O . GLY A 1 361 ? 17.794 -39.205 35.327 1.00 61.91 361 GLY A O 1
ATOM 2746 N N . ILE A 1 362 ? 17.350 -37.011 35.529 1.00 61.78 362 ILE A N 1
ATOM 2747 C CA . ILE A 1 362 ? 16.781 -37.102 36.883 1.00 61.78 362 ILE A CA 1
ATOM 2748 C C . ILE A 1 362 ? 15.510 -37.966 36.882 1.00 61.78 362 ILE A C 1
ATOM 2750 O O . ILE A 1 362 ? 15.367 -38.844 37.733 1.00 61.78 362 ILE A O 1
ATOM 2754 N N . GLY A 1 363 ? 14.617 -37.788 35.903 1.00 63.16 363 GLY A N 1
ATOM 2755 C CA . GLY A 1 363 ? 13.414 -38.614 35.760 1.00 63.16 363 GLY A CA 1
ATOM 2756 C C . GLY A 1 363 ? 13.728 -40.095 35.520 1.00 63.16 363 GLY A C 1
ATOM 2757 O O . GLY A 1 363 ? 13.149 -40.968 36.171 1.00 63.16 363 GLY A O 1
ATOM 2758 N N . GLY A 1 364 ? 14.699 -40.388 34.648 1.00 66.12 364 GLY A N 1
ATOM 2759 C CA . GLY A 1 364 ? 15.171 -41.752 34.400 1.00 66.12 364 GLY A CA 1
ATOM 2760 C C . GLY A 1 364 ? 15.810 -42.396 35.633 1.00 66.12 364 GLY A C 1
ATOM 2761 O O . GLY A 1 364 ? 15.583 -43.577 35.896 1.00 66.12 364 GLY A O 1
ATOM 2762 N N . PHE A 1 365 ? 16.528 -41.611 36.441 1.00 70.75 365 PHE A N 1
ATOM 2763 C CA . PHE A 1 365 ? 17.120 -42.083 37.692 1.00 70.75 365 PHE A CA 1
ATOM 2764 C C . PHE A 1 365 ? 16.054 -42.47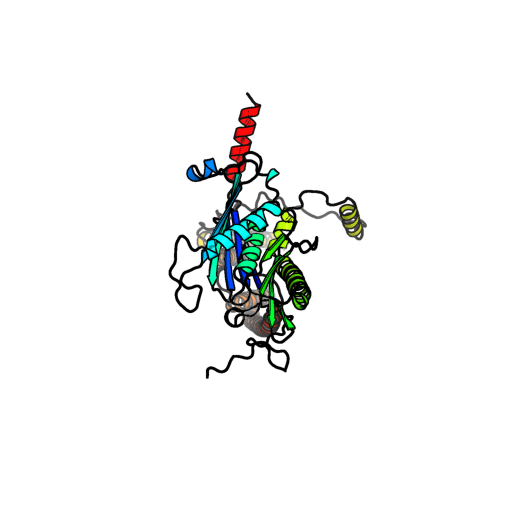2 38.718 1.00 70.75 365 PHE A C 1
ATOM 2766 O O . PHE A 1 365 ? 16.127 -43.548 39.310 1.00 70.75 365 PHE A O 1
ATOM 2773 N N . VAL A 1 366 ? 15.028 -41.633 38.894 1.00 67.38 366 VAL A N 1
ATOM 2774 C CA . VAL A 1 366 ? 13.910 -41.906 39.811 1.00 67.38 366 VAL A CA 1
ATOM 2775 C C . VAL A 1 366 ? 13.123 -43.141 39.362 1.00 67.38 366 VAL A C 1
ATOM 2777 O O . VAL A 1 366 ? 12.816 -44.006 40.183 1.00 67.38 366 VAL A O 1
ATOM 2780 N N . ALA A 1 367 ? 12.857 -43.282 38.062 1.00 65.44 367 ALA A N 1
ATOM 2781 C CA . ALA A 1 367 ? 12.181 -44.457 37.516 1.00 65.44 367 ALA A CA 1
ATOM 2782 C C . ALA A 1 367 ? 13.006 -45.744 37.702 1.00 65.44 367 ALA A C 1
ATOM 2784 O O . ALA A 1 367 ? 12.481 -46.759 38.164 1.00 65.44 367 ALA A O 1
ATOM 2785 N N . GLY A 1 368 ? 14.309 -45.704 37.410 1.00 67.12 368 GLY A N 1
ATOM 2786 C CA . GLY A 1 368 ? 15.203 -46.845 37.611 1.00 67.12 368 GLY A CA 1
ATOM 2787 C C . GLY A 1 368 ? 15.374 -47.211 39.088 1.00 67.12 368 GLY A C 1
ATOM 2788 O O . GLY A 1 368 ? 15.423 -48.394 39.429 1.00 67.12 368 GLY A O 1
ATOM 2789 N N . ALA A 1 369 ? 15.366 -46.220 39.985 1.00 66.00 369 ALA A N 1
ATOM 2790 C CA . ALA A 1 369 ? 15.375 -46.451 41.424 1.00 66.00 369 ALA A CA 1
ATOM 2791 C C . ALA A 1 369 ? 14.086 -47.137 41.898 1.00 66.00 369 ALA A C 1
ATOM 2793 O O . ALA A 1 369 ? 14.157 -48.094 42.665 1.00 66.00 369 ALA A O 1
ATOM 2794 N N . LEU A 1 370 ? 12.919 -46.723 41.395 1.00 62.22 370 LEU A N 1
ATOM 2795 C CA . LEU A 1 370 ? 11.632 -47.356 41.705 1.00 62.22 370 LEU A CA 1
ATOM 2796 C C . LEU A 1 370 ? 11.566 -48.815 41.223 1.00 62.22 370 LEU A C 1
ATOM 2798 O O . LEU A 1 370 ? 11.088 -49.685 41.954 1.00 62.22 370 LEU A O 1
ATOM 2802 N N . ILE A 1 371 ? 12.103 -49.107 40.035 1.00 67.56 371 ILE A N 1
ATOM 2803 C CA . ILE A 1 371 ? 12.219 -50.481 39.517 1.00 67.56 371 ILE A CA 1
ATOM 2804 C C . ILE A 1 371 ? 13.163 -51.308 40.397 1.00 67.56 371 ILE A C 1
ATOM 2806 O O . ILE A 1 371 ? 12.841 -52.436 40.773 1.00 67.56 371 ILE A O 1
ATOM 2810 N N . GLY A 1 372 ? 14.300 -50.734 40.791 1.00 62.72 372 GLY A N 1
ATOM 2811 C CA . GLY A 1 372 ? 15.233 -51.382 41.708 1.00 62.72 372 GLY A CA 1
ATOM 2812 C C . GLY A 1 372 ? 14.612 -51.671 43.078 1.00 62.72 372 GLY A C 1
ATOM 2813 O O . GLY A 1 372 ? 14.786 -52.768 43.608 1.00 62.72 372 GLY A O 1
ATOM 2814 N N . ILE A 1 373 ? 13.830 -50.740 43.632 1.00 65.81 373 ILE A N 1
ATOM 2815 C CA . ILE A 1 373 ? 13.154 -50.894 44.931 1.00 65.81 373 ILE A CA 1
ATOM 2816 C C . ILE A 1 373 ? 12.125 -52.027 44.868 1.00 65.81 373 ILE A C 1
ATOM 2818 O O . ILE A 1 373 ? 12.020 -52.817 45.807 1.00 65.81 373 ILE A O 1
ATOM 2822 N N . ARG A 1 374 ? 11.428 -52.181 43.735 1.00 56.09 374 ARG A N 1
ATOM 2823 C CA . ARG A 1 374 ? 10.501 -53.300 43.504 1.00 56.09 374 ARG A CA 1
ATOM 2824 C C . ARG A 1 374 ? 11.193 -54.667 43.568 1.00 56.09 374 ARG A C 1
ATOM 2826 O O . ARG A 1 374 ? 10.559 -55.637 43.968 1.00 56.09 374 ARG A O 1
ATOM 2833 N N . SER A 1 375 ? 12.480 -54.748 43.229 1.00 65.38 375 SER A N 1
ATOM 2834 C CA . SER A 1 375 ? 13.269 -55.988 43.325 1.00 65.38 375 SER A CA 1
ATOM 2835 C C . SER A 1 375 ? 13.822 -56.289 44.730 1.00 65.38 375 SER A C 1
ATOM 2837 O O . SER A 1 375 ? 14.517 -57.284 44.908 1.00 65.38 375 SER A O 1
ATOM 2839 N N . GLN A 1 376 ? 13.532 -55.440 45.727 1.00 60.84 376 GLN A N 1
ATOM 2840 C CA . GLN A 1 376 ? 13.943 -55.580 47.135 1.00 60.84 376 GLN A CA 1
ATOM 2841 C C . GLN A 1 376 ? 15.457 -55.788 47.368 1.00 60.84 376 GLN A C 1
ATOM 2843 O O . GLN A 1 376 ? 15.867 -56.312 48.402 1.00 60.84 376 GLN A O 1
ATOM 2848 N N . SER A 1 377 ? 16.314 -55.336 46.444 1.00 60.72 377 SER A N 1
ATOM 2849 C CA . SER A 1 377 ? 17.775 -55.443 46.553 1.00 60.72 377 SER A CA 1
ATOM 2850 C C . SER A 1 377 ? 18.463 -54.096 46.321 1.00 60.72 377 SER A C 1
ATOM 2852 O O . SER A 1 377 ? 18.290 -53.454 45.286 1.00 60.72 377 SER A O 1
ATOM 2854 N N . LEU A 1 378 ? 19.311 -53.684 47.270 1.00 55.16 378 LEU A N 1
ATOM 2855 C CA . LEU A 1 378 ? 20.076 -52.428 47.206 1.00 55.16 378 LEU A CA 1
ATOM 2856 C C . LEU A 1 378 ? 21.051 -52.389 46.019 1.00 55.16 378 LEU A C 1
ATOM 2858 O O . LEU A 1 378 ? 21.239 -51.343 45.400 1.00 55.16 378 LEU A O 1
ATOM 2862 N N . LYS A 1 379 ? 21.620 -53.544 45.651 1.00 59.75 379 LYS A N 1
ATOM 2863 C CA . LYS A 1 379 ? 22.510 -53.666 44.485 1.00 59.75 379 LYS A CA 1
ATOM 2864 C C . LYS A 1 379 ? 21.758 -53.441 43.170 1.00 59.75 379 LYS A C 1
ATOM 2866 O O . LYS A 1 379 ? 22.319 -52.879 42.238 1.00 59.75 379 LYS A O 1
ATOM 2871 N N . ALA A 1 380 ? 20.485 -53.831 43.113 1.00 59.97 380 ALA A N 1
ATOM 2872 C CA . ALA A 1 380 ? 19.645 -53.631 41.939 1.00 59.97 380 ALA A CA 1
ATOM 2873 C C . ALA A 1 380 ? 19.255 -52.155 41.767 1.00 59.97 380 ALA A C 1
ATOM 2875 O O . ALA A 1 380 ? 19.325 -51.640 40.658 1.00 59.97 380 ALA A O 1
ATOM 2876 N N . VAL A 1 381 ? 18.940 -51.438 42.852 1.00 65.94 381 VAL A N 1
ATOM 2877 C CA . VAL A 1 381 ? 18.721 -49.977 42.806 1.00 65.94 381 VAL A CA 1
ATOM 2878 C C . VAL A 1 381 ? 19.961 -49.251 42.286 1.00 65.94 381 VAL A C 1
ATOM 2880 O O . VAL A 1 381 ? 19.850 -48.418 41.388 1.00 65.94 381 VAL A O 1
ATOM 2883 N N . GLY A 1 382 ? 21.143 -49.614 42.798 1.00 55.72 382 GLY A N 1
ATOM 2884 C CA . GLY A 1 382 ? 22.415 -49.028 42.369 1.00 55.72 382 GLY A CA 1
ATOM 2885 C C . GLY A 1 382 ? 22.767 -49.292 40.902 1.00 55.72 382 GLY A C 1
ATOM 2886 O O . GLY A 1 382 ? 23.506 -48.512 40.314 1.00 55.72 382 GLY A O 1
ATOM 2887 N N . PHE A 1 383 ? 22.221 -50.351 40.299 1.00 65.56 383 PHE A N 1
ATOM 2888 C CA . PHE A 1 383 ? 22.440 -50.680 38.892 1.00 65.56 383 PHE A CA 1
ATOM 2889 C C . PHE A 1 383 ? 21.380 -50.054 37.972 1.00 65.56 383 PHE A C 1
ATOM 2891 O O . PHE A 1 383 ? 21.721 -49.388 36.998 1.00 65.56 383 PHE A O 1
ATOM 2898 N N . TYR A 1 384 ? 20.091 -50.212 38.286 1.00 60.38 384 TYR A N 1
ATOM 2899 C CA . TYR A 1 384 ? 19.005 -49.779 37.401 1.00 60.38 384 TYR A CA 1
ATOM 2900 C C . TYR A 1 384 ? 18.823 -48.261 37.360 1.00 60.38 384 TYR A C 1
ATOM 2902 O O . TYR A 1 384 ? 18.533 -47.728 36.295 1.00 60.38 384 TYR A O 1
ATOM 2910 N N . ALA A 1 385 ? 19.025 -47.549 38.471 1.00 66.38 385 ALA A N 1
ATOM 2911 C CA . ALA A 1 385 ? 18.867 -46.095 38.504 1.00 66.38 385 ALA A CA 1
ATOM 2912 C C . ALA A 1 385 ? 19.820 -45.351 37.536 1.00 66.38 385 ALA A C 1
ATOM 2914 O O . ALA A 1 385 ? 19.329 -44.612 36.680 1.00 66.38 385 ALA A O 1
ATOM 2915 N N . PRO A 1 386 ? 21.154 -45.556 37.572 1.00 59.56 386 PRO A N 1
ATOM 2916 C CA . PRO A 1 386 ? 22.060 -44.862 36.655 1.00 59.56 386 PRO A CA 1
ATOM 2917 C C . PRO A 1 386 ? 21.939 -45.348 35.204 1.00 59.56 386 PRO A C 1
ATOM 2919 O O . PRO A 1 386 ? 22.021 -44.534 34.287 1.00 59.56 386 PRO A O 1
ATOM 2922 N N . VAL A 1 387 ? 21.696 -46.643 34.967 1.00 63.81 387 VAL A N 1
ATOM 2923 C CA . VAL A 1 387 ? 21.563 -47.190 33.602 1.00 63.81 387 VAL A CA 1
ATOM 2924 C C . VAL A 1 387 ? 20.343 -46.602 32.889 1.00 63.81 387 VAL A C 1
ATOM 2926 O O . VAL A 1 387 ? 20.429 -46.187 31.730 1.00 63.81 387 VAL A O 1
ATOM 2929 N N . LEU A 1 388 ? 19.210 -46.503 33.585 1.00 66.38 388 LEU A N 1
ATOM 2930 C CA . LEU A 1 388 ? 17.980 -45.962 33.009 1.00 66.38 388 LEU A CA 1
ATOM 2931 C C . LEU A 1 388 ? 18.076 -44.437 32.815 1.00 66.38 388 LEU A C 1
ATOM 2933 O O . LEU A 1 388 ? 17.643 -43.926 31.786 1.00 66.38 388 LEU A O 1
ATOM 2937 N N . ALA A 1 389 ? 18.756 -43.726 33.720 1.00 70.50 389 ALA A N 1
ATOM 2938 C CA . ALA A 1 389 ? 19.070 -42.305 33.558 1.00 70.50 389 ALA A CA 1
ATOM 2939 C C . ALA A 1 389 ? 19.930 -42.017 32.314 1.00 70.50 389 ALA A C 1
ATOM 2941 O O . ALA A 1 389 ? 19.586 -41.148 31.512 1.00 70.50 389 ALA A O 1
ATOM 2942 N N . ILE A 1 390 ? 21.026 -42.763 32.127 1.00 69.75 390 ILE A N 1
ATOM 2943 C CA . ILE A 1 390 ? 21.955 -42.573 31.001 1.00 69.75 390 ILE A CA 1
ATOM 2944 C C . ILE A 1 390 ? 21.288 -42.955 29.676 1.00 69.75 390 ILE A C 1
ATOM 2946 O O . ILE A 1 390 ? 21.431 -42.235 28.691 1.00 69.75 390 ILE A O 1
ATOM 2950 N N . SER A 1 391 ? 20.523 -44.051 29.645 1.00 58.72 391 SER A N 1
ATOM 2951 C CA . SER A 1 391 ? 19.828 -44.494 28.428 1.00 58.72 391 SER A CA 1
ATOM 2952 C C . SER A 1 391 ? 18.749 -43.509 27.963 1.00 58.72 391 SER A C 1
ATOM 2954 O O . SER A 1 391 ? 18.701 -43.180 26.780 1.00 58.72 391 SER A O 1
ATOM 2956 N N . LEU A 1 392 ? 17.934 -42.965 28.874 1.00 60.59 392 LEU A N 1
ATOM 2957 C CA . LEU A 1 392 ? 16.930 -41.949 28.538 1.00 60.59 392 LEU A CA 1
ATOM 2958 C C . LEU A 1 392 ? 17.568 -40.623 28.116 1.00 60.59 392 LEU A C 1
ATOM 2960 O O . LEU A 1 392 ? 17.089 -39.998 27.172 1.00 60.59 392 LEU A O 1
ATOM 2964 N N . ALA A 1 393 ? 18.665 -40.219 28.762 1.00 63.00 393 ALA A N 1
ATOM 2965 C CA . ALA A 1 393 ? 19.417 -39.036 28.355 1.00 63.00 393 ALA A CA 1
ATOM 2966 C C . ALA A 1 393 ? 20.033 -39.207 26.955 1.00 63.00 393 ALA A C 1
ATOM 2968 O O . ALA A 1 393 ? 19.959 -38.290 26.141 1.00 63.00 393 ALA A O 1
ATOM 2969 N N . ALA A 1 394 ? 20.577 -40.388 26.640 1.00 60.56 394 ALA A N 1
ATOM 2970 C CA . ALA A 1 394 ? 21.111 -40.701 25.316 1.00 60.56 394 ALA A CA 1
ATOM 2971 C C . ALA A 1 394 ? 20.013 -40.728 24.240 1.00 60.56 394 ALA A C 1
ATOM 2973 O O . ALA A 1 394 ? 20.192 -40.148 23.170 1.00 60.56 394 ALA A O 1
ATOM 2974 N N . CYS A 1 395 ? 18.855 -41.329 24.531 1.00 56.50 395 CYS A N 1
ATOM 2975 C CA . CYS A 1 395 ? 17.702 -41.314 23.631 1.00 56.50 395 CYS A CA 1
ATOM 2976 C C . CYS A 1 395 ? 17.179 -39.893 23.382 1.00 56.50 395 CYS A C 1
ATOM 2978 O O . CYS A 1 395 ? 16.876 -39.562 22.239 1.00 56.50 395 CYS A O 1
ATOM 2980 N N . ASP A 1 396 ? 17.109 -39.036 24.407 1.00 57.16 396 ASP A N 1
ATOM 2981 C CA . ASP A 1 396 ? 16.676 -37.644 24.232 1.00 57.16 396 ASP A CA 1
ATOM 2982 C C . ASP A 1 396 ? 17.703 -36.831 23.427 1.00 57.16 396 ASP A C 1
ATOM 2984 O O . ASP A 1 396 ? 17.327 -36.021 22.585 1.00 57.16 396 ASP A O 1
ATOM 2988 N N . LEU A 1 397 ? 19.002 -37.100 23.594 1.00 62.16 397 LEU A N 1
ATOM 2989 C CA . LEU A 1 397 ? 20.071 -36.447 22.832 1.00 62.16 397 LEU A CA 1
ATOM 2990 C C . LEU A 1 397 ? 20.059 -36.865 21.349 1.00 62.16 397 LEU A C 1
ATOM 2992 O O . LEU A 1 397 ? 20.169 -36.019 20.462 1.00 62.16 397 LEU A O 1
ATOM 2996 N N . ILE A 1 398 ? 19.817 -38.147 21.064 1.00 55.19 398 ILE A N 1
ATOM 2997 C CA . ILE A 1 398 ? 19.625 -38.652 19.695 1.00 55.19 398 ILE A CA 1
ATOM 2998 C C . ILE A 1 398 ? 18.331 -38.087 19.087 1.00 55.19 398 ILE A C 1
ATOM 3000 O O . ILE A 1 398 ? 18.337 -37.620 17.949 1.00 55.19 398 ILE A O 1
ATOM 3004 N N . ALA A 1 399 ? 17.235 -38.045 19.849 1.00 53.88 399 ALA A N 1
ATOM 3005 C CA . ALA A 1 399 ? 15.968 -37.463 19.410 1.00 53.88 399 ALA A CA 1
ATOM 3006 C C . ALA A 1 399 ? 16.048 -35.942 19.202 1.00 53.88 399 ALA A C 1
ATOM 3008 O O . ALA A 1 399 ? 15.283 -35.393 18.411 1.00 53.88 399 ALA A O 1
ATOM 3009 N N . ARG A 1 400 ? 16.951 -35.237 19.894 1.00 55.75 400 ARG A N 1
ATOM 3010 C CA . ARG A 1 400 ? 17.254 -33.819 19.641 1.00 55.75 400 ARG A CA 1
ATOM 3011 C C . ARG A 1 400 ? 18.022 -33.638 18.342 1.00 55.75 400 ARG A C 1
ATOM 3013 O O . ARG A 1 400 ? 17.608 -32.807 17.548 1.00 55.75 400 ARG A O 1
ATOM 3020 N N . ASN A 1 401 ? 19.043 -34.452 18.075 1.00 54.91 401 ASN A N 1
ATOM 3021 C CA . ASN A 1 401 ? 19.751 -34.415 16.790 1.00 54.91 401 ASN A CA 1
ATOM 3022 C C . ASN A 1 401 ? 18.816 -34.724 15.610 1.00 54.91 401 ASN A C 1
ATOM 3024 O O . ASN A 1 401 ? 18.894 -34.071 14.570 1.00 54.91 401 ASN A O 1
ATOM 3028 N N . LEU A 1 402 ? 17.893 -35.676 15.779 1.00 51.66 402 LEU A N 1
ATOM 3029 C CA . LEU A 1 402 ? 16.855 -35.965 14.785 1.00 51.66 402 LEU A CA 1
ATOM 3030 C C . LEU A 1 402 ? 15.862 -34.804 14.645 1.00 51.66 402 LEU A C 1
ATOM 3032 O O . LEU A 1 402 ? 15.548 -34.410 13.526 1.00 51.66 402 LEU A O 1
ATOM 3036 N N . ARG A 1 403 ? 15.437 -34.189 15.758 1.00 50.66 403 ARG A N 1
ATOM 3037 C CA . ARG A 1 403 ? 14.597 -32.984 15.730 1.00 50.66 403 ARG A CA 1
ATOM 3038 C C . ARG A 1 403 ? 15.303 -31.785 15.115 1.00 50.66 403 ARG A C 1
ATOM 3040 O O . ARG A 1 403 ? 14.632 -31.011 14.462 1.00 50.66 403 ARG A O 1
ATOM 3047 N N . GLU A 1 404 ? 16.615 -31.615 15.269 1.00 54.28 404 GLU A N 1
ATOM 3048 C CA . GLU A 1 404 ? 17.387 -30.562 14.595 1.00 54.28 404 GLU A CA 1
ATOM 3049 C C . GLU A 1 404 ? 17.519 -30.815 13.089 1.00 54.28 404 GLU A C 1
ATOM 3051 O O . GLU A 1 404 ? 17.456 -29.866 12.306 1.00 54.28 404 GLU A O 1
ATOM 3056 N N . GLN A 1 405 ? 17.639 -32.076 12.662 1.00 49.91 405 GLN A N 1
ATOM 3057 C CA . GLN A 1 405 ? 17.554 -32.442 11.243 1.00 49.91 405 GLN A CA 1
ATOM 3058 C C . GLN A 1 405 ? 16.153 -32.165 10.676 1.00 49.91 405 GLN A C 1
ATOM 3060 O O . GLN A 1 405 ? 16.033 -31.562 9.607 1.00 49.91 405 GLN A O 1
ATOM 3065 N N . GLU A 1 406 ? 15.093 -32.501 11.417 1.00 49.50 406 GLU A N 1
ATOM 3066 C CA . GLU A 1 406 ? 13.724 -32.107 11.069 1.00 49.50 406 GLU A CA 1
ATOM 3067 C C . GLU A 1 406 ? 13.535 -30.590 11.107 1.00 49.50 406 GLU A C 1
ATOM 3069 O O . GLU A 1 406 ? 12.845 -30.069 10.242 1.00 49.50 406 GLU A O 1
ATOM 3074 N N . LYS A 1 407 ? 14.166 -29.863 12.039 1.00 41.62 407 LYS A N 1
ATOM 3075 C CA . LYS A 1 407 ? 14.087 -28.399 12.158 1.00 41.62 407 LYS A CA 1
ATOM 3076 C C . LYS A 1 407 ? 14.744 -27.706 10.973 1.00 41.62 407 LYS A C 1
ATOM 3078 O O . LYS A 1 407 ? 14.176 -26.749 10.478 1.00 41.62 407 LYS A O 1
ATOM 3083 N N . LYS A 1 408 ? 15.866 -28.225 10.457 1.00 44.75 408 LYS A N 1
ATOM 3084 C CA . LYS A 1 408 ? 16.461 -27.761 9.190 1.00 44.75 408 LYS A CA 1
ATOM 3085 C C . LYS A 1 408 ? 15.540 -28.038 7.999 1.00 44.75 408 LYS A C 1
ATOM 3087 O O . LYS A 1 408 ? 15.346 -27.149 7.180 1.00 44.75 408 LYS A O 1
ATOM 3092 N N . SER A 1 409 ? 14.898 -29.211 7.951 1.00 40.97 409 SER A N 1
ATOM 3093 C CA . SER A 1 409 ? 13.862 -29.519 6.949 1.00 40.97 409 SER A CA 1
ATOM 3094 C C . SER A 1 409 ? 12.607 -28.641 7.111 1.00 40.97 409 SER A C 1
ATOM 3096 O O . SER A 1 409 ? 11.964 -28.288 6.126 1.00 40.97 409 SER A O 1
ATOM 3098 N N . TYR A 1 410 ? 12.272 -28.235 8.338 1.00 35.94 410 TYR A N 1
ATOM 3099 C CA . TYR A 1 410 ? 11.177 -27.321 8.667 1.00 35.94 410 TYR A CA 1
ATOM 3100 C C . TYR A 1 410 ? 11.521 -25.855 8.388 1.00 35.94 410 TYR A C 1
ATOM 3102 O O . TYR A 1 410 ? 10.633 -25.128 7.975 1.00 35.94 410 TYR A O 1
ATOM 3110 N N . GLU A 1 411 ? 12.764 -25.407 8.571 1.00 40.38 411 GLU A N 1
ATOM 3111 C CA . GLU A 1 411 ? 13.278 -24.078 8.185 1.00 40.38 411 GLU A CA 1
ATOM 3112 C C . GLU A 1 411 ? 13.337 -23.931 6.660 1.00 40.38 411 GLU A C 1
ATOM 3114 O O . GLU A 1 411 ? 12.995 -22.889 6.099 1.00 40.38 411 GLU A O 1
ATOM 3119 N N . GLU A 1 412 ? 13.678 -25.019 5.971 1.00 43.25 412 GLU A N 1
ATOM 3120 C CA . GLU A 1 412 ? 13.591 -25.127 4.517 1.00 43.25 412 GLU A CA 1
ATOM 3121 C C . GLU A 1 412 ? 12.127 -25.133 4.036 1.00 43.25 412 GLU A C 1
ATOM 3123 O O . GLU A 1 412 ? 11.814 -24.512 3.020 1.00 43.25 412 GLU A O 1
ATOM 3128 N N . LYS A 1 413 ? 11.206 -25.719 4.820 1.00 36.97 413 LYS A N 1
ATOM 3129 C CA . LYS A 1 413 ? 9.750 -25.653 4.600 1.00 36.97 413 LYS A CA 1
ATOM 3130 C C . LYS A 1 413 ? 9.089 -24.359 5.083 1.00 36.97 413 LYS A C 1
ATOM 3132 O O . LYS A 1 413 ? 8.056 -24.033 4.546 1.00 36.97 413 LYS A O 1
ATOM 3137 N N . THR A 1 414 ? 9.648 -23.578 6.007 1.00 37.88 414 THR A N 1
ATOM 3138 C CA . THR A 1 414 ? 9.073 -22.291 6.483 1.00 37.88 414 THR A CA 1
ATOM 3139 C C . THR A 1 414 ? 9.544 -21.086 5.668 1.00 37.88 414 THR A C 1
ATOM 3141 O O . THR A 1 414 ? 9.054 -19.975 5.861 1.00 37.88 414 THR A O 1
ATOM 3144 N N . LYS A 1 415 ? 10.397 -21.302 4.657 1.00 42.25 415 LYS A N 1
ATOM 3145 C CA . LYS A 1 415 ? 10.390 -20.455 3.450 1.00 42.25 415 LYS A CA 1
ATOM 3146 C C . LYS A 1 415 ? 9.075 -20.581 2.655 1.00 42.25 415 LYS A C 1
ATOM 3148 O O . LYS A 1 415 ? 8.815 -19.722 1.819 1.00 42.25 415 LYS A O 1
ATOM 3153 N N . LEU A 1 416 ? 8.257 -21.603 2.935 1.00 40.22 416 LEU A N 1
ATOM 3154 C CA . LEU A 1 416 ? 6.892 -21.812 2.447 1.00 40.22 416 LEU A CA 1
ATOM 3155 C C . LEU A 1 416 ? 5.895 -21.738 3.630 1.00 40.22 416 LEU A C 1
ATOM 3157 O O . LEU A 1 416 ? 5.624 -22.725 4.299 1.00 40.22 416 LEU A O 1
ATOM 3161 N N . ASP A 1 417 ? 5.349 -20.541 3.850 1.00 38.09 417 ASP A N 1
ATOM 3162 C CA . ASP A 1 417 ? 4.083 -20.230 4.538 1.00 38.09 417 ASP A CA 1
ATOM 3163 C C . ASP A 1 417 ? 3.852 -20.570 6.042 1.00 38.09 417 ASP A C 1
ATOM 3165 O O . ASP A 1 417 ? 4.082 -21.673 6.526 1.00 38.09 417 ASP A O 1
ATOM 3169 N N . VAL A 1 418 ? 3.250 -19.567 6.723 1.00 38.84 418 VAL A N 1
ATOM 3170 C CA . VAL A 1 418 ? 2.496 -19.501 8.014 1.00 38.84 418 VAL A CA 1
ATOM 3171 C C . VAL A 1 418 ? 3.247 -19.478 9.383 1.00 38.84 418 VAL A C 1
ATOM 3173 O O . VAL A 1 418 ? 4.359 -19.975 9.510 1.00 38.84 418 VAL A O 1
ATOM 3176 N N . PRO A 1 419 ? 2.659 -18.903 10.469 1.00 40.03 419 PRO A N 1
ATOM 3177 C CA . PRO A 1 419 ? 2.520 -17.470 10.781 1.00 40.03 419 PRO A CA 1
ATOM 3178 C C . PRO A 1 419 ? 3.083 -17.102 12.186 1.00 40.03 419 PRO A C 1
ATOM 3180 O O . PRO A 1 419 ? 2.982 -17.859 13.150 1.00 40.03 419 PRO A O 1
ATOM 3183 N N . PHE A 1 420 ? 3.646 -15.902 12.351 1.00 33.06 420 PHE A N 1
ATOM 3184 C CA . PHE A 1 420 ? 4.233 -15.453 13.623 1.00 33.06 420 PHE A CA 1
ATOM 3185 C C . PHE A 1 420 ? 3.184 -14.813 14.556 1.00 33.06 420 PHE A C 1
ATOM 3187 O O . PHE A 1 420 ? 2.653 -13.748 14.260 1.00 33.06 420 PHE A O 1
ATOM 3194 N N . LEU A 1 421 ? 2.941 -15.472 15.695 1.00 38.81 421 LEU A N 1
ATOM 3195 C CA . LEU A 1 421 ? 2.608 -14.898 17.009 1.00 38.81 421 LEU A CA 1
ATOM 3196 C C . LEU A 1 421 ? 1.460 -13.854 17.075 1.00 38.81 421 LEU A C 1
ATOM 3198 O O . LEU A 1 421 ? 1.690 -12.647 17.054 1.00 38.81 421 LEU A O 1
ATOM 3202 N N . GLN A 1 422 ? 0.216 -14.305 17.281 1.00 36.31 422 GLN A N 1
ATOM 3203 C CA . GLN A 1 422 ? -0.867 -13.438 17.773 1.00 36.31 422 GLN A CA 1
ATOM 3204 C C . GLN A 1 422 ? -0.860 -13.408 19.312 1.00 36.31 422 GLN A C 1
ATOM 3206 O O . GLN A 1 422 ? -1.148 -14.413 19.959 1.00 36.31 422 GLN A O 1
ATOM 3211 N N . TRP A 1 423 ? -0.554 -12.253 19.910 1.00 32.19 423 TRP A N 1
ATOM 3212 C CA . TRP A 1 423 ? -0.925 -11.971 21.305 1.00 32.19 423 TRP A CA 1
ATOM 3213 C C . TRP A 1 423 ? -2.439 -11.694 21.379 1.00 32.19 423 TRP A C 1
ATOM 3215 O O . TRP A 1 423 ? -2.986 -11.098 20.448 1.00 32.19 423 TRP A O 1
ATOM 3225 N N . PRO A 1 424 ? -3.137 -12.061 22.469 1.00 34.12 424 PRO A N 1
ATOM 3226 C CA . PRO A 1 424 ? -4.556 -11.777 22.596 1.00 34.12 424 PRO A CA 1
ATOM 3227 C C . PRO A 1 424 ? -4.741 -10.271 22.838 1.00 34.12 424 PRO A C 1
ATOM 3229 O O . PRO A 1 424 ? -4.334 -9.745 23.876 1.00 34.12 424 PRO A O 1
ATOM 3232 N N . LYS A 1 425 ? -5.341 -9.560 21.874 1.00 41.22 425 LYS A N 1
ATOM 3233 C CA . LYS A 1 425 ? -5.760 -8.162 22.058 1.00 41.22 425 LYS A CA 1
ATOM 3234 C C . LYS A 1 425 ? -6.888 -8.121 23.101 1.00 41.22 425 LYS A C 1
ATOM 3236 O O . LYS A 1 425 ? -7.881 -8.829 22.966 1.00 41.22 425 LYS A O 1
ATOM 3241 N N . ARG A 1 426 ? -6.749 -7.291 24.142 1.00 45.06 426 ARG A N 1
ATOM 3242 C CA . ARG A 1 426 ? -7.895 -6.834 24.949 1.00 45.06 426 ARG A CA 1
ATOM 3243 C C . ARG A 1 426 ? -8.711 -5.879 24.083 1.00 45.06 426 ARG A C 1
ATOM 3245 O O . ARG A 1 426 ? -8.117 -4.952 23.545 1.00 45.06 426 ARG A O 1
ATOM 3252 N N . ASP A 1 427 ? -10.026 -6.072 23.986 1.00 49.62 427 ASP A N 1
ATOM 3253 C CA . ASP A 1 427 ? -10.918 -5.107 23.333 1.00 49.62 427 ASP A CA 1
ATOM 3254 C C . ASP A 1 427 ? -10.875 -3.765 24.086 1.00 49.62 427 ASP A C 1
ATOM 3256 O O . ASP A 1 427 ? -11.370 -3.688 25.216 1.00 49.62 427 ASP A O 1
ATOM 3260 N N . PRO A 1 428 ? -10.318 -2.689 23.497 1.00 51.56 428 PRO A N 1
ATOM 3261 C CA . PRO A 1 428 ? -10.126 -1.417 24.194 1.00 51.56 428 PRO A CA 1
ATOM 3262 C C . PRO A 1 428 ? -11.435 -0.642 24.425 1.00 51.56 428 PRO A C 1
ATOM 3264 O O . PRO A 1 428 ? -11.440 0.363 25.130 1.00 51.56 428 PRO A O 1
ATOM 3267 N N . TYR A 1 429 ? -12.557 -1.111 23.867 1.00 47.72 429 TYR A N 1
ATOM 3268 C CA . TYR A 1 429 ? -13.864 -0.453 23.954 1.00 47.72 429 TYR A CA 1
ATOM 3269 C C . TYR A 1 429 ? -14.915 -1.249 24.729 1.00 47.72 429 TYR A C 1
ATOM 3271 O O . TYR A 1 429 ? -16.021 -0.748 24.917 1.00 47.72 429 TYR A O 1
ATOM 3279 N N . ALA A 1 430 ? -14.600 -2.457 25.206 1.00 61.44 430 ALA A N 1
ATOM 3280 C CA . ALA A 1 430 ? -15.567 -3.301 25.912 1.00 61.44 430 ALA A CA 1
ATOM 3281 C C . ALA A 1 430 ? -16.169 -2.606 27.151 1.00 61.44 430 ALA A C 1
ATOM 3283 O O . ALA A 1 430 ? -17.336 -2.813 27.479 1.00 61.44 430 ALA A O 1
ATOM 3284 N N . GLU A 1 431 ? -15.398 -1.747 27.818 1.00 59.75 431 GLU A N 1
ATOM 3285 C CA . GLU A 1 431 ? -15.865 -0.952 28.961 1.00 59.75 431 GLU A CA 1
ATOM 3286 C C . GLU A 1 431 ? -16.725 0.241 28.523 1.00 59.75 431 GLU A C 1
ATOM 3288 O O . GLU A 1 431 ? -17.779 0.497 29.101 1.00 59.75 431 GLU A O 1
ATOM 3293 N N . ARG A 1 432 ? -16.357 0.903 27.423 1.00 56.53 432 ARG A N 1
ATOM 3294 C CA . ARG A 1 432 ? -17.095 2.054 26.885 1.00 56.53 432 ARG A CA 1
ATOM 3295 C C . ARG A 1 432 ? -18.443 1.661 26.274 1.00 56.53 432 ARG A C 1
ATOM 3297 O O . ARG A 1 432 ? -19.416 2.400 26.395 1.00 56.53 432 ARG A O 1
ATOM 3304 N N . TRP A 1 433 ? -18.536 0.473 25.676 1.00 57.09 433 TRP A N 1
ATOM 3305 C CA . TRP A 1 433 ? -19.803 -0.089 25.197 1.00 57.09 433 TRP A CA 1
ATOM 3306 C C . TRP A 1 433 ? -20.778 -0.380 26.339 1.00 57.09 433 TRP A C 1
ATOM 3308 O O . TRP A 1 433 ? -21.976 -0.143 26.185 1.00 57.09 433 TRP A O 1
ATOM 3318 N N . LYS A 1 434 ? -20.277 -0.817 27.502 1.00 70.62 434 LYS A N 1
ATOM 3319 C CA . LYS A 1 434 ? -21.103 -1.003 28.704 1.00 70.62 434 LYS A CA 1
ATOM 3320 C C . LYS A 1 434 ? -21.648 0.326 29.226 1.00 70.62 434 LYS A C 1
ATOM 3322 O O . LYS A 1 434 ? -22.814 0.387 29.604 1.00 70.62 434 LYS A O 1
ATOM 3327 N N . GLU A 1 435 ? -20.851 1.394 29.192 1.00 70.31 435 GLU A N 1
ATOM 3328 C CA . GLU A 1 435 ? -21.304 2.738 29.579 1.00 70.31 435 GLU A CA 1
ATOM 3329 C C . GLU A 1 435 ? -22.368 3.305 28.630 1.00 70.31 435 GLU A C 1
ATOM 3331 O O . GLU A 1 435 ? -23.363 3.870 29.086 1.00 70.31 435 GLU A O 1
ATOM 3336 N N . ILE A 1 436 ? -22.197 3.132 27.315 1.00 70.81 436 ILE A N 1
ATOM 3337 C CA . ILE A 1 436 ? -23.184 3.577 26.317 1.00 70.81 436 ILE A CA 1
ATOM 3338 C C . ILE A 1 436 ? -24.499 2.808 26.496 1.00 70.81 436 ILE A C 1
ATOM 3340 O O . ILE A 1 436 ? -25.563 3.421 26.574 1.00 70.81 436 ILE A O 1
ATOM 3344 N N . GLN A 1 437 ? -24.429 1.482 26.659 1.00 77.56 437 GLN A N 1
ATOM 3345 C CA . GLN A 1 437 ? -25.609 0.647 26.898 1.00 77.56 437 GLN A CA 1
ATOM 3346 C C . GLN A 1 437 ? -26.328 1.008 28.205 1.00 77.56 437 GLN A C 1
ATOM 3348 O O . GLN A 1 437 ? -27.558 1.054 28.226 1.00 77.56 437 GLN A O 1
ATOM 3353 N N . ALA A 1 438 ? -25.588 1.321 29.273 1.00 76.06 438 ALA A N 1
ATOM 3354 C CA . ALA A 1 438 ? -26.162 1.777 30.538 1.00 76.06 438 ALA A CA 1
ATOM 3355 C C . ALA A 1 438 ? -26.861 3.141 30.401 1.00 76.06 438 ALA A C 1
ATOM 3357 O O . ALA A 1 438 ? -27.940 3.351 30.955 1.00 76.06 438 ALA A O 1
ATOM 3358 N N . ARG A 1 439 ? -26.288 4.060 29.616 1.00 74.62 439 ARG A N 1
ATOM 3359 C CA . ARG A 1 439 ? -26.861 5.389 29.369 1.00 74.62 439 ARG A CA 1
ATOM 3360 C C . ARG A 1 439 ? -28.119 5.336 28.495 1.00 74.62 439 ARG A C 1
ATOM 3362 O O . ARG A 1 439 ? -29.046 6.109 28.725 1.00 74.62 439 ARG A O 1
ATOM 3369 N N . ASP A 1 440 ? -28.174 4.419 27.533 1.00 78.06 440 ASP A N 1
ATOM 3370 C CA . ASP A 1 440 ? -29.354 4.196 26.687 1.00 78.06 440 ASP A CA 1
ATOM 3371 C C . ASP A 1 440 ? -30.445 3.364 27.374 1.00 78.06 440 ASP A C 1
ATOM 3373 O O . ASP A 1 440 ? -31.612 3.446 26.990 1.00 78.06 440 ASP A O 1
ATOM 3377 N N . ALA A 1 441 ? -30.097 2.563 28.385 1.00 76.44 441 ALA A N 1
ATOM 3378 C CA . ALA A 1 441 ? -31.072 1.958 29.292 1.00 76.44 441 ALA A CA 1
ATOM 3379 C C . ALA A 1 441 ? -31.708 3.031 30.193 1.00 76.44 441 ALA A C 1
ATOM 3381 O O . ALA A 1 441 ? -32.925 3.158 30.222 1.00 76.44 441 ALA A O 1
ATOM 3382 N N . ALA A 1 442 ? -30.896 3.906 30.797 1.00 72.38 442 ALA A N 1
ATOM 3383 C CA . ALA A 1 442 ? -31.380 4.987 31.661 1.00 72.38 442 ALA A CA 1
ATOM 3384 C C . ALA A 1 442 ? -32.290 6.011 30.950 1.00 72.38 442 ALA A C 1
ATOM 3386 O O . ALA A 1 442 ? -33.125 6.639 31.591 1.00 72.38 442 ALA A O 1
ATOM 3387 N N . LYS A 1 443 ? -32.151 6.187 29.629 1.00 74.50 443 LYS A N 1
ATOM 3388 C CA . LYS A 1 443 ? -33.043 7.037 28.816 1.00 74.50 443 LYS A CA 1
ATOM 3389 C C . LYS A 1 443 ? -34.375 6.380 28.446 1.00 74.50 443 LYS A C 1
ATOM 3391 O O . LYS A 1 443 ? -35.254 7.083 27.970 1.00 74.50 443 LYS A O 1
ATOM 3396 N N . ARG A 1 444 ? -34.489 5.054 28.568 1.00 65.88 444 ARG A N 1
ATOM 3397 C CA . ARG A 1 444 ? -35.721 4.306 28.268 1.00 65.88 444 ARG A CA 1
ATOM 3398 C C . ARG A 1 444 ? -36.634 4.155 29.486 1.00 65.88 444 ARG A C 1
ATOM 3400 O O . ARG A 1 444 ? -37.808 3.859 29.300 1.00 65.88 444 ARG A O 1
ATOM 3407 N N . ASP A 1 445 ? -36.098 4.382 30.684 1.00 61.62 445 ASP A N 1
ATOM 3408 C CA . ASP A 1 445 ? -36.816 4.276 31.961 1.00 61.62 445 ASP A CA 1
ATOM 3409 C C . ASP A 1 445 ? -37.375 5.630 32.469 1.00 61.62 445 ASP A C 1
ATOM 3411 O O . ASP A 1 445 ? -37.929 5.696 33.567 1.00 61.62 445 ASP A O 1
ATOM 3415 N N . VAL A 1 446 ? -37.244 6.700 31.672 1.00 51.41 446 VAL A N 1
ATOM 3416 C CA . VAL A 1 446 ? -37.856 8.034 31.861 1.00 51.41 446 VAL A CA 1
ATOM 3417 C C . VAL A 1 446 ? -38.812 8.282 30.706 1.00 51.41 446 VAL A C 1
ATOM 3419 O O . VAL A 1 446 ? -39.926 8.786 30.971 1.00 51.41 446 VAL A O 1
#

pLDDT: mean 70.99, std 21.67, range [25.48, 97.56]

Sequence (446 aa):
MSRRQEIVSPEGLRVDGRRPNELRRIASRMSVCSTADGSAYLQHGNTKIIAAVYGPREPSSHQRSEVIHDRAFITVKYNIASFSVAERRKSLKYDRRTQETIAVIKQTFETIVETTKYKGAEIAVYIQVLQVDGGSLHAAINAATLALLDAGIEMSEYVCACSAGWANDAAILDLNYIEESADVPTVTVALLPTSGKVITLGMETRLHLDSFDAVVDRASEGCRHIHLLLDQEPSLLSSRLALAPGTLSSNFKSWLKSTAKMGSTNNAGWLYTPDWSKLTESGKLLEANCASAAFKAGAFGLGFGTVLAAASGWWFGLPFRENLPMMARMGGIVGTIGGLTYGTVCMSTQIRERDDVINTGIGGFVAGALIGIRSQSLKAVGFYAPVLAISLAACDLIARNLREQEKKSYEEKTKLDVPFLQWPKRDPYAERWKEIQARDAAKRDV

Foldseek 3Di:
DPPLDAQADPVQAGPVRDHLLDFADKDKDKPPDVPALIKMWIDRHPWTKIKGKHDQAADDPVCLVVADQQFEDEAEAEEEQQVQDPHRDDGDPDDPVRVVLRVQLRQLQVVWFPGRVSGNGYMYMYMYTDHAFDDNSQRRSQRRQRRCVSSVGDTNARKHKWKWFDDPNAIGTHDTNVCVVSQTWMKIWIAGLVVRDTRDIDTDHDDDPVCVVVNVVSRSVVRNVVVVVVCPDVVSVVSVVVPPPDDPDPVVVVVVVVVVPPDDDDDDDDDDDDDPPPPPPPPPLLPDPLLVVLQVQLQVQLVVQLVVLVVVCVVVVHDPVVSVVVSNVRSNVRSVVRSVVSSCVSVCVVPVPDDDLVVQLQVQLVVQLVVQVVVVDPVSNVPRNNVSSVVRSVVVVVVVVVVVVVVVVVVVCVVPDDDDDDDDDDPPCPVVVVVVVVVVVVVVVD

Secondary structure (DSSP, 8-state):
---PPPSB-TTS-BTTS--TT-PPPEEEEE---TTSSEEEEEEETTEEEEEEEEEEEPPPGGGGGG--TTSPEEEEEEEE-TTSSSS-----TT-HHHHHHHHHHHHHHHHHB-GGGSTT-EEEEEEEEEE-SS-HHHHHHHHHHHHHHHTT--BSS--EEEEEEEETTEEEES--HHHHHTT--EEEEEE-TTT--EEEEEE-S---HHHHHHHHHHHHHHHHHHHHHHHT-HHHHHHHHHS--S---HHHHHHHHHHTTSS--------PPPPGGGTT-GGGSTTS-HHHHHHHHHHHHHHHHHHHHHHHHHHTT--HHHHHHHHHHHHHHHHHHHHHHHHHHHHHHH--S---THHHHHHHHHHHHHHHHHTT-HHHHHHHHHHHHHHHHHHHHHHHHHHHHHHHHHHHHHTS-----------TTHHHHHHHHHHHHHTT--